Protein AF-A0A6C0J6B5-F1 (afdb_monomer_lite)

Sequence (755 aa):
MILNLIFSFFLSQNNSNLILGERGCGLGPEDLFFINSNSDFNQIQNCSTINGSVFINGDYHINSLTPMKNIETINGYLVIYDSHILKSLKGLHNLREVRAYNPYLLEYGVTIKYNNYYEDNSSGLCFSDLINWDKITNKSIIVSNNRLDCPECHFECDSCFGPGRLLCQTCINYKSGDSCVDICPNGTNIKGNICEELNPIENIELSFVLEKDDEVLISWEHPKVPNGFILDYKLFRDGLEIFRSYYNNDGYYANDYLENKYLDKIPFLDTNYSYRIYYSNSNNSLISDNQYNFIYNRQPHNIENLEVFNITNESCILKWFYKNSVLEPIFEYSLNSYTDKSYTDKSYIDKSYIDKNNNWYSFHLNNLLPYNNYIFSLRAKYLFLGNITNLGNITNLGNITFIEIITNVGIPPIPIAPIIYNNLLTWYKVDDINGPIIFYIVNMNDIEIYNGSYLENGLDLNNFTNTNINYYFKIQAFTSHNLKSSSSPSELYLLTTETTETTETTETTETTETTTETTETTETTETTLIEFYSNSVNKYNWTYIIIISCIVFVIIIFLIIICNKHKVNIIRPVAYQHDNPIYQHDNNPIYQHDNNPIYHDNKIYSGNELDACRIINNGLYNSINKNNSINKNNSINKNNSKNKNNSINKNNSKNKNNSINKNNNKNNFDEESYGFNRDSNEYVHSDSIEYLEILDNSDLNTFEPTTTKRRGPDLNENLKNNTGYQNTAKRKMNLMDELKLKIPKMYPRNMMTDL

InterPro domains:
  IPR003961 Fibronectin type III [SM00060] (197-288)
  IPR003961 Fibronectin type III [SM00060] (300-386)
  IPR003961 Fibronectin type III [cd00063] (300-382)
  IPR006212 Furin-like repeat [SM00261] (147-190)
  IPR006212 Furin-like repeat [cd00064] (152-196)
  IPR009030 Growth factor receptor cysteine-rich domain superfamily [SSF57184] (113-197)
  IPR013783 Immunoglobulin-like fold [G3DSA:2.60.40.10] (299-387)
  IPR036116 Fibronectin type III superfamily [SSF49265] (300-493)
  IPR036941 Receptor L-domain superfamily [G3DSA:3.80.20.20] (33-119)

Foldseek 3Di:
DPPDDPPPPPPPPPPDPDDDDFQEADDAADDEQEAQAPVSLVRPLVGQEYRYEYAYQPQDHDQDLLSLLNHAEYAAAYEAENQQNHFWQNNCLNHQAQENPPYAVNFARYEYAQQHDPVALQTGYPQPVQDPCVRHYVTDYYHYNGRPPADDEDPQASGARFHAQLTHSDGPAADFQSGHDNDWQAQFDDDHRYTHADEADDAWDWDWDDPDLFKIKIFTDDDNHRSTDWAKKFKDKVRHTPDIWGWDGSHRYTDHDTDGIDIDGHPDAQDKIWMKMKIDHNPGIDIHDTDIDHRFNQAFDDKADWDWADFAQWKIKIKIAGDDGPFDKWKKKDKPDDDPVRCPRIDTDPPVQWDDDPRMIMHIGGGHHAQDKIKMKMWIWGWDPDPDDPPHTDIHIYDIDIDIDGHHAAAFDAWAAWDDDPQFTATDDTDQSRADFAWKFKDKVNHTPDIGHHDPRGDRRPVPDDAPDWIWIKMWTDRDPPHIHIYDIDPTDHDHDDDDDDDDDDDDDDDDDDDDDDDDDDDDDDDDDDDDDDDDDPPPDPVVVVVVVVVVVVVVVVVVVVVVVPDDDDDDDDDDDDDDDDDDDDDDDDDDDDDDDDDDDDDDDDDDDDDDDDDDDDDDDDDDDDDDDDDDDDDDDDDDDDDDDDDDDDDYDDDDDDDDDDDDDDDDDDDDDDDDDDDDDDDDDDDDDDDDDDDDDDDDDDDDDDDDDDDDDDDPDPVPPDPVNVVVVVVVVVVVVSVVVDDDPPDPDDDDDDD

Organism: NCBI:txid1070528

Radius of gyration: 50.95 Å; chains: 1; bounding box: 129×117×153 Å

Structure (mmCIF, N/CA/C/O backbone):
data_AF-A0A6C0J6B5-F1
#
_entry.id   AF-A0A6C0J6B5-F1
#
loop_
_atom_site.group_PDB
_atom_site.id
_atom_site.type_symbol
_atom_site.label_atom_id
_atom_site.label_alt_id
_atom_site.label_comp_id
_atom_site.label_asym_id
_atom_site.label_entity_id
_atom_site.label_seq_id
_atom_site.pdbx_PDB_ins_code
_atom_site.Cartn_x
_atom_site.Cartn_y
_atom_site.Cartn_z
_atom_site.occupancy
_atom_site.B_iso_or_equiv
_atom_site.auth_seq_id
_atom_site.auth_comp_id
_atom_site.auth_asym_id
_atom_site.auth_atom_id
_atom_site.pdbx_PDB_model_num
ATOM 1 N N . MET A 1 1 ? -2.252 -54.379 -42.598 1.00 41.91 1 MET A N 1
ATOM 2 C CA . MET A 1 1 ? -1.101 -53.869 -43.376 1.00 41.91 1 MET A CA 1
ATOM 3 C C . MET A 1 1 ? -0.941 -52.379 -43.080 1.00 41.91 1 MET A C 1
ATOM 5 O O . MET A 1 1 ? -1.104 -51.526 -43.937 1.00 41.91 1 MET A O 1
ATOM 9 N N . ILE A 1 2 ? -0.732 -52.110 -41.791 1.00 36.78 2 ILE A N 1
ATOM 10 C CA . ILE A 1 2 ? -0.652 -50.818 -41.110 1.00 36.78 2 ILE A CA 1
ATOM 11 C C . ILE A 1 2 ? 0.596 -50.985 -40.247 1.00 36.78 2 ILE A C 1
ATOM 13 O O . ILE A 1 2 ? 0.517 -51.590 -39.187 1.00 36.78 2 ILE A O 1
ATOM 17 N N . LEU A 1 3 ? 1.750 -50.642 -40.815 1.00 31.44 3 LEU A N 1
ATOM 18 C CA . LEU A 1 3 ? 3.062 -50.471 -40.176 1.00 31.44 3 LEU A CA 1
ATOM 19 C C . LEU A 1 3 ? 4.027 -50.177 -41.336 1.00 31.44 3 LEU A C 1
ATOM 21 O O . LEU A 1 3 ? 4.419 -51.118 -42.014 1.00 31.44 3 LEU A O 1
ATOM 25 N N . ASN A 1 4 ? 4.250 -48.893 -41.657 1.00 34.75 4 ASN A N 1
ATOM 26 C CA . ASN A 1 4 ? 5.386 -48.343 -42.447 1.00 34.75 4 ASN A CA 1
ATOM 27 C C . ASN A 1 4 ? 5.165 -46.897 -42.961 1.00 34.75 4 ASN A C 1
ATOM 29 O O . ASN A 1 4 ? 5.806 -46.478 -43.917 1.00 34.75 4 ASN A O 1
ATOM 33 N N . LEU A 1 5 ? 4.299 -46.092 -42.328 1.00 36.28 5 LEU A N 1
ATOM 34 C CA . LEU A 1 5 ? 4.101 -44.673 -42.694 1.00 36.28 5 LEU A CA 1
ATOM 35 C C . LEU A 1 5 ? 4.230 -43.698 -41.505 1.00 36.28 5 LEU A C 1
ATOM 37 O O . LEU A 1 5 ? 3.704 -42.594 -41.547 1.00 36.28 5 LEU A O 1
ATOM 41 N N . ILE A 1 6 ? 4.954 -44.086 -40.447 1.00 35.22 6 ILE A N 1
ATOM 42 C CA . ILE A 1 6 ? 5.269 -43.218 -39.287 1.00 35.22 6 ILE A CA 1
ATOM 43 C C . ILE A 1 6 ? 6.787 -43.218 -39.013 1.00 35.22 6 ILE A C 1
ATOM 45 O O . ILE A 1 6 ? 7.233 -43.209 -37.875 1.00 35.22 6 ILE A O 1
ATOM 49 N N . PHE A 1 7 ? 7.613 -43.260 -40.064 1.00 32.72 7 PHE A N 1
ATOM 50 C CA . PHE A 1 7 ? 9.078 -43.171 -39.926 1.00 32.72 7 PHE A CA 1
ATOM 51 C C . PHE A 1 7 ? 9.724 -42.079 -40.793 1.00 32.72 7 PHE A C 1
ATOM 53 O O . PHE A 1 7 ? 10.920 -42.107 -41.057 1.00 32.72 7 PHE A O 1
ATOM 60 N N . SER A 1 8 ? 8.939 -41.079 -41.199 1.00 32.53 8 SER A N 1
ATOM 61 C CA . SER A 1 8 ? 9.412 -39.915 -41.965 1.00 32.53 8 SER A CA 1
ATOM 62 C C . SER A 1 8 ? 8.903 -38.568 -41.431 1.00 32.53 8 SER A C 1
ATOM 64 O O . SER A 1 8 ? 9.039 -37.555 -42.105 1.00 32.53 8 SER A O 1
ATOM 66 N N . PHE A 1 9 ? 8.378 -38.521 -40.198 1.00 31.28 9 PHE A N 1
ATOM 67 C CA . PHE A 1 9 ? 7.898 -37.277 -39.568 1.00 31.28 9 PHE A CA 1
ATOM 68 C C . PHE A 1 9 ? 8.666 -36.851 -38.300 1.00 31.28 9 PHE A C 1
ATOM 70 O O . PHE A 1 9 ? 8.237 -35.943 -37.598 1.00 31.28 9 PHE A O 1
ATOM 77 N N . PHE A 1 10 ? 9.832 -37.452 -38.030 1.00 29.30 10 PHE A N 1
ATOM 78 C CA . PHE A 1 10 ? 10.713 -37.089 -36.905 1.00 29.30 10 PHE A CA 1
ATOM 79 C C . PHE A 1 10 ? 12.161 -36.790 -37.329 1.00 29.30 10 PHE A C 1
ATOM 81 O O . PHE A 1 10 ? 13.110 -37.126 -36.632 1.00 29.30 10 PHE A O 1
ATOM 88 N N . LEU A 1 11 ? 12.342 -36.118 -38.468 1.00 33.12 11 LEU A N 1
ATOM 89 C CA . LEU A 1 11 ? 13.611 -35.479 -38.841 1.00 33.12 11 LEU A CA 1
ATOM 90 C C . LEU A 1 11 ? 13.330 -34.110 -39.476 1.00 33.12 11 LEU A C 1
ATOM 92 O O . LEU A 1 11 ? 13.500 -33.922 -40.671 1.00 33.12 11 LEU A O 1
ATOM 96 N N . SER A 1 12 ? 12.843 -33.162 -38.672 1.00 34.31 12 SER A N 1
ATOM 97 C CA . SER A 1 12 ? 12.884 -31.722 -38.988 1.00 34.31 12 SER A CA 1
ATOM 98 C C . SER A 1 12 ? 12.587 -30.870 -37.743 1.00 34.31 12 SER A C 1
ATOM 100 O O . SER A 1 12 ? 11.780 -29.947 -37.783 1.00 34.31 12 SER A O 1
ATOM 102 N N . GLN A 1 13 ? 13.223 -31.172 -36.614 1.00 35.34 13 GLN A N 1
ATOM 103 C CA . GLN A 1 13 ? 13.482 -30.174 -35.569 1.00 35.34 13 GLN A CA 1
ATOM 104 C C . GLN A 1 13 ? 14.856 -30.460 -34.968 1.00 35.34 13 GLN A C 1
ATOM 106 O O . GLN A 1 13 ? 14.994 -30.880 -33.832 1.00 35.34 13 GLN A O 1
ATOM 111 N N . ASN A 1 14 ? 15.879 -30.268 -35.794 1.00 30.23 14 ASN A N 1
ATOM 112 C CA . ASN A 1 14 ? 17.237 -30.002 -35.344 1.00 30.23 14 ASN A CA 1
ATOM 113 C C . ASN A 1 14 ? 17.716 -28.784 -36.136 1.00 30.23 14 ASN A C 1
ATOM 115 O O . ASN A 1 14 ? 18.565 -28.900 -37.012 1.00 30.23 14 ASN A O 1
ATOM 119 N N . ASN A 1 15 ? 17.146 -27.611 -35.845 1.00 31.48 15 ASN A N 1
ATOM 120 C CA . ASN A 1 15 ? 17.930 -26.395 -36.011 1.00 31.48 15 ASN A CA 1
ATOM 121 C C . ASN A 1 15 ? 18.802 -26.301 -34.766 1.00 31.48 15 ASN A C 1
ATOM 123 O O . ASN A 1 15 ? 18.367 -25.931 -33.680 1.00 31.48 15 ASN A O 1
ATOM 127 N N . SER A 1 16 ? 20.021 -26.781 -34.962 1.00 36.16 16 SER A N 1
ATOM 128 C CA . SER A 1 16 ? 21.191 -26.623 -34.121 1.00 36.16 16 SER A CA 1
ATOM 129 C C . SER A 1 16 ? 21.191 -25.302 -33.350 1.00 36.16 16 SER A C 1
ATOM 131 O O . SER A 1 16 ? 21.429 -24.240 -33.921 1.00 36.16 16 SER A O 1
ATOM 133 N N . ASN A 1 17 ? 21.023 -25.404 -32.032 1.00 40.09 17 ASN A N 1
ATOM 134 C CA . ASN A 1 17 ? 21.667 -24.491 -31.099 1.00 40.09 17 ASN A CA 1
ATOM 135 C C . ASN A 1 17 ? 23.182 -24.659 -31.269 1.00 40.09 17 ASN A C 1
ATOM 137 O O . ASN A 1 17 ? 23.784 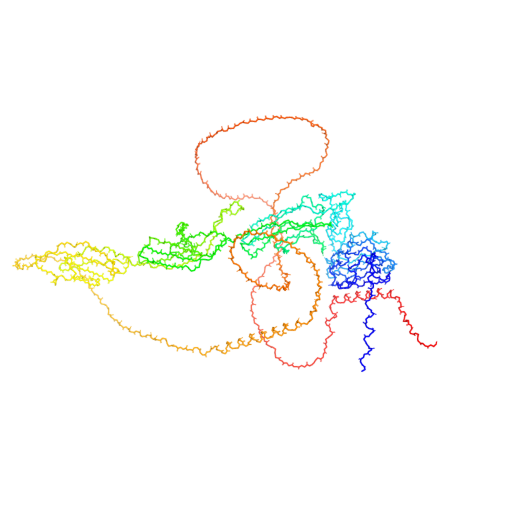-25.568 -30.696 1.00 40.09 17 ASN A O 1
ATOM 141 N N . LEU A 1 18 ? 23.782 -23.806 -32.097 1.00 31.92 18 LEU A N 1
ATOM 142 C CA . LEU A 1 18 ? 25.219 -23.582 -32.109 1.00 31.92 18 LEU A CA 1
ATOM 143 C C . LEU A 1 18 ? 25.506 -22.472 -31.087 1.00 31.92 18 LEU A C 1
ATOM 145 O O . LEU A 1 18 ? 25.031 -21.349 -31.230 1.00 31.92 18 LEU A O 1
ATOM 149 N N . ILE A 1 19 ? 26.234 -22.795 -30.022 1.00 40.78 19 ILE A N 1
ATOM 150 C CA . ILE A 1 19 ? 26.682 -21.819 -29.023 1.00 40.78 19 ILE A CA 1
ATOM 151 C C . ILE A 1 19 ? 27.990 -21.188 -29.523 1.00 40.78 19 ILE A C 1
ATOM 153 O O . ILE A 1 19 ? 28.959 -21.926 -29.665 1.00 40.78 19 ILE A O 1
ATOM 157 N N . LEU A 1 20 ? 27.996 -19.865 -29.772 1.00 36.00 20 LEU A N 1
ATOM 158 C CA . LEU A 1 20 ? 29.022 -18.844 -29.432 1.00 36.00 20 LEU A CA 1
ATOM 159 C C . LEU A 1 20 ? 28.987 -17.643 -30.410 1.00 36.00 20 LEU A C 1
ATOM 161 O O . LEU A 1 20 ? 29.330 -17.796 -31.576 1.00 36.00 20 LEU A O 1
ATOM 165 N N . GLY A 1 21 ? 28.678 -16.444 -29.890 1.00 42.62 21 GLY A N 1
ATOM 166 C CA . GLY A 1 21 ? 28.964 -15.141 -30.522 1.00 42.62 21 GLY A CA 1
ATOM 167 C C . GLY A 1 21 ? 27.824 -14.531 -31.352 1.00 42.62 21 GLY A C 1
ATOM 168 O O . GLY A 1 21 ? 27.469 -15.075 -32.383 1.00 42.62 21 GLY A O 1
ATOM 169 N N . GLU A 1 22 ? 27.296 -13.386 -30.897 1.00 52.75 22 GLU A N 1
ATOM 170 C CA . GLU A 1 22 ? 26.269 -12.529 -31.534 1.00 52.75 22 GLU A CA 1
ATOM 171 C C . GLU A 1 22 ? 24.883 -13.169 -31.769 1.00 52.75 22 GLU A C 1
ATOM 173 O O . GLU A 1 22 ? 24.682 -14.013 -32.640 1.00 52.75 22 GLU A O 1
ATOM 178 N N . ARG A 1 23 ? 23.861 -12.714 -31.021 1.00 70.31 23 ARG A N 1
ATOM 179 C CA . ARG A 1 23 ? 22.451 -13.059 -31.288 1.00 70.31 23 ARG A CA 1
ATOM 180 C C . ARG A 1 23 ? 21.956 -12.250 -32.491 1.00 70.31 23 ARG A C 1
ATOM 182 O O . ARG A 1 23 ? 21.174 -11.313 -32.345 1.00 70.31 23 ARG A O 1
ATOM 189 N N . GLY A 1 24 ? 22.478 -12.569 -33.671 1.00 84.44 24 GLY A N 1
ATOM 190 C CA . GLY A 1 24 ? 22.053 -11.994 -34.941 1.00 84.44 24 GLY A CA 1
ATOM 191 C C . GLY A 1 24 ? 20.730 -12.594 -35.426 1.00 84.44 24 GLY A C 1
ATOM 192 O O . GLY A 1 24 ? 20.515 -13.796 -35.289 1.00 84.44 24 GLY A O 1
ATOM 193 N N . CYS A 1 25 ? 19.858 -11.780 -36.019 1.00 93.38 25 CYS A N 1
ATOM 194 C CA . CYS A 1 25 ? 18.606 -12.223 -36.636 1.00 93.38 25 CYS A CA 1
ATOM 195 C C . CYS A 1 25 ? 18.532 -11.802 -38.097 1.00 93.38 25 CYS A C 1
ATOM 197 O O . CYS A 1 25 ? 18.882 -10.676 -38.429 1.00 93.38 25 CYS A O 1
ATOM 199 N N . GLY A 1 26 ? 18.062 -12.704 -38.957 1.00 90.12 26 GLY A N 1
ATOM 200 C CA . GLY A 1 26 ? 18.073 -12.536 -40.412 1.00 90.12 26 GLY A CA 1
ATOM 201 C C . GLY A 1 26 ? 19.210 -13.309 -41.078 1.00 90.12 26 GLY A C 1
ATOM 202 O O . GLY A 1 26 ? 20.209 -13.667 -40.449 1.00 90.12 26 GLY A O 1
ATOM 203 N N . LEU A 1 27 ? 19.020 -13.600 -42.358 1.00 86.62 27 LEU A N 1
ATOM 204 C CA . LEU A 1 27 ? 19.892 -14.418 -43.196 1.00 86.62 27 LEU A CA 1
ATOM 205 C C . LEU A 1 27 ? 20.840 -13.573 -44.059 1.00 86.62 27 LEU A C 1
ATOM 207 O O . LEU A 1 27 ? 21.774 -14.123 -44.644 1.00 86.62 27 LEU A O 1
ATOM 211 N N . GLY A 1 28 ? 20.639 -12.253 -44.142 1.00 82.19 28 GLY A N 1
ATOM 212 C CA . GLY A 1 28 ? 21.489 -11.368 -44.936 1.00 82.19 28 GLY A CA 1
ATOM 213 C C . GLY A 1 28 ? 20.880 -9.990 -45.219 1.00 82.19 28 GLY A C 1
ATOM 214 O O . GLY A 1 28 ? 19.719 -9.744 -44.919 1.00 82.19 28 GLY A O 1
ATOM 215 N N . PRO A 1 29 ? 21.640 -9.072 -45.841 1.00 76.31 29 PRO A N 1
ATOM 216 C CA . PRO A 1 29 ? 21.246 -7.667 -46.017 1.00 76.31 29 PRO A CA 1
ATOM 217 C C . PRO A 1 29 ? 19.962 -7.440 -46.838 1.00 76.31 29 PRO A C 1
ATOM 219 O O . PRO A 1 29 ? 19.429 -6.333 -46.806 1.00 76.31 29 PRO A O 1
ATOM 222 N N . GLU A 1 30 ? 19.468 -8.460 -47.546 1.00 83.62 30 GLU A N 1
ATOM 223 C CA . GLU A 1 30 ? 18.212 -8.423 -48.309 1.00 83.62 30 GLU A CA 1
ATOM 224 C C . GLU A 1 30 ? 16.971 -8.813 -47.487 1.00 83.62 30 GLU A C 1
ATOM 226 O O . GLU A 1 30 ? 15.849 -8.611 -47.950 1.00 83.62 30 GLU A O 1
ATOM 231 N N . ASP A 1 31 ? 17.142 -9.368 -46.282 1.00 93.62 31 ASP A N 1
ATOM 232 C CA . ASP A 1 31 ? 16.009 -9.701 -45.418 1.00 93.62 31 ASP A CA 1
ATOM 233 C C . ASP A 1 31 ? 15.297 -8.433 -44.941 1.00 93.62 31 ASP A C 1
ATOM 235 O O . ASP A 1 31 ? 15.919 -7.408 -44.648 1.00 93.62 31 ASP A O 1
ATOM 239 N N . LEU A 1 32 ? 13.972 -8.522 -44.822 1.00 95.50 32 LEU A N 1
ATOM 240 C CA . LEU A 1 32 ? 13.115 -7.440 -44.356 1.00 95.50 32 LEU A CA 1
ATOM 241 C C . LEU A 1 32 ? 12.222 -7.922 -43.215 1.00 95.50 32 LEU A C 1
ATOM 243 O O . LEU A 1 32 ? 11.316 -8.730 -43.415 1.00 95.50 32 LEU A O 1
ATOM 247 N N . PHE A 1 33 ? 12.423 -7.347 -42.036 1.00 96.81 33 PHE A N 1
ATOM 248 C CA . PHE A 1 33 ? 11.523 -7.501 -40.902 1.00 96.81 33 PHE A CA 1
ATOM 249 C C . PHE A 1 33 ? 10.438 -6.433 -40.980 1.00 96.81 33 PHE A C 1
ATOM 251 O O . PHE A 1 33 ? 10.659 -5.276 -40.616 1.00 96.81 33 PHE A O 1
ATOM 258 N N . PHE A 1 34 ? 9.272 -6.822 -41.492 1.00 96.75 34 PHE A N 1
ATOM 259 C CA . PHE A 1 34 ? 8.096 -5.961 -41.531 1.00 96.75 34 PHE A CA 1
ATOM 260 C C . PHE A 1 34 ? 7.293 -6.109 -40.235 1.00 96.75 34 PHE A C 1
ATOM 262 O O . PHE A 1 34 ? 6.831 -7.202 -39.914 1.00 96.75 34 PHE A O 1
ATOM 269 N N . ILE A 1 35 ? 7.135 -5.012 -39.496 1.00 97.75 35 ILE A N 1
ATOM 270 C CA . ILE A 1 35 ? 6.506 -4.977 -38.174 1.00 97.75 35 ILE A CA 1
ATOM 271 C C . ILE A 1 35 ? 5.268 -4.093 -38.260 1.00 97.75 35 ILE A C 1
ATOM 273 O O . ILE A 1 35 ? 5.388 -2.881 -38.438 1.00 97.75 35 ILE A O 1
ATOM 277 N N . ASN A 1 36 ? 4.082 -4.687 -38.139 1.00 95.69 36 ASN A N 1
ATOM 278 C CA . ASN A 1 36 ? 2.811 -3.957 -38.169 1.00 95.69 36 ASN A CA 1
ATOM 279 C C . ASN A 1 36 ? 1.996 -4.085 -36.877 1.00 95.69 36 ASN A C 1
ATOM 281 O O . ASN A 1 36 ? 1.063 -3.322 -36.644 1.00 95.69 36 ASN A O 1
ATOM 285 N N . SER A 1 37 ? 2.368 -5.032 -36.022 1.00 94.94 37 SER A N 1
ATOM 286 C CA . SER A 1 37 ? 1.714 -5.321 -34.757 1.00 94.94 37 SER A CA 1
ATOM 287 C C . SER A 1 37 ? 2.747 -5.646 -33.682 1.00 94.94 37 SER A C 1
ATOM 289 O O . SER A 1 37 ? 3.888 -6.010 -33.973 1.00 94.94 37 SER A O 1
ATOM 291 N N . ASN A 1 38 ? 2.330 -5.610 -32.415 1.00 93.19 38 ASN A N 1
ATOM 292 C CA . ASN A 1 38 ? 3.209 -6.001 -31.309 1.00 93.19 38 ASN A CA 1
ATOM 293 C C . ASN A 1 38 ? 3.708 -7.455 -31.422 1.00 93.19 38 ASN A C 1
ATOM 295 O O . ASN A 1 38 ? 4.789 -7.773 -30.933 1.00 93.19 38 ASN A O 1
ATOM 299 N N . SER A 1 39 ? 2.947 -8.339 -32.078 1.00 94.75 39 SER A N 1
ATOM 300 C CA . SER A 1 39 ? 3.322 -9.749 -32.230 1.00 94.75 39 SER A CA 1
ATOM 301 C C . SER A 1 39 ? 4.478 -9.972 -33.208 1.00 94.75 39 SER A C 1
ATOM 303 O O . SER A 1 39 ? 5.234 -10.931 -33.044 1.00 94.75 39 SER A O 1
ATOM 305 N N . ASP A 1 40 ? 4.676 -9.066 -34.170 1.00 96.31 40 ASP A N 1
ATOM 306 C CA . ASP A 1 40 ? 5.726 -9.203 -35.182 1.00 96.31 40 ASP A CA 1
ATOM 307 C C . ASP A 1 40 ? 7.124 -9.008 -34.588 1.00 96.31 40 ASP A C 1
ATOM 309 O O . ASP A 1 40 ? 8.086 -9.609 -35.072 1.00 96.31 40 ASP A O 1
ATOM 313 N N . PHE A 1 41 ? 7.238 -8.250 -33.489 1.00 96.19 41 PHE A N 1
ATOM 314 C CA . PHE A 1 41 ? 8.494 -8.079 -32.757 1.00 96.19 41 PHE A CA 1
ATOM 315 C C . PHE A 1 41 ? 9.059 -9.390 -32.210 1.00 96.19 41 PHE A C 1
ATOM 317 O O . PHE A 1 41 ? 10.264 -9.466 -31.972 1.00 96.19 41 PHE A O 1
ATOM 324 N N . ASN A 1 42 ? 8.244 -10.442 -32.057 1.00 94.06 42 ASN A N 1
ATOM 325 C CA . ASN A 1 42 ? 8.725 -11.749 -31.605 1.00 94.06 42 ASN A CA 1
ATOM 326 C C . ASN A 1 42 ? 9.861 -12.300 -32.481 1.00 94.06 42 ASN A C 1
ATOM 328 O O . ASN A 1 42 ? 10.699 -13.052 -31.988 1.00 94.06 42 ASN A O 1
ATOM 332 N N . GLN A 1 43 ? 9.911 -11.889 -33.751 1.00 93.56 43 GLN A N 1
ATOM 333 C CA . GLN A 1 43 ? 10.954 -12.260 -34.705 1.00 93.56 43 GLN A CA 1
ATOM 334 C C . GLN A 1 43 ? 12.317 -11.627 -34.389 1.00 93.56 43 GLN A C 1
ATOM 336 O O . GLN A 1 43 ? 13.337 -12.180 -34.789 1.00 93.56 43 GLN A O 1
ATOM 341 N N . ILE A 1 44 ? 12.342 -10.480 -33.691 1.00 94.38 44 ILE A N 1
ATOM 342 C CA . ILE A 1 44 ? 13.558 -9.675 -33.491 1.00 94.38 44 ILE A CA 1
ATOM 343 C C . ILE A 1 44 ? 13.877 -9.302 -32.031 1.00 94.38 44 ILE A C 1
ATOM 345 O O . ILE A 1 44 ? 14.959 -8.798 -31.746 1.00 94.38 44 ILE A O 1
ATOM 349 N N . GLN A 1 45 ? 12.972 -9.548 -31.080 1.00 94.00 45 GLN A N 1
ATOM 350 C CA . GLN A 1 45 ? 13.091 -9.035 -29.703 1.00 94.00 45 GLN A CA 1
ATOM 351 C C . GLN A 1 45 ? 14.293 -9.567 -28.899 1.00 94.00 45 GLN A C 1
ATOM 353 O O . GLN A 1 45 ? 14.744 -8.953 -27.930 1.00 94.00 45 GLN A O 1
ATOM 358 N N . ASN A 1 46 ? 14.824 -10.725 -29.296 1.00 93.19 46 ASN A N 1
ATOM 359 C CA . ASN A 1 46 ? 15.943 -11.390 -28.620 1.00 93.19 46 ASN A CA 1
ATOM 360 C C . ASN A 1 46 ? 17.296 -11.137 -29.301 1.00 93.19 46 ASN A C 1
ATOM 362 O O . ASN A 1 46 ? 18.294 -11.753 -28.915 1.00 93.19 46 ASN A O 1
ATOM 366 N N . CYS A 1 47 ? 17.321 -10.276 -30.317 1.00 94.69 47 CYS A N 1
ATOM 367 C CA . CYS A 1 47 ? 18.465 -10.073 -31.191 1.00 94.69 47 CYS A CA 1
ATOM 368 C C . CYS A 1 47 ? 19.280 -8.857 -30.747 1.00 94.69 47 CYS A C 1
ATOM 370 O O . CYS A 1 47 ? 18.711 -7.829 -30.385 1.00 94.69 47 CYS A O 1
ATOM 372 N N . SER A 1 48 ? 20.605 -8.974 -30.816 1.00 95.88 48 SER A N 1
ATOM 373 C CA . SER A 1 48 ? 21.535 -7.845 -30.679 1.00 95.88 48 SER A CA 1
ATOM 374 C C . SER A 1 48 ? 21.834 -7.194 -32.027 1.00 95.88 48 SER A C 1
ATOM 376 O O . SER A 1 48 ? 22.047 -5.988 -32.121 1.00 95.88 48 SER A O 1
ATOM 378 N N . THR A 1 49 ? 21.804 -7.991 -33.093 1.00 96.06 49 THR A N 1
ATOM 379 C CA . THR A 1 49 ? 22.139 -7.556 -34.447 1.00 96.06 49 THR A CA 1
ATOM 380 C C . THR A 1 49 ? 21.050 -8.000 -35.410 1.00 96.06 49 THR A C 1
ATOM 382 O O . THR A 1 49 ? 20.606 -9.144 -35.368 1.00 96.06 49 THR A O 1
ATOM 385 N N . ILE A 1 50 ? 20.624 -7.117 -36.307 1.00 97.00 50 ILE A N 1
ATOM 386 C CA . ILE A 1 50 ? 19.701 -7.444 -37.392 1.00 97.00 50 ILE A CA 1
ATOM 387 C C . ILE A 1 50 ? 20.490 -7.539 -38.698 1.00 97.00 50 ILE A C 1
ATOM 389 O O . ILE A 1 50 ? 20.940 -6.540 -39.257 1.00 97.00 50 ILE A O 1
ATOM 393 N N . ASN A 1 51 ? 20.641 -8.758 -39.200 1.00 95.25 51 ASN A N 1
ATOM 394 C CA . ASN A 1 51 ? 21.179 -9.097 -40.511 1.00 95.25 51 ASN A CA 1
ATOM 395 C C . ASN A 1 51 ? 20.094 -8.923 -41.577 1.00 95.25 51 ASN A C 1
ATOM 397 O O . ASN A 1 51 ? 19.646 -9.898 -42.168 1.00 95.25 51 ASN A O 1
ATOM 401 N N . GLY A 1 52 ? 19.651 -7.682 -41.766 1.00 95.25 52 GLY A N 1
ATOM 402 C CA . GLY A 1 52 ? 18.568 -7.297 -42.665 1.00 95.25 52 GLY A CA 1
ATOM 403 C C . GLY A 1 52 ? 18.105 -5.871 -42.371 1.00 95.25 52 GLY A C 1
ATOM 404 O O . GLY A 1 52 ? 18.749 -5.147 -41.607 1.00 95.25 52 GLY A O 1
ATOM 405 N N . SER A 1 53 ? 16.988 -5.474 -42.968 1.00 97.25 53 SER A N 1
ATOM 406 C CA . SER A 1 53 ? 16.332 -4.183 -42.756 1.00 97.25 53 SER A CA 1
ATOM 407 C C . SER A 1 53 ? 15.108 -4.323 -41.853 1.00 97.25 53 SER A C 1
ATOM 409 O O . SER A 1 53 ? 14.449 -5.362 -41.840 1.00 97.25 53 SER A O 1
ATOM 411 N N . VAL A 1 54 ? 14.766 -3.262 -41.124 1.00 98.06 54 VAL A N 1
ATOM 412 C CA . VAL A 1 54 ? 13.566 -3.195 -40.281 1.00 98.06 54 VAL A CA 1
ATOM 413 C C . VAL A 1 54 ? 12.620 -2.144 -40.845 1.00 98.06 54 VAL A C 1
ATOM 415 O O . VAL A 1 54 ? 13.018 -1.002 -41.074 1.00 98.06 54 VAL A O 1
ATOM 418 N N . PHE A 1 55 ? 11.362 -2.520 -41.058 1.00 98.00 55 PHE A N 1
ATOM 419 C CA . PHE A 1 55 ? 10.312 -1.616 -41.517 1.00 98.00 55 PHE A CA 1
ATOM 420 C C . PHE A 1 55 ? 9.114 -1.709 -40.582 1.00 98.00 55 PHE A C 1
ATOM 422 O O . PHE A 1 55 ? 8.413 -2.718 -40.552 1.00 98.00 55 PHE A O 1
ATOM 429 N N . ILE A 1 56 ? 8.875 -0.639 -39.835 1.00 98.25 56 ILE A N 1
ATOM 430 C CA . ILE A 1 56 ? 7.791 -0.522 -38.868 1.00 98.25 56 ILE A CA 1
ATOM 431 C C . ILE A 1 56 ? 6.678 0.312 -39.489 1.00 98.25 56 ILE A C 1
ATOM 433 O O . ILE A 1 56 ? 6.898 1.460 -39.871 1.00 98.25 56 ILE A O 1
ATOM 437 N N . ASN A 1 57 ? 5.493 -0.282 -39.590 1.00 96.25 57 ASN A N 1
ATOM 438 C CA . ASN A 1 57 ? 4.257 0.369 -40.002 1.00 96.25 57 ASN A CA 1
ATOM 439 C C . ASN A 1 57 ? 3.162 0.050 -38.987 1.00 96.25 57 ASN A C 1
ATOM 441 O O . ASN A 1 57 ? 2.375 -0.877 -39.180 1.00 96.25 57 ASN A O 1
ATOM 445 N N . GLY A 1 58 ? 3.192 0.761 -37.862 1.00 89.81 58 GLY A N 1
ATOM 446 C CA . GLY A 1 58 ? 2.383 0.434 -36.699 1.00 89.81 58 GLY A CA 1
ATOM 447 C C . GLY A 1 58 ? 0.917 0.828 -36.803 1.00 89.81 58 GLY A C 1
ATOM 448 O O . GLY A 1 58 ? 0.110 0.249 -36.080 1.00 89.81 58 GLY A O 1
ATOM 449 N N . ASP A 1 59 ? 0.554 1.783 -37.658 1.00 90.69 59 ASP A N 1
ATOM 450 C CA . ASP A 1 59 ? -0.778 2.394 -37.707 1.00 90.69 59 ASP A CA 1
ATOM 451 C C . ASP A 1 59 ? -1.219 2.809 -36.283 1.00 90.69 59 ASP A C 1
ATOM 453 O O . ASP A 1 59 ? -0.558 3.621 -35.623 1.00 90.69 59 ASP A O 1
ATOM 457 N N . TYR A 1 60 ? -2.257 2.160 -35.748 1.00 90.62 60 TYR A N 1
ATOM 458 C CA . TYR A 1 60 ? -2.738 2.301 -34.367 1.00 90.62 60 TYR A CA 1
ATOM 459 C C . TYR A 1 60 ? -2.489 1.052 -33.497 1.00 90.62 60 TYR A C 1
ATOM 461 O O . TYR A 1 60 ? -3.151 0.856 -32.479 1.00 90.62 60 TYR A O 1
ATOM 469 N N . HIS A 1 61 ? -1.559 0.178 -33.885 1.00 93.19 61 HIS A N 1
ATOM 470 C CA . HIS A 1 61 ? -1.316 -1.121 -33.241 1.00 93.19 61 HIS A CA 1
ATOM 471 C C . HIS A 1 61 ? 0.004 -1.194 -32.462 1.00 93.19 61 HIS A C 1
ATOM 473 O O . HIS A 1 61 ? 0.160 -2.082 -31.621 1.00 93.19 61 HIS A O 1
ATOM 479 N N . ILE A 1 62 ? 0.945 -0.276 -32.710 1.00 94.06 62 ILE A N 1
ATOM 480 C CA . ILE A 1 62 ? 2.255 -0.235 -32.042 1.00 94.06 62 ILE A CA 1
ATOM 481 C C . ILE A 1 62 ? 2.383 1.064 -31.252 1.00 94.06 62 ILE A C 1
ATOM 483 O O . ILE A 1 62 ? 2.476 2.144 -31.828 1.00 94.06 62 ILE A O 1
ATOM 487 N N . ASN A 1 63 ? 2.426 0.952 -29.925 1.00 93.12 63 ASN A N 1
ATOM 488 C CA . ASN A 1 63 ? 2.598 2.083 -29.006 1.00 93.12 63 ASN A CA 1
ATOM 489 C C . ASN A 1 63 ? 3.964 2.105 -28.302 1.00 93.12 63 ASN A C 1
ATOM 491 O O . ASN A 1 63 ? 4.250 3.050 -27.570 1.00 93.12 63 ASN A O 1
ATOM 495 N N . SER A 1 64 ? 4.799 1.082 -28.504 1.00 94.75 64 SER A N 1
ATOM 496 C CA . SER A 1 64 ? 6.106 0.959 -27.863 1.00 94.75 64 SER A CA 1
ATOM 497 C C . SER A 1 64 ? 7.076 0.192 -28.753 1.00 94.75 64 SER A C 1
ATOM 499 O O . SER A 1 64 ? 6.715 -0.831 -29.332 1.00 94.75 64 SER A O 1
ATOM 501 N N . LEU A 1 65 ? 8.328 0.654 -28.811 1.00 97.06 65 LEU A N 1
ATOM 502 C CA . LEU A 1 65 ? 9.431 -0.072 -29.447 1.00 97.06 65 LEU A CA 1
ATOM 503 C C . LEU A 1 65 ? 10.267 -0.854 -28.428 1.00 97.06 65 LEU A C 1
ATOM 505 O O . LEU A 1 65 ? 11.306 -1.397 -28.785 1.00 97.06 65 LEU A O 1
ATOM 509 N N . THR A 1 66 ? 9.834 -0.950 -27.165 1.00 95.88 66 THR A N 1
ATOM 510 C CA . THR A 1 66 ? 10.565 -1.659 -26.098 1.00 95.88 66 THR A CA 1
ATOM 511 C C . THR A 1 66 ? 11.029 -3.076 -26.472 1.00 95.88 66 THR A C 1
ATOM 513 O O . THR A 1 66 ? 12.129 -3.438 -26.049 1.00 95.88 66 THR A O 1
ATOM 516 N N . PRO A 1 67 ? 10.302 -3.876 -27.285 1.00 96.44 67 PRO A N 1
ATOM 517 C CA . PRO A 1 67 ? 10.824 -5.160 -27.759 1.00 96.44 67 PRO A CA 1
ATOM 518 C C . PRO A 1 67 ? 12.167 -5.066 -28.504 1.00 96.44 67 PRO A C 1
ATOM 520 O O . PRO A 1 67 ? 12.928 -6.023 -28.499 1.00 96.44 67 PRO A O 1
ATOM 523 N N . MET A 1 68 ? 12.502 -3.916 -29.096 1.00 96.62 68 MET A N 1
ATOM 524 C CA . MET A 1 68 ? 13.768 -3.672 -29.798 1.00 96.62 68 MET A CA 1
ATOM 525 C C . MET A 1 68 ? 14.930 -3.262 -28.882 1.00 96.62 68 MET A C 1
ATOM 527 O O . MET A 1 68 ? 16.033 -3.063 -29.381 1.00 96.62 68 MET A O 1
ATOM 531 N N . LYS A 1 69 ? 14.735 -3.169 -27.556 1.00 95.62 69 LYS A N 1
ATOM 532 C CA . LYS A 1 69 ? 15.730 -2.611 -26.612 1.00 95.62 69 LYS A CA 1
ATOM 533 C C . LYS A 1 69 ? 17.106 -3.279 -26.632 1.00 95.62 69 LYS A C 1
ATOM 535 O O . LYS A 1 69 ? 18.061 -2.679 -26.157 1.00 95.62 69 LYS A O 1
ATOM 540 N N . ASN A 1 70 ? 17.202 -4.514 -27.117 1.00 94.94 70 ASN A N 1
ATOM 541 C CA . ASN A 1 70 ? 18.457 -5.262 -27.172 1.00 94.94 70 ASN A CA 1
ATOM 542 C C . ASN A 1 70 ? 19.236 -5.023 -28.475 1.00 94.94 70 ASN A C 1
ATOM 544 O O . ASN A 1 70 ? 20.376 -5.458 -28.572 1.00 94.94 70 ASN A O 1
ATOM 548 N N . ILE A 1 71 ? 18.631 -4.375 -29.476 1.00 96.81 71 ILE A N 1
ATOM 549 C CA . ILE A 1 71 ? 19.220 -4.213 -30.804 1.00 96.81 71 ILE A CA 1
ATOM 550 C C . ILE A 1 71 ? 20.260 -3.091 -30.770 1.00 96.81 71 ILE A C 1
ATOM 552 O O . ILE A 1 71 ? 19.942 -1.934 -30.503 1.00 96.81 71 ILE A O 1
ATOM 556 N N . GLU A 1 72 ? 21.496 -3.442 -31.108 1.00 97.06 72 GLU A N 1
ATOM 557 C CA . GLU A 1 72 ? 22.649 -2.544 -31.174 1.00 97.06 72 GLU A CA 1
ATOM 558 C C . GLU A 1 72 ? 23.044 -2.222 -32.619 1.00 97.06 72 GLU A C 1
ATOM 560 O O . GLU A 1 72 ? 23.530 -1.126 -32.906 1.00 97.06 72 GLU A O 1
ATOM 565 N N . THR A 1 73 ? 22.816 -3.151 -33.550 1.00 97.25 73 THR A N 1
ATOM 566 C CA . THR A 1 73 ? 23.212 -2.985 -34.955 1.00 97.25 73 THR A CA 1
ATOM 567 C C . THR A 1 73 ? 22.122 -3.446 -35.912 1.00 97.25 73 THR A C 1
ATOM 569 O O . THR A 1 73 ? 21.571 -4.534 -35.761 1.00 97.25 73 THR A O 1
ATOM 572 N N . ILE A 1 74 ? 21.859 -2.654 -36.951 1.00 97.75 74 ILE A N 1
ATOM 573 C CA . ILE A 1 74 ? 21.028 -3.033 -38.099 1.00 97.75 74 ILE A CA 1
ATOM 574 C C . ILE A 1 74 ? 21.898 -2.956 -39.359 1.00 97.75 74 ILE A C 1
ATOM 576 O O . ILE A 1 74 ? 22.418 -1.900 -39.706 1.00 97.75 74 ILE A O 1
ATOM 580 N N . ASN A 1 75 ? 22.083 -4.077 -40.054 1.00 96.56 75 ASN A N 1
ATOM 581 C CA . ASN A 1 75 ? 22.931 -4.139 -41.250 1.00 96.56 75 ASN A CA 1
ATOM 582 C C . ASN A 1 75 ? 22.257 -3.527 -42.493 1.00 96.56 75 ASN A C 1
ATOM 584 O O . ASN A 1 75 ? 22.935 -2.997 -43.376 1.00 96.56 75 ASN A O 1
ATOM 588 N N . GLY A 1 76 ? 20.928 -3.602 -42.571 1.00 96.00 76 GLY A N 1
ATOM 589 C CA . GLY A 1 76 ? 20.104 -2.927 -43.572 1.00 96.00 76 GLY A CA 1
ATOM 590 C C . GLY A 1 76 ? 19.680 -1.524 -43.130 1.00 96.00 76 GLY A C 1
ATOM 591 O O . GLY A 1 76 ? 20.420 -0.844 -42.420 1.00 96.00 76 GLY A O 1
ATOM 592 N N . TYR A 1 77 ? 18.501 -1.079 -43.567 1.00 97.56 77 TYR A N 1
ATOM 593 C CA . TYR A 1 77 ? 17.914 0.212 -43.181 1.00 97.56 77 TYR A CA 1
ATOM 594 C C . TYR A 1 77 ? 16.914 0.084 -42.020 1.00 97.56 77 TYR A C 1
ATOM 596 O O . TYR A 1 77 ? 16.403 -1.002 -41.739 1.00 97.56 77 TYR A O 1
ATOM 604 N N . LEU A 1 78 ? 16.574 1.216 -41.397 1.00 98.31 78 LEU A N 1
ATOM 605 C CA . LEU A 1 78 ? 15.473 1.348 -40.439 1.00 98.31 78 LEU A CA 1
ATOM 606 C C . LEU A 1 78 ? 14.411 2.314 -40.979 1.00 98.31 78 LEU A C 1
ATOM 608 O O . LEU A 1 78 ? 14.696 3.481 -41.240 1.00 98.31 78 LEU A O 1
ATOM 612 N N . VAL A 1 79 ? 13.171 1.845 -41.104 1.00 98.50 79 VAL A N 1
ATOM 613 C CA . VAL A 1 79 ? 12.016 2.678 -41.458 1.00 98.50 79 VAL A CA 1
ATOM 614 C C . VAL A 1 79 ? 10.983 2.629 -40.335 1.00 98.50 79 VAL A C 1
ATOM 616 O O . VAL A 1 79 ? 10.603 1.545 -39.904 1.00 98.50 79 VAL A O 1
ATOM 619 N N . ILE A 1 80 ? 10.500 3.793 -39.897 1.00 98.31 80 ILE A N 1
ATOM 620 C CA . ILE A 1 80 ? 9.338 3.960 -39.017 1.00 98.31 80 ILE A CA 1
ATOM 621 C C . ILE A 1 80 ? 8.339 4.862 -39.737 1.00 98.31 80 ILE A C 1
ATOM 623 O O . ILE A 1 80 ? 8.586 6.050 -39.968 1.00 98.31 80 ILE A O 1
ATOM 627 N N . TYR A 1 81 ? 7.223 4.271 -40.128 1.00 95.75 81 TYR A N 1
ATOM 628 C CA . TYR A 1 81 ? 6.229 4.879 -40.994 1.00 95.75 81 TYR A CA 1
ATOM 629 C C . TYR A 1 81 ? 4.841 4.746 -40.366 1.00 95.75 81 TYR A C 1
ATOM 631 O O . TYR A 1 81 ? 4.556 3.713 -39.765 1.00 95.75 81 TYR A O 1
ATOM 639 N N . ASP A 1 82 ? 3.990 5.767 -40.510 1.00 94.50 82 ASP A N 1
ATOM 640 C CA . ASP A 1 82 ? 2.542 5.702 -40.214 1.00 94.50 82 ASP A CA 1
ATOM 641 C C . ASP A 1 82 ? 2.237 5.036 -38.858 1.00 94.50 82 ASP A C 1
ATOM 643 O O . ASP A 1 82 ? 1.413 4.144 -38.773 1.00 94.50 82 ASP A O 1
ATOM 647 N N . SER A 1 83 ? 2.972 5.388 -37.795 1.00 94.69 83 SER A N 1
ATOM 648 C CA . SER A 1 83 ? 2.856 4.787 -36.453 1.00 94.69 83 SER A CA 1
ATOM 649 C C . SER A 1 83 ? 2.328 5.814 -35.445 1.00 94.69 83 SER A C 1
ATOM 651 O O . SER A 1 83 ? 3.067 6.346 -34.618 1.00 94.69 83 SER A O 1
ATOM 653 N N . HIS A 1 84 ? 1.035 6.125 -35.540 1.00 91.69 84 HIS A N 1
ATOM 654 C CA . HIS A 1 84 ? 0.414 7.328 -34.968 1.00 91.69 84 HIS A CA 1
ATOM 655 C C . HIS A 1 84 ? 0.336 7.375 -33.440 1.00 91.69 84 HIS A C 1
ATOM 657 O O . HIS A 1 84 ? 0.231 8.455 -32.862 1.00 91.69 84 HIS A O 1
ATOM 663 N N . ILE A 1 85 ? 0.345 6.222 -32.770 1.00 92.88 85 ILE A N 1
ATOM 664 C CA . ILE A 1 85 ? 0.223 6.153 -31.302 1.00 92.88 85 ILE A CA 1
ATOM 665 C C . ILE A 1 85 ? 1.569 5.983 -30.592 1.00 92.88 85 ILE A C 1
ATOM 667 O O . ILE A 1 85 ? 1.617 6.002 -29.358 1.00 92.88 85 ILE A O 1
ATOM 671 N N . LEU A 1 86 ? 2.655 5.811 -31.350 1.00 94.56 86 LEU A N 1
ATOM 672 C CA . LEU A 1 86 ? 4.005 5.732 -30.813 1.00 94.56 86 LEU A CA 1
ATOM 673 C C . LEU A 1 86 ? 4.452 7.130 -30.374 1.00 94.56 86 LEU A C 1
ATOM 675 O O . LEU A 1 86 ? 4.436 8.062 -31.168 1.00 94.56 86 LEU A O 1
ATOM 679 N N . LYS A 1 87 ? 4.853 7.279 -29.109 1.00 95.12 87 LYS A N 1
ATOM 680 C CA . LYS A 1 87 ? 5.158 8.594 -28.510 1.00 95.12 87 LYS A CA 1
ATOM 681 C C . LYS A 1 87 ? 6.643 8.938 -28.506 1.00 95.12 87 LYS A C 1
ATOM 683 O O . LYS A 1 87 ? 7.004 10.106 -28.610 1.00 95.12 87 LYS A O 1
ATOM 688 N N . SER A 1 88 ? 7.504 7.936 -28.364 1.00 96.06 88 SER A N 1
ATOM 689 C CA . SER A 1 88 ? 8.957 8.097 -28.295 1.00 96.06 88 SER A CA 1
ATOM 690 C C . SER A 1 88 ? 9.661 6.927 -28.973 1.00 96.06 88 SER A C 1
ATOM 692 O O . SER A 1 88 ? 9.045 5.914 -29.307 1.00 96.06 88 SER A O 1
ATOM 694 N N . LEU A 1 89 ? 10.974 7.052 -29.147 1.00 97.19 89 LEU A N 1
ATOM 695 C CA . LEU A 1 89 ? 11.839 6.000 -29.675 1.00 97.19 89 LEU A CA 1
ATOM 696 C C . LEU A 1 89 ? 12.426 5.130 -28.550 1.00 97.19 89 LEU A C 1
ATOM 698 O O . LEU A 1 89 ? 13.434 4.444 -28.744 1.00 97.19 89 LEU A O 1
ATOM 702 N N . LYS A 1 90 ? 11.791 5.115 -27.365 1.00 96.31 90 LYS A N 1
ATOM 703 C CA . LYS A 1 90 ? 12.137 4.183 -26.286 1.00 96.31 90 LYS A CA 1
ATOM 704 C C . LYS A 1 90 ? 12.063 2.748 -26.813 1.00 96.31 90 LYS A C 1
ATOM 706 O O . LYS A 1 90 ? 11.021 2.288 -27.269 1.00 96.31 90 LYS A O 1
ATOM 711 N N . GLY A 1 91 ? 13.193 2.053 -26.715 1.00 95.88 91 GLY A N 1
ATOM 712 C CA . GLY A 1 91 ? 13.421 0.746 -27.325 1.00 95.88 91 GLY A CA 1
ATOM 713 C C . GLY A 1 91 ? 14.524 0.767 -28.380 1.00 95.88 91 GLY A C 1
ATOM 714 O O . GLY A 1 91 ? 15.115 -0.266 -28.638 1.00 95.88 91 GLY A O 1
ATOM 715 N N . LEU A 1 92 ? 14.879 1.934 -28.922 1.00 97.12 92 LEU A N 1
ATOM 716 C CA . LEU A 1 92 ? 16.026 2.091 -29.825 1.00 97.12 92 LEU A CA 1
ATOM 717 C C . LEU A 1 92 ? 17.249 2.727 -29.151 1.00 97.12 92 LEU A C 1
ATOM 719 O O . LEU A 1 92 ? 18.263 2.931 -29.802 1.00 97.12 92 LEU A O 1
ATOM 723 N N . HIS A 1 93 ? 17.190 3.018 -27.849 1.00 95.25 93 HIS A N 1
ATOM 724 C CA . HIS A 1 93 ? 18.258 3.721 -27.123 1.00 95.25 93 HIS A CA 1
ATOM 725 C C . HIS A 1 93 ? 19.587 2.952 -27.043 1.00 95.25 93 HIS A C 1
ATOM 727 O O . HIS A 1 93 ? 20.625 3.548 -26.748 1.00 95.25 93 HIS A O 1
ATOM 733 N N . ASN A 1 94 ? 19.582 1.649 -27.341 1.00 95.00 94 ASN A N 1
ATOM 734 C CA . ASN A 1 94 ? 20.792 0.835 -27.453 1.00 95.00 94 ASN A CA 1
ATOM 735 C C . ASN A 1 94 ? 21.329 0.705 -28.880 1.00 95.00 94 ASN A C 1
ATOM 737 O O . ASN A 1 94 ? 22.441 0.216 -29.048 1.00 95.00 94 ASN A O 1
ATOM 741 N N . LEU A 1 95 ? 20.619 1.222 -29.887 1.00 97.31 95 LEU A N 1
ATOM 742 C CA . LEU A 1 95 ? 21.076 1.221 -31.271 1.00 97.31 95 LEU A CA 1
ATOM 743 C C . LEU A 1 95 ? 22.338 2.085 -31.401 1.00 97.31 95 LEU A C 1
ATOM 745 O O . LEU A 1 95 ? 22.369 3.248 -30.989 1.00 97.31 95 LEU A O 1
ATOM 749 N N . ARG A 1 96 ? 23.398 1.496 -31.953 1.00 96.31 96 ARG A N 1
ATOM 750 C CA . ARG A 1 96 ? 24.702 2.134 -32.171 1.00 96.31 96 ARG A CA 1
ATOM 751 C C . ARG A 1 96 ? 25.006 2.325 -33.643 1.00 96.31 96 ARG A C 1
ATOM 753 O O . ARG A 1 96 ? 25.640 3.310 -33.989 1.00 96.31 96 ARG A O 1
ATOM 760 N N . GLU A 1 97 ? 24.555 1.405 -34.491 1.00 97.88 97 GLU A N 1
ATOM 761 C CA . GLU A 1 97 ? 24.919 1.416 -35.904 1.00 97.88 97 GLU A CA 1
ATOM 762 C C . GLU A 1 97 ? 23.759 0.957 -36.800 1.00 97.88 97 GLU A C 1
ATOM 764 O O . GLU A 1 97 ? 23.153 -0.093 -36.580 1.00 97.88 97 GLU A O 1
ATOM 769 N N . VAL A 1 98 ? 23.481 1.728 -37.851 1.00 98.06 98 VAL A N 1
ATOM 770 C CA . VAL A 1 98 ? 22.656 1.327 -38.996 1.00 98.06 98 VAL A CA 1
ATOM 771 C C . VAL A 1 98 ? 23.539 1.407 -40.235 1.00 98.06 98 VAL A C 1
ATOM 773 O O . VAL A 1 98 ? 23.856 2.493 -40.720 1.00 98.06 98 VAL A O 1
ATOM 776 N N . ARG A 1 99 ? 23.976 0.248 -40.735 1.00 96.56 99 ARG A N 1
ATOM 777 C CA . ARG A 1 99 ? 24.970 0.174 -41.819 1.00 96.56 99 ARG A CA 1
ATOM 778 C C . ARG A 1 99 ? 24.377 0.461 -43.186 1.00 96.56 99 ARG A C 1
ATOM 780 O O . ARG A 1 99 ? 25.091 0.939 -44.067 1.00 96.56 99 ARG A O 1
ATOM 787 N N . ALA A 1 100 ? 23.093 0.144 -43.366 1.00 95.00 100 ALA A N 1
ATOM 788 C CA . ALA A 1 100 ? 22.356 0.366 -44.601 1.00 95.00 100 ALA A CA 1
ATOM 789 C C . ALA A 1 100 ? 23.125 -0.098 -45.848 1.00 95.00 100 ALA A C 1
ATOM 791 O O . ALA A 1 100 ? 23.261 0.640 -46.828 1.00 95.00 100 ALA A O 1
ATOM 792 N N . TYR A 1 101 ? 23.623 -1.344 -45.811 1.00 94.06 101 TYR A N 1
ATOM 793 C CA . TYR A 1 101 ? 24.287 -1.975 -46.959 1.00 94.06 101 TYR A CA 1
ATOM 794 C C . TYR A 1 101 ? 23.384 -1.989 -48.198 1.00 94.06 101 TYR A C 1
ATOM 796 O O . TYR A 1 101 ? 23.858 -1.753 -49.308 1.00 94.06 101 TYR A O 1
ATOM 804 N N . ASN A 1 102 ? 22.081 -2.188 -47.986 1.00 90.62 102 ASN A N 1
ATOM 805 C CA . ASN A 1 102 ? 21.036 -1.898 -48.956 1.00 90.62 102 ASN A CA 1
ATOM 806 C C . ASN A 1 102 ? 20.166 -0.759 -48.390 1.00 90.62 102 ASN A C 1
ATOM 808 O O . ASN A 1 102 ? 19.385 -1.023 -47.482 1.00 90.62 102 ASN A O 1
ATOM 812 N N . PRO A 1 103 ? 20.331 0.505 -48.827 1.00 94.00 103 PRO A N 1
ATOM 813 C CA . PRO A 1 103 ? 19.600 1.640 -48.262 1.00 94.00 103 PRO A CA 1
ATOM 814 C C . PRO A 1 103 ? 18.156 1.762 -48.780 1.00 94.00 103 PRO A C 1
ATOM 816 O O . PRO A 1 103 ? 17.831 1.457 -49.941 1.00 94.00 103 PRO A O 1
ATOM 819 N N . TYR A 1 104 ? 17.267 2.283 -47.930 1.00 95.31 104 TYR A N 1
ATOM 820 C CA . TYR A 1 104 ? 15.883 2.577 -48.292 1.00 95.31 104 TYR A CA 1
ATOM 821 C C . TYR A 1 104 ? 15.857 3.629 -49.404 1.00 95.31 104 TYR A C 1
ATOM 823 O O . TYR A 1 104 ? 16.602 4.605 -49.383 1.00 95.31 104 TYR A O 1
ATOM 831 N N . LEU A 1 105 ? 15.062 3.378 -50.448 1.00 93.75 105 LEU A N 1
ATOM 832 C CA . LEU A 1 105 ? 15.056 4.188 -51.680 1.00 93.75 105 LEU A CA 1
ATOM 833 C C . LEU A 1 105 ? 16.446 4.455 -52.308 1.00 93.75 105 LEU A C 1
ATOM 835 O O . LEU A 1 105 ? 16.599 5.401 -53.063 1.00 93.75 105 LEU A O 1
ATOM 839 N N . LEU A 1 106 ? 17.429 3.573 -52.060 1.00 92.12 106 LEU A N 1
ATOM 840 C CA . LEU A 1 106 ? 18.813 3.663 -52.560 1.00 92.12 106 LEU A CA 1
ATOM 841 C C . LEU A 1 106 ? 19.632 4.812 -51.948 1.00 92.12 106 LEU A C 1
ATOM 843 O O . LEU A 1 106 ? 20.772 5.025 -52.351 1.00 92.12 106 LEU A O 1
ATOM 847 N N . GLU A 1 107 ? 19.089 5.497 -50.944 1.00 94.94 107 GLU A N 1
ATOM 848 C CA . GLU A 1 107 ? 19.688 6.704 -50.374 1.00 94.94 107 GLU A CA 1
ATOM 849 C C . GLU A 1 107 ? 19.716 6.671 -48.843 1.00 94.94 107 GLU A C 1
ATOM 851 O O . GLU A 1 107 ? 20.746 6.969 -48.236 1.00 94.94 107 GLU A O 1
ATOM 856 N N . TYR A 1 108 ? 18.611 6.267 -48.214 1.00 97.25 108 TYR A N 1
ATOM 857 C CA . TYR A 1 108 ? 18.391 6.493 -46.791 1.00 97.25 108 TYR A CA 1
ATOM 858 C C . TYR A 1 108 ? 18.760 5.290 -45.924 1.00 97.25 108 TYR A C 1
ATOM 860 O O . TYR A 1 108 ? 18.321 4.166 -46.173 1.00 97.25 108 TYR A O 1
ATOM 868 N N . GLY A 1 109 ? 19.527 5.532 -44.862 1.00 97.06 109 GLY A N 1
ATOM 869 C CA . GLY A 1 109 ? 19.763 4.536 -43.814 1.00 97.06 109 GLY A CA 1
ATOM 870 C C . GLY A 1 109 ? 18.639 4.503 -42.785 1.00 97.06 109 GLY A C 1
ATOM 871 O O . GLY A 1 109 ? 18.222 3.428 -42.357 1.00 97.06 109 GLY A O 1
ATOM 872 N N . VAL A 1 110 ? 18.108 5.679 -42.440 1.00 98.31 110 VAL A N 1
ATOM 873 C CA . VAL A 1 110 ? 17.001 5.842 -41.491 1.00 98.31 110 VAL A CA 1
ATOM 874 C C . VAL A 1 110 ? 15.909 6.707 -42.112 1.00 98.31 110 VAL A C 1
ATOM 876 O O . VAL A 1 110 ? 16.177 7.749 -42.709 1.00 98.31 110 VAL A O 1
ATOM 879 N N . THR A 1 111 ? 14.658 6.274 -41.994 1.00 98.31 111 THR A N 1
ATOM 880 C CA . THR A 1 111 ? 13.476 7.011 -42.462 1.00 98.31 111 THR A CA 1
ATOM 881 C C . THR A 1 111 ? 12.413 6.990 -41.373 1.00 98.31 111 THR A C 1
ATOM 883 O O . THR A 1 111 ? 11.898 5.928 -41.044 1.00 98.31 111 THR A O 1
ATOM 886 N N . ILE A 1 112 ? 12.044 8.152 -40.839 1.00 97.94 112 ILE A N 1
ATOM 887 C CA . ILE A 1 112 ? 10.997 8.299 -39.823 1.00 97.94 112 ILE A CA 1
ATOM 888 C C . ILE A 1 112 ? 9.986 9.327 -40.324 1.00 97.94 112 ILE A C 1
ATOM 890 O O . ILE A 1 112 ? 10.227 10.533 -40.237 1.00 97.94 112 ILE A O 1
ATOM 894 N N . LYS A 1 113 ? 8.868 8.863 -40.898 1.00 95.75 113 LYS A N 1
ATOM 895 C CA . LYS A 1 113 ? 7.892 9.762 -41.529 1.00 95.75 113 LYS A CA 1
ATOM 896 C C . LYS A 1 113 ? 6.427 9.409 -41.271 1.00 95.75 113 LYS A C 1
ATOM 898 O O . LYS A 1 113 ? 6.069 8.239 -41.226 1.00 95.75 113 LYS A O 1
ATOM 903 N N . TYR A 1 114 ? 5.580 10.438 -41.202 1.00 94.75 114 TYR A N 1
ATOM 904 C CA . TYR A 1 114 ? 4.114 10.341 -41.076 1.00 94.75 114 TYR A CA 1
ATOM 905 C C . TYR A 1 114 ? 3.617 9.671 -39.786 1.00 94.75 114 TYR A C 1
ATOM 907 O O . TYR A 1 114 ? 2.587 9.007 -39.791 1.00 94.75 114 TYR A O 1
ATOM 915 N N . ASN A 1 115 ? 4.326 9.849 -38.671 1.00 95.31 115 ASN A N 1
ATOM 916 C CA . ASN A 1 115 ? 3.926 9.290 -37.374 1.00 95.31 115 ASN A CA 1
ATOM 917 C C . ASN A 1 115 ? 3.095 10.267 -36.522 1.00 95.31 115 ASN A C 1
ATOM 919 O O . ASN A 1 115 ? 2.837 9.990 -35.354 1.00 95.31 115 ASN A O 1
ATOM 923 N N . ASN A 1 116 ? 2.681 11.411 -37.072 1.00 92.19 116 ASN A N 1
ATOM 924 C CA . ASN A 1 116 ? 1.679 12.289 -36.465 1.00 92.19 116 ASN A CA 1
ATOM 925 C C . ASN A 1 116 ? 0.263 11.737 -36.661 1.00 92.19 116 ASN A C 1
ATOM 927 O O . ASN A 1 116 ? -0.035 11.130 -37.691 1.00 92.19 116 ASN A O 1
ATOM 931 N N . TYR A 1 117 ? -0.637 11.983 -35.714 1.00 85.88 117 TYR A N 1
ATOM 932 C CA . TYR A 1 117 ? -2.055 11.705 -35.927 1.00 85.88 117 TYR A CA 1
ATOM 933 C C . TYR A 1 117 ? -2.651 12.719 -36.914 1.00 85.88 117 TYR A C 1
ATOM 935 O O . TYR A 1 117 ? -2.433 13.922 -36.800 1.00 85.88 117 TYR A O 1
ATOM 943 N N . TYR A 1 118 ? -3.394 12.240 -37.917 1.00 76.31 118 TYR A N 1
ATOM 944 C CA . TYR A 1 118 ? -3.790 13.077 -39.057 1.00 76.31 118 TYR A CA 1
ATOM 945 C C . TYR A 1 118 ? -4.849 14.144 -38.728 1.00 76.31 118 TYR A C 1
ATOM 947 O O . TYR A 1 118 ? -4.939 15.128 -39.459 1.00 76.31 118 TYR A O 1
ATOM 955 N N . GLU A 1 119 ? -5.655 13.950 -37.679 1.00 76.69 119 GLU A N 1
ATOM 956 C CA . GLU A 1 119 ? -6.660 14.938 -37.236 1.00 76.69 119 GLU A CA 1
ATOM 957 C C . GLU A 1 119 ? -6.103 15.892 -36.178 1.00 76.69 119 GLU A C 1
ATOM 959 O O . GLU A 1 119 ? -6.685 16.947 -35.946 1.00 76.69 119 GLU A O 1
ATOM 964 N N . ASP A 1 120 ? -4.981 15.530 -35.550 1.00 76.44 120 ASP A N 1
ATOM 965 C CA . ASP A 1 120 ? -4.355 16.302 -34.484 1.00 76.44 120 ASP A CA 1
ATOM 966 C C . ASP A 1 120 ? -2.836 16.096 -34.481 1.00 76.44 120 ASP A C 1
ATOM 968 O O . ASP A 1 120 ? -2.298 15.129 -33.931 1.00 76.44 120 ASP A O 1
ATOM 972 N N . ASN A 1 121 ? -2.135 17.068 -35.063 1.00 74.12 121 ASN A N 1
ATOM 973 C CA . ASN A 1 121 ? -0.677 17.074 -35.126 1.00 74.12 121 ASN A CA 1
ATOM 974 C C . ASN A 1 121 ? -0.007 17.218 -33.747 1.00 74.12 121 ASN A C 1
ATOM 976 O O . ASN A 1 121 ? 1.213 17.070 -33.669 1.00 74.12 121 ASN A O 1
ATOM 980 N N . SER A 1 122 ? -0.766 17.484 -32.676 1.00 78.06 122 SER A N 1
ATOM 981 C CA . SER A 1 122 ? -0.267 17.517 -31.297 1.00 78.06 122 SER A CA 1
ATOM 982 C C . SER A 1 122 ? -0.113 16.121 -30.675 1.00 78.06 122 SER A C 1
ATOM 984 O O . SER A 1 122 ? 0.300 15.988 -29.522 1.00 78.06 122 SER A O 1
ATOM 986 N N . SER A 1 123 ? -0.383 15.053 -31.433 1.00 86.00 123 SER A N 1
ATOM 987 C CA . SER A 1 123 ? -0.140 13.671 -31.018 1.00 86.00 123 SER A CA 1
ATOM 988 C C . SER A 1 123 ? 0.657 12.890 -32.069 1.00 86.00 123 SER A C 1
ATOM 990 O O . SER A 1 123 ? 0.544 13.130 -33.273 1.00 86.00 123 SER A O 1
ATOM 992 N N . GLY A 1 124 ? 1.509 11.975 -31.603 1.00 92.25 124 GLY A N 1
ATOM 993 C CA . GLY A 1 124 ? 2.378 11.163 -32.450 1.00 92.25 124 GLY A CA 1
ATOM 994 C C . GLY A 1 124 ? 3.807 11.089 -31.927 1.00 92.25 124 GLY A C 1
ATOM 995 O O . GLY A 1 124 ? 4.084 11.425 -30.776 1.00 92.25 124 GLY A O 1
ATOM 996 N N . LEU A 1 125 ? 4.720 10.666 -32.793 1.00 95.62 125 LEU A N 1
ATOM 997 C CA . LEU A 1 125 ? 6.107 10.411 -32.415 1.00 95.62 125 LEU A CA 1
ATOM 998 C C . LEU A 1 125 ? 6.886 11.696 -32.115 1.00 95.62 125 LEU A C 1
ATOM 1000 O O . LEU A 1 125 ? 6.925 12.599 -32.946 1.00 95.62 125 LEU A O 1
ATOM 1004 N N . CYS A 1 126 ? 7.558 11.730 -30.966 1.00 96.12 126 CYS A N 1
ATOM 1005 C CA . CYS A 1 126 ? 8.550 12.739 -30.602 1.00 96.12 126 CYS A CA 1
ATOM 1006 C C . CYS A 1 126 ? 9.975 12.170 -30.569 1.00 96.12 126 CYS A C 1
ATOM 1008 O O . CYS A 1 126 ? 10.188 10.967 -30.731 1.00 96.12 126 CYS A O 1
ATOM 1010 N N . PHE A 1 127 ? 10.948 13.052 -30.310 1.00 96.31 127 PHE A N 1
ATOM 1011 C CA . PHE A 1 127 ? 12.376 12.759 -30.102 1.00 96.31 127 PHE A CA 1
ATOM 1012 C C . PHE A 1 127 ? 13.155 12.297 -31.340 1.00 96.31 127 PHE A C 1
ATOM 1014 O O . PHE A 1 127 ? 14.380 12.266 -31.303 1.00 96.31 127 PHE A O 1
ATOM 1021 N N . SER A 1 128 ? 12.494 12.015 -32.465 1.00 95.38 128 SER A N 1
ATOM 1022 C CA . SER A 1 128 ? 13.164 11.629 -33.715 1.00 95.38 128 SER A CA 1
ATOM 1023 C C . SER A 1 128 ? 14.138 12.684 -34.244 1.00 95.38 128 SER A C 1
ATOM 1025 O O . SER A 1 128 ? 15.148 12.319 -34.841 1.00 95.38 128 SER A O 1
ATOM 1027 N N . ASP A 1 129 ? 13.847 13.964 -34.001 1.00 94.19 129 ASP A N 1
ATOM 1028 C CA . ASP A 1 129 ? 14.681 15.104 -34.409 1.00 94.19 129 ASP A CA 1
ATOM 1029 C C . ASP A 1 129 ? 15.753 15.469 -33.369 1.00 94.19 129 ASP A C 1
ATOM 1031 O O . ASP A 1 129 ? 16.646 16.261 -33.650 1.00 94.19 129 ASP A O 1
ATOM 1035 N N . LEU A 1 130 ? 15.677 14.887 -32.165 1.00 95.75 130 LEU A N 1
ATOM 1036 C CA . LEU A 1 130 ? 16.605 15.141 -31.055 1.00 95.75 130 LEU A CA 1
ATOM 1037 C C . LEU A 1 130 ? 17.724 14.091 -30.966 1.00 95.75 130 LEU A C 1
ATOM 1039 O O . LEU A 1 130 ? 18.548 14.133 -30.053 1.00 95.75 130 LEU A O 1
ATOM 1043 N N . ILE A 1 131 ? 17.755 13.144 -31.905 1.00 96.88 131 ILE A N 1
ATOM 1044 C CA . ILE A 1 131 ? 18.817 12.146 -32.053 1.00 96.88 131 ILE A CA 1
ATOM 1045 C C . ILE A 1 131 ? 19.831 12.662 -33.067 1.00 96.88 131 ILE A C 1
ATOM 1047 O O . ILE A 1 131 ? 19.481 13.072 -34.173 1.00 96.88 131 ILE A O 1
ATOM 1051 N N . ASN A 1 132 ? 21.114 12.554 -32.732 1.00 96.81 132 ASN A N 1
ATOM 1052 C CA . ASN A 1 132 ? 22.185 12.757 -33.692 1.00 96.81 132 ASN A CA 1
ATOM 1053 C C . ASN A 1 132 ? 22.366 11.481 -34.534 1.00 96.81 132 ASN A C 1
ATOM 1055 O O . ASN A 1 132 ? 23.105 10.565 -34.155 1.00 96.81 132 ASN A O 1
ATOM 1059 N N . TRP A 1 133 ? 21.652 11.409 -35.659 1.00 96.62 133 TRP A N 1
ATOM 1060 C CA . TRP A 1 133 ? 21.656 10.245 -36.548 1.00 96.62 133 TRP A CA 1
ATOM 1061 C C . TRP A 1 133 ? 22.980 10.025 -37.286 1.00 96.62 133 TRP A C 1
ATOM 1063 O O . TRP A 1 133 ? 23.292 8.877 -37.602 1.00 96.62 133 TRP A O 1
ATOM 1073 N N . ASP A 1 134 ? 23.795 11.065 -37.477 1.00 95.69 134 ASP A N 1
ATOM 1074 C CA . ASP A 1 134 ? 25.115 10.953 -38.119 1.00 95.69 134 ASP A CA 1
ATOM 1075 C C . ASP A 1 134 ? 26.088 10.093 -37.293 1.00 95.69 134 ASP A C 1
ATOM 1077 O O . ASP A 1 134 ? 27.031 9.509 -37.827 1.00 95.69 134 ASP A O 1
ATOM 1081 N N . LYS A 1 135 ? 25.846 9.970 -35.978 1.00 96.38 135 LYS A N 1
ATOM 1082 C CA . LYS A 1 135 ? 26.580 9.042 -35.100 1.00 96.38 135 LYS A CA 1
ATOM 1083 C C . LYS A 1 135 ? 26.147 7.577 -35.271 1.00 96.38 135 LYS A C 1
ATOM 1085 O O . LYS A 1 135 ? 26.860 6.699 -34.800 1.00 96.38 135 LYS A O 1
ATOM 1090 N N . ILE A 1 136 ? 24.991 7.315 -35.887 1.00 97.62 136 ILE A N 1
ATOM 1091 C CA . ILE A 1 136 ? 24.385 5.976 -36.016 1.00 97.62 136 ILE A CA 1
ATOM 1092 C C . ILE A 1 136 ? 24.501 5.446 -37.450 1.00 97.62 136 ILE A C 1
ATOM 1094 O O . ILE A 1 136 ? 24.709 4.253 -37.651 1.00 97.62 136 ILE A O 1
ATOM 1098 N N . THR A 1 137 ? 24.361 6.301 -38.461 1.00 97.38 137 THR A N 1
ATOM 1099 C CA . THR A 1 137 ? 24.399 5.919 -39.880 1.00 97.38 137 THR A CA 1
ATOM 1100 C C . THR A 1 137 ? 25.253 6.896 -40.675 1.00 97.38 137 THR A C 1
ATOM 1102 O O . THR A 1 137 ? 25.201 8.099 -40.458 1.00 97.38 137 THR A O 1
ATOM 1105 N N . ASN A 1 138 ? 26.002 6.379 -41.651 1.00 96.62 138 ASN A N 1
ATOM 1106 C CA . ASN A 1 138 ? 26.723 7.199 -42.632 1.00 96.62 138 ASN A CA 1
ATOM 1107 C C . ASN A 1 138 ? 25.910 7.476 -43.911 1.00 96.62 138 ASN A C 1
ATOM 1109 O O . ASN A 1 138 ? 26.404 8.122 -44.837 1.00 96.62 138 ASN A O 1
ATOM 1113 N N . LYS A 1 139 ? 24.694 6.928 -44.002 1.00 96.94 139 LYS A N 1
ATOM 1114 C CA . LYS A 1 139 ? 23.733 7.187 -45.077 1.00 96.94 139 LYS A CA 1
ATOM 1115 C C . LYS A 1 139 ? 22.806 8.332 -44.710 1.00 96.94 139 LYS A C 1
ATOM 1117 O O . LYS A 1 139 ? 22.568 8.573 -43.529 1.00 96.94 139 LYS A O 1
ATOM 1122 N N . SER A 1 140 ? 22.228 8.956 -45.736 1.00 97.38 140 SER A N 1
ATOM 1123 C CA . SER A 1 140 ? 21.229 10.010 -45.584 1.00 97.38 140 SER A CA 1
ATOM 1124 C C . SER A 1 140 ? 20.090 9.571 -44.664 1.00 97.38 140 SER A C 1
ATOM 1126 O O . SER A 1 140 ? 19.726 8.391 -44.602 1.00 97.38 140 SER A O 1
ATOM 1128 N N . ILE A 1 141 ? 19.486 10.538 -43.984 1.00 97.81 141 ILE A N 1
ATOM 1129 C CA . ILE A 1 141 ? 18.324 10.325 -43.123 1.00 97.81 141 ILE A CA 1
ATOM 1130 C C . ILE A 1 141 ? 17.177 11.222 -43.556 1.00 97.81 141 ILE A C 1
ATOM 1132 O O . ILE A 1 141 ? 17.388 12.296 -44.117 1.00 97.81 141 ILE A O 1
ATOM 1136 N N . ILE A 1 142 ? 15.955 10.774 -43.289 1.00 96.81 142 ILE A N 1
ATOM 1137 C CA . ILE A 1 142 ? 14.755 11.582 -43.482 1.00 96.81 142 ILE A CA 1
ATOM 1138 C C . ILE A 1 142 ? 13.859 11.465 -42.254 1.00 96.81 142 ILE A C 1
ATOM 1140 O O . ILE A 1 142 ? 13.394 10.378 -41.909 1.00 96.81 142 ILE A O 1
ATOM 1144 N N . VAL A 1 143 ? 13.607 12.600 -41.605 1.00 96.06 143 VAL A N 1
ATOM 1145 C CA . VAL A 1 143 ? 12.698 12.724 -40.464 1.00 96.06 143 VAL A CA 1
ATOM 1146 C C . VAL A 1 143 ? 11.717 13.848 -40.781 1.00 96.06 143 VAL A C 1
ATOM 1148 O O . VAL A 1 143 ? 12.127 14.966 -41.077 1.00 96.06 143 VAL A O 1
ATOM 1151 N N . SER A 1 144 ? 10.423 13.538 -40.867 1.00 94.69 144 SER A N 1
ATOM 1152 C CA . SER A 1 144 ? 9.399 14.524 -41.254 1.00 94.69 144 SER A CA 1
ATOM 1153 C C . SER A 1 144 ? 7.992 14.059 -40.891 1.00 94.69 144 SER A C 1
ATOM 1155 O O . SER A 1 144 ? 7.743 12.864 -40.783 1.00 94.69 144 SER A O 1
ATOM 1157 N N . ASN A 1 145 ? 7.034 14.979 -40.762 1.00 92.69 145 ASN A N 1
ATOM 1158 C CA . ASN A 1 145 ? 5.630 14.641 -40.479 1.00 92.69 145 ASN A CA 1
ATOM 1159 C C . ASN A 1 145 ? 5.474 13.749 -39.229 1.00 92.69 145 ASN A C 1
ATOM 1161 O O . ASN A 1 145 ? 4.733 12.768 -39.231 1.00 92.69 145 ASN A O 1
ATOM 1165 N N . ASN A 1 146 ? 6.234 14.058 -38.181 1.00 93.69 146 ASN A N 1
ATOM 1166 C CA . ASN A 1 146 ? 6.037 13.514 -36.841 1.00 93.69 146 ASN A CA 1
ATOM 1167 C C . ASN A 1 146 ? 5.272 14.549 -35.999 1.00 93.69 146 ASN A C 1
ATOM 1169 O O . ASN A 1 146 ? 4.809 15.558 -36.543 1.00 93.69 146 ASN A O 1
ATOM 1173 N N . ARG A 1 147 ? 5.064 14.287 -34.706 1.00 93.19 147 ARG A N 1
ATOM 1174 C CA . ARG A 1 147 ? 4.298 15.195 -33.845 1.00 93.19 147 ARG A CA 1
ATOM 1175 C C . ARG A 1 147 ? 4.924 16.601 -33.825 1.00 93.19 147 ARG A C 1
ATOM 1177 O O . ARG A 1 147 ? 6.142 16.742 -33.782 1.00 93.19 147 ARG A O 1
ATOM 1184 N N . LEU A 1 148 ? 4.069 17.624 -33.811 1.00 85.12 148 LEU A N 1
ATOM 1185 C CA . LEU A 1 148 ? 4.450 19.012 -33.542 1.00 85.12 148 LEU A CA 1
ATOM 1186 C C . LEU A 1 148 ? 4.478 19.268 -32.022 1.00 85.12 148 LEU A C 1
ATOM 1188 O O . LEU A 1 148 ? 3.749 18.626 -31.261 1.00 85.12 148 LEU A O 1
ATOM 1192 N N . ASP A 1 149 ? 5.317 20.205 -31.580 1.00 87.81 149 ASP A N 1
ATOM 1193 C CA . ASP A 1 149 ? 5.452 20.610 -30.171 1.00 87.81 149 ASP A CA 1
ATOM 1194 C C . ASP A 1 149 ? 5.890 19.466 -29.239 1.00 87.81 149 ASP A C 1
ATOM 1196 O O . ASP A 1 149 ? 5.198 19.067 -28.295 1.00 87.81 149 ASP A O 1
ATOM 1200 N N . CYS A 1 150 ? 7.059 18.903 -29.538 1.00 92.31 150 CYS A N 1
ATOM 1201 C CA . CYS A 1 150 ? 7.681 17.866 -28.726 1.00 92.31 150 CYS A CA 1
ATOM 1202 C C . CYS A 1 150 ? 8.467 18.446 -27.541 1.00 92.31 150 CYS A C 1
ATOM 1204 O O . CYS A 1 150 ? 9.063 19.516 -27.663 1.00 92.31 150 CYS A O 1
ATOM 1206 N N . PRO A 1 151 ? 8.507 17.732 -26.403 1.00 93.94 151 PRO A N 1
ATOM 1207 C CA . PRO A 1 151 ? 9.356 18.113 -25.286 1.00 93.94 151 PRO A CA 1
ATOM 1208 C C . PRO A 1 151 ? 10.836 17.923 -25.622 1.00 93.94 151 PRO A C 1
ATOM 1210 O O . PRO A 1 151 ? 11.206 17.085 -26.447 1.00 93.94 151 PRO A O 1
ATOM 1213 N N . GLU A 1 152 ? 11.671 18.697 -24.939 1.00 94.75 152 GLU A N 1
ATOM 1214 C CA . GLU A 1 152 ? 13.122 18.583 -25.029 1.00 94.75 152 GLU A CA 1
ATOM 1215 C C . GLU A 1 152 ? 13.639 17.346 -24.281 1.00 94.75 152 GLU A C 1
ATOM 1217 O O . GLU A 1 152 ? 12.932 16.703 -23.496 1.00 94.75 152 GLU A O 1
ATOM 1222 N N . CYS A 1 153 ? 14.902 17.007 -24.531 1.00 96.06 153 CYS A N 1
ATOM 1223 C CA . CYS A 1 153 ? 15.595 15.995 -23.751 1.00 96.06 153 CYS A CA 1
ATOM 1224 C C . CYS A 1 153 ? 15.762 16.435 -22.290 1.00 96.06 153 CYS A C 1
ATOM 1226 O O . CYS A 1 153 ? 15.699 17.617 -21.957 1.00 96.06 153 CYS A O 1
ATOM 1228 N N . HIS A 1 154 ? 16.033 15.475 -21.404 1.00 96.69 154 HIS A N 1
ATOM 1229 C CA . HIS A 1 154 ? 16.491 15.806 -20.055 1.00 96.69 154 HIS A CA 1
ATOM 1230 C C . HIS A 1 154 ? 17.774 16.653 -20.137 1.00 96.69 154 HIS A C 1
ATOM 1232 O O . HIS A 1 154 ? 18.605 16.416 -21.008 1.00 96.69 154 HIS A O 1
ATOM 1238 N N . PHE A 1 155 ? 17.959 17.605 -19.221 1.00 95.75 155 PHE A N 1
ATOM 1239 C CA . PHE A 1 155 ? 19.043 18.597 -19.285 1.00 95.75 155 PHE A CA 1
ATOM 1240 C C . PHE A 1 155 ? 20.462 18.006 -19.217 1.00 95.75 155 PHE A C 1
ATOM 1242 O O . PHE A 1 155 ? 21.407 18.666 -19.621 1.00 95.75 155 PHE A O 1
ATOM 1249 N N . GLU A 1 156 ? 20.616 16.768 -18.735 1.00 96.62 156 GLU A N 1
ATOM 1250 C CA . GLU A 1 156 ? 21.883 16.006 -18.770 1.00 96.62 156 GLU A CA 1
ATOM 1251 C C . GLU A 1 156 ? 22.115 15.219 -20.076 1.00 96.62 156 GLU A C 1
ATOM 1253 O O . GLU A 1 156 ? 23.160 14.582 -20.239 1.00 96.62 156 GLU A O 1
ATOM 1258 N N . CYS A 1 157 ? 21.151 15.224 -20.999 1.00 96.94 157 CYS A N 1
ATOM 1259 C CA . CYS A 1 157 ? 21.289 14.625 -22.321 1.00 96.94 157 CYS A CA 1
ATOM 1260 C C . CYS A 1 157 ? 21.756 15.676 -23.339 1.00 96.94 157 CYS A C 1
ATOM 1262 O O . CYS A 1 157 ? 21.159 16.739 -23.456 1.00 96.94 157 CYS A O 1
ATOM 1264 N N . ASP A 1 158 ? 22.739 15.323 -24.163 1.00 95.31 158 ASP A N 1
ATOM 1265 C CA . ASP A 1 158 ? 23.087 16.086 -25.376 1.00 95.31 158 ASP A CA 1
ATOM 1266 C C . ASP A 1 158 ? 22.110 15.782 -26.533 1.00 95.31 158 ASP A C 1
ATOM 1268 O O . ASP A 1 158 ? 21.789 16.625 -27.360 1.00 95.31 158 ASP A O 1
ATOM 1272 N N . SER A 1 159 ? 21.612 14.548 -26.576 1.00 96.38 159 SER A N 1
ATOM 1273 C CA . SER A 1 159 ? 20.615 14.035 -27.527 1.00 96.38 159 SER A CA 1
ATOM 1274 C C . SER A 1 159 ? 19.878 12.862 -26.879 1.00 96.38 159 SER A C 1
ATOM 1276 O O . SER A 1 159 ? 20.401 12.269 -25.928 1.00 96.38 159 SER A O 1
ATOM 1278 N N . CYS A 1 160 ? 18.668 12.510 -27.327 1.00 97.06 160 CYS A N 1
ATOM 1279 C CA . CYS A 1 160 ? 17.863 11.481 -26.655 1.00 97.06 160 CYS A CA 1
ATOM 1280 C C . CYS A 1 160 ? 16.853 10.764 -27.558 1.00 97.06 160 CYS A C 1
ATOM 1282 O O . CYS A 1 160 ? 16.329 11.319 -28.515 1.00 97.06 160 CYS A O 1
ATOM 1284 N N . PHE A 1 161 ? 16.538 9.520 -27.191 1.00 97.56 161 PHE A N 1
ATOM 1285 C CA . PHE A 1 161 ? 15.523 8.678 -27.835 1.00 97.56 161 PHE A CA 1
ATOM 1286 C C . PHE A 1 161 ? 14.131 8.812 -27.193 1.00 97.56 161 PHE A C 1
ATOM 1288 O O . PHE A 1 161 ? 13.156 8.224 -27.663 1.00 97.56 161 PHE A O 1
ATOM 1295 N N . GLY A 1 162 ? 14.023 9.542 -26.089 1.00 96.31 162 GLY A N 1
ATOM 1296 C CA . GLY A 1 162 ? 12.800 9.692 -25.315 1.00 96.31 162 GLY A CA 1
ATOM 1297 C C . GLY A 1 162 ? 13.027 10.563 -24.085 1.00 96.31 162 GLY A C 1
ATOM 1298 O O . GLY A 1 162 ? 14.118 11.113 -23.920 1.00 96.31 162 GLY A O 1
ATOM 1299 N N . PRO A 1 163 ? 12.021 10.683 -23.209 1.00 95.69 163 PRO A N 1
ATOM 1300 C CA . PRO A 1 163 ? 12.132 11.543 -22.046 1.00 95.69 163 PRO A CA 1
ATOM 1301 C C . PRO A 1 163 ? 13.028 10.942 -20.963 1.00 95.69 163 PRO A C 1
ATOM 1303 O O . PRO A 1 163 ? 13.159 9.723 -20.823 1.00 95.69 163 PRO A O 1
ATOM 1306 N N . GLY A 1 164 ? 13.568 11.827 -20.130 1.00 95.31 164 GLY A N 1
ATOM 1307 C CA . GLY A 1 164 ? 14.317 11.450 -18.941 1.00 95.31 164 GLY A CA 1
ATOM 1308 C C . GLY A 1 164 ? 15.748 10.991 -19.222 1.00 95.31 164 GLY A C 1
ATOM 1309 O O . GLY A 1 164 ? 16.167 10.709 -20.344 1.00 95.31 164 GLY A O 1
ATOM 1310 N N . ARG A 1 165 ? 16.513 10.898 -18.140 1.00 95.50 165 ARG A N 1
ATOM 1311 C CA . ARG A 1 165 ? 17.958 10.630 -18.146 1.00 95.50 165 ARG A CA 1
ATOM 1312 C C . ARG A 1 165 ? 18.386 9.221 -18.569 1.00 95.50 165 ARG A C 1
ATOM 1314 O O . ARG A 1 165 ? 19.564 9.019 -18.835 1.00 95.50 165 ARG A O 1
ATOM 1321 N N . LEU A 1 166 ? 17.455 8.264 -18.628 1.00 95.38 166 LEU A N 1
ATOM 1322 C CA . LEU A 1 166 ? 17.736 6.873 -19.030 1.00 95.38 166 LEU A CA 1
ATOM 1323 C C . LEU A 1 166 ? 17.687 6.665 -20.550 1.00 95.38 166 LEU A C 1
ATOM 1325 O O . LEU A 1 166 ? 18.005 5.586 -21.038 1.00 95.38 166 LEU A O 1
ATOM 1329 N N . LEU A 1 167 ? 17.214 7.662 -21.303 1.00 96.56 167 LEU A N 1
ATOM 1330 C CA . LEU A 1 167 ? 17.027 7.566 -22.753 1.00 96.56 167 LEU A CA 1
ATOM 1331 C C . LEU A 1 167 ? 17.930 8.531 -23.525 1.00 96.56 167 LEU A C 1
ATOM 1333 O O . LEU A 1 167 ? 17.709 8.756 -24.717 1.00 96.56 167 LEU A O 1
ATOM 1337 N N . CYS A 1 168 ? 18.950 9.091 -22.874 1.00 96.44 168 CYS A N 1
ATOM 1338 C CA . CYS A 1 168 ? 19.948 9.901 -23.555 1.00 96.44 168 CYS A CA 1
ATOM 1339 C C . CYS A 1 168 ? 20.756 9.040 -24.541 1.00 96.44 168 CYS A C 1
ATOM 1341 O O . CYS A 1 168 ? 21.179 7.930 -24.223 1.00 96.44 168 CYS A O 1
ATOM 1343 N N . GLN A 1 169 ? 21.026 9.580 -25.726 1.00 95.88 169 GLN A N 1
ATOM 1344 C CA . GLN A 1 169 ? 21.996 9.021 -26.664 1.00 95.88 169 GLN A CA 1
ATOM 1345 C C . GLN A 1 169 ? 23.423 9.266 -26.156 1.00 95.88 169 GLN A C 1
ATOM 1347 O O . GLN A 1 169 ? 24.252 8.356 -26.164 1.00 95.88 169 GLN A O 1
ATOM 1352 N N . THR A 1 170 ? 23.700 10.485 -25.683 1.00 93.94 170 THR A N 1
ATOM 1353 C CA . THR A 1 170 ? 24.967 10.865 -25.046 1.00 93.94 170 THR A CA 1
ATOM 1354 C C . THR A 1 170 ? 24.730 11.752 -23.826 1.00 93.94 170 THR A C 1
ATOM 1356 O O . THR A 1 170 ? 23.840 12.603 -23.836 1.00 93.94 170 THR A O 1
ATOM 1359 N N . CYS A 1 171 ? 25.537 11.547 -22.782 1.00 97.00 171 CYS A N 1
ATOM 1360 C CA . CYS A 1 171 ? 25.513 12.356 -21.563 1.00 97.00 171 CYS A CA 1
ATOM 1361 C C . CYS A 1 171 ? 26.394 13.594 -21.711 1.00 97.00 171 CYS A C 1
ATOM 1363 O O . CYS A 1 171 ? 27.479 13.502 -22.290 1.00 97.00 171 CYS A O 1
ATOM 1365 N N . ILE A 1 172 ? 25.955 14.715 -21.139 1.00 96.94 172 ILE A N 1
ATOM 1366 C CA . ILE A 1 172 ? 26.747 15.950 -21.083 1.00 96.94 172 ILE A CA 1
ATOM 1367 C C . ILE A 1 172 ? 27.909 15.799 -20.096 1.00 96.94 172 ILE A C 1
ATOM 1369 O O . ILE A 1 172 ? 29.055 16.060 -20.458 1.00 96.94 172 ILE A O 1
ATOM 1373 N N . ASN A 1 173 ? 27.617 15.358 -18.866 1.00 96.75 173 ASN A N 1
ATOM 1374 C CA . ASN A 1 173 ? 28.601 15.266 -17.787 1.00 96.75 173 ASN A CA 1
ATOM 1375 C C . ASN A 1 173 ? 29.087 13.830 -17.573 1.00 96.75 173 ASN A C 1
ATOM 1377 O O . ASN A 1 173 ? 30.162 13.469 -18.056 1.00 96.75 173 ASN A O 1
ATOM 1381 N N . TYR A 1 174 ? 28.300 12.999 -16.881 1.00 97.94 174 TYR A N 1
ATOM 1382 C CA . TYR A 1 174 ? 28.679 11.624 -16.560 1.00 97.94 174 TYR A CA 1
ATOM 1383 C C . TYR A 1 174 ? 27.594 10.611 -16.923 1.00 97.94 174 TYR A C 1
ATOM 1385 O O . TYR A 1 174 ? 26.402 10.917 -16.936 1.00 97.94 174 TYR A O 1
ATOM 1393 N N . LYS A 1 175 ? 28.021 9.372 -17.179 1.00 97.44 175 LYS A N 1
ATOM 1394 C CA . LYS A 1 175 ? 27.160 8.199 -17.339 1.00 97.44 175 LYS A CA 1
ATOM 1395 C C . LYS A 1 175 ? 27.337 7.261 -16.142 1.00 97.44 175 LYS A C 1
ATOM 1397 O O . LYS A 1 175 ? 28.435 6.751 -15.932 1.00 97.44 175 LYS A O 1
ATOM 1402 N N . SER A 1 176 ? 26.266 7.020 -15.390 1.00 97.38 176 SER A N 1
ATOM 1403 C CA . SER A 1 176 ? 26.194 6.025 -14.312 1.00 97.38 176 SER A CA 1
ATOM 1404 C C . SER A 1 176 ? 25.205 4.944 -14.725 1.00 97.38 176 SER A C 1
ATOM 1406 O O . SER A 1 176 ? 24.005 5.211 -14.825 1.00 97.38 176 SER A O 1
ATOM 1408 N N . GLY A 1 177 ? 25.711 3.751 -15.045 1.00 94.44 177 GLY A N 1
ATOM 1409 C CA . GLY A 1 177 ? 24.875 2.711 -15.638 1.00 94.44 177 GLY A CA 1
ATOM 1410 C C . GLY A 1 177 ? 24.260 3.187 -16.955 1.00 94.44 177 GLY A C 1
ATOM 1411 O O . GLY A 1 177 ? 24.985 3.667 -17.825 1.00 94.44 177 GLY A O 1
ATOM 1412 N N . ASP A 1 178 ? 22.936 3.123 -17.085 1.00 91.38 178 ASP A N 1
ATOM 1413 C CA . ASP A 1 178 ? 22.205 3.665 -18.244 1.00 91.38 178 ASP A CA 1
ATOM 1414 C C . ASP A 1 178 ? 21.724 5.116 -18.067 1.00 91.38 178 ASP A C 1
ATOM 1416 O O . ASP A 1 178 ? 21.133 5.690 -18.980 1.00 91.38 17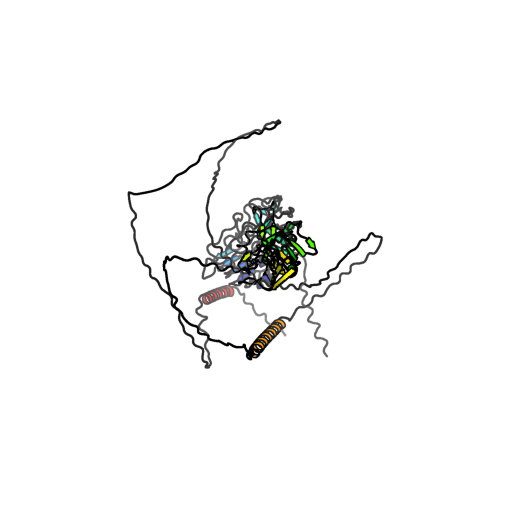8 ASP A O 1
ATOM 1420 N N . SER A 1 179 ? 21.995 5.740 -16.918 1.00 95.88 179 SER A N 1
ATOM 1421 C CA . SER A 1 179 ? 21.556 7.102 -16.615 1.00 95.88 179 SER A CA 1
ATOM 1422 C C . SER A 1 179 ? 22.641 8.140 -16.878 1.00 95.88 179 SER A C 1
ATOM 1424 O O . SER A 1 179 ? 23.789 7.975 -16.465 1.00 95.88 179 SER A O 1
ATOM 1426 N N . CYS A 1 180 ? 22.254 9.280 -17.450 1.00 97.19 180 CYS A N 1
ATOM 1427 C CA . CYS A 1 180 ? 23.079 10.486 -17.405 1.00 97.19 180 CYS A CA 1
ATOM 1428 C C . CYS A 1 180 ? 22.881 11.241 -16.087 1.00 97.19 180 CYS A C 1
ATOM 1430 O O . CYS A 1 180 ? 21.755 11.381 -15.600 1.00 97.19 180 CYS A O 1
ATOM 1432 N N . VAL A 1 181 ? 23.984 11.692 -15.495 1.00 96.88 181 VAL A N 1
ATOM 1433 C CA . VAL A 1 181 ? 24.020 12.385 -14.202 1.00 96.88 181 VAL A CA 1
ATOM 1434 C C . VAL A 1 181 ? 24.996 13.558 -14.260 1.00 96.88 181 VAL A C 1
ATOM 1436 O O . VAL A 1 181 ? 26.026 13.492 -14.935 1.00 96.88 181 VAL A O 1
ATOM 1439 N N . ASP A 1 182 ? 24.671 14.615 -13.524 1.00 96.38 182 ASP A N 1
ATOM 1440 C CA . ASP A 1 182 ? 25.493 15.816 -13.369 1.00 96.38 182 ASP A CA 1
ATOM 1441 C C . ASP A 1 182 ? 26.751 15.535 -12.534 1.00 96.38 182 ASP A C 1
ATOM 1443 O O . ASP A 1 182 ? 27.845 16.018 -12.835 1.00 96.38 182 ASP A O 1
ATOM 1447 N N . ILE A 1 183 ? 26.605 14.706 -11.498 1.00 96.62 183 ILE A N 1
ATOM 1448 C CA . ILE A 1 183 ? 27.669 14.269 -10.596 1.00 96.62 183 ILE A CA 1
ATOM 1449 C C . ILE A 1 183 ? 27.551 12.758 -10.388 1.00 96.62 183 ILE A C 1
ATOM 1451 O O . ILE A 1 183 ? 26.455 12.215 -10.237 1.00 96.62 183 ILE A O 1
ATOM 1455 N N . CYS A 1 184 ? 28.690 12.064 -10.345 1.00 97.44 184 CYS A N 1
ATOM 1456 C CA . CYS A 1 184 ? 28.698 10.635 -10.060 1.00 97.44 184 CYS A CA 1
ATOM 1457 C C . CYS A 1 184 ? 28.107 10.314 -8.671 1.00 97.44 184 CYS A C 1
ATOM 1459 O O . CYS A 1 184 ? 28.502 10.948 -7.686 1.00 97.44 184 CYS A O 1
ATOM 1461 N N . PRO A 1 185 ? 27.200 9.319 -8.563 1.00 97.31 185 PRO A N 1
ATOM 1462 C CA . PRO A 1 185 ? 26.608 8.922 -7.291 1.00 97.31 185 PRO A CA 1
ATOM 1463 C C . PRO A 1 185 ? 27.662 8.506 -6.267 1.00 97.31 185 PRO A C 1
ATOM 1465 O O . PRO A 1 185 ? 28.691 7.914 -6.602 1.00 97.31 185 PRO A O 1
ATOM 1468 N N . ASN A 1 186 ? 27.396 8.790 -4.995 1.00 97.38 186 ASN A N 1
ATOM 1469 C CA . ASN A 1 186 ? 28.344 8.487 -3.932 1.00 97.38 186 ASN A CA 1
ATOM 1470 C C . ASN A 1 186 ? 28.627 6.974 -3.842 1.00 97.38 186 ASN A C 1
ATOM 1472 O O . ASN A 1 186 ? 27.718 6.148 -3.953 1.00 97.38 186 ASN A O 1
ATOM 1476 N N . GLY A 1 187 ? 29.898 6.625 -3.644 1.00 96.12 187 GLY A N 1
ATOM 1477 C CA . GLY A 1 187 ? 30.379 5.240 -3.642 1.00 96.12 187 GLY A CA 1
ATOM 1478 C C . GLY A 1 187 ? 30.741 4.664 -5.018 1.00 96.12 187 GLY A C 1
ATOM 1479 O O . GLY A 1 187 ? 31.265 3.557 -5.085 1.00 96.12 187 GLY A O 1
ATOM 1480 N N . THR A 1 188 ? 30.523 5.401 -6.112 1.00 97.38 188 THR A N 1
ATOM 1481 C CA . THR A 1 188 ? 31.037 5.019 -7.442 1.00 97.38 188 THR A CA 1
ATOM 1482 C C . THR A 1 188 ? 32.501 5.428 -7.627 1.00 97.38 188 THR A C 1
ATOM 1484 O O . THR A 1 188 ? 32.985 6.368 -6.991 1.00 97.38 188 THR A O 1
ATOM 1487 N N . ASN A 1 189 ? 33.209 4.744 -8.531 1.00 96.00 189 ASN A N 1
ATOM 1488 C CA . ASN A 1 189 ? 34.538 5.173 -8.976 1.00 96.00 189 ASN A CA 1
ATOM 1489 C C . ASN A 1 189 ? 34.422 5.997 -10.263 1.00 96.00 189 ASN A C 1
ATOM 1491 O O . ASN A 1 189 ? 33.713 5.616 -11.189 1.00 96.00 189 ASN A O 1
ATOM 1495 N N . ILE A 1 190 ? 35.143 7.115 -10.348 1.00 96.38 190 ILE A N 1
ATOM 1496 C CA . ILE A 1 190 ? 35.092 7.994 -11.524 1.00 96.38 190 ILE A CA 1
ATOM 1497 C C . ILE A 1 190 ? 36.220 7.632 -12.490 1.00 96.38 190 ILE A C 1
ATOM 1499 O O . ILE A 1 190 ? 37.399 7.707 -12.135 1.00 96.38 190 ILE A O 1
ATOM 1503 N N . LYS A 1 191 ? 35.866 7.306 -13.737 1.00 95.44 191 LYS A N 1
ATOM 1504 C CA . LYS A 1 191 ? 36.812 7.037 -14.825 1.00 95.44 191 LYS A CA 1
ATOM 1505 C C . LYS A 1 191 ? 36.431 7.829 -16.072 1.00 95.44 191 LYS A C 1
ATOM 1507 O O . LYS A 1 191 ? 35.604 7.410 -16.878 1.00 95.44 191 LYS A O 1
ATOM 1512 N N . GLY A 1 192 ? 37.058 8.992 -16.241 1.00 94.94 192 GLY A N 1
ATOM 1513 C CA . GLY A 1 192 ? 36.666 9.932 -17.291 1.00 94.94 192 GLY A CA 1
ATOM 1514 C C . GLY A 1 192 ? 35.250 10.452 -17.035 1.00 94.94 192 GLY A C 1
ATOM 1515 O O . GLY A 1 192 ? 34.989 10.979 -15.960 1.00 94.94 192 GLY A O 1
ATOM 1516 N N . ASN A 1 193 ? 34.350 10.273 -18.001 1.00 95.62 193 ASN A N 1
ATOM 1517 C CA . ASN A 1 193 ? 32.929 10.624 -17.904 1.00 95.62 193 ASN A CA 1
ATOM 1518 C C . ASN A 1 193 ? 32.033 9.437 -17.494 1.00 95.62 193 ASN A C 1
ATOM 1520 O O . ASN A 1 193 ? 30.821 9.480 -17.692 1.00 95.62 193 ASN A O 1
ATOM 1524 N N . ILE A 1 194 ? 32.608 8.356 -16.964 1.00 97.69 194 ILE A N 1
ATOM 1525 C CA . ILE A 1 194 ? 31.866 7.169 -16.529 1.00 97.69 194 ILE A CA 1
ATOM 1526 C C . ILE A 1 194 ? 31.957 7.050 -15.008 1.00 97.69 194 ILE A C 1
ATOM 1528 O O . ILE A 1 194 ? 33.048 7.130 -14.437 1.00 97.69 194 ILE A O 1
ATOM 1532 N N . CYS A 1 195 ? 30.809 6.833 -14.374 1.00 97.81 195 CYS A N 1
ATOM 1533 C CA . CYS A 1 195 ? 30.700 6.411 -12.986 1.00 97.81 195 CYS A CA 1
ATOM 1534 C C . CYS A 1 195 ? 30.635 4.881 -12.974 1.00 97.81 195 CYS A C 1
ATOM 1536 O O . CYS A 1 195 ? 29.635 4.288 -13.378 1.00 97.81 195 CYS A O 1
ATOM 1538 N N . GLU A 1 196 ? 31.717 4.232 -12.560 1.00 97.25 196 GLU A N 1
ATOM 1539 C CA . GLU A 1 196 ? 31.752 2.783 -12.394 1.00 97.25 196 GLU A CA 1
ATOM 1540 C C . GLU A 1 196 ? 30.911 2.414 -11.162 1.00 97.25 196 GLU A C 1
ATOM 1542 O O . GLU A 1 196 ? 31.287 2.707 -10.021 1.00 97.25 196 GLU A O 1
ATOM 1547 N N . GLU A 1 197 ? 29.743 1.818 -11.417 1.00 97.44 197 GLU A N 1
ATOM 1548 C CA . GLU A 1 197 ? 28.807 1.376 -10.382 1.00 97.44 197 GLU A CA 1
ATOM 1549 C C . GLU A 1 197 ? 29.330 0.132 -9.655 1.00 97.44 197 GLU A C 1
ATOM 1551 O O . GLU A 1 197 ? 29.933 -0.762 -10.249 1.00 97.44 197 GLU A O 1
ATOM 1556 N N . LEU A 1 198 ? 29.075 0.073 -8.350 1.00 96.56 198 LEU A N 1
ATOM 1557 C CA . LEU A 1 198 ? 29.351 -1.075 -7.494 1.00 96.56 198 LEU A CA 1
ATOM 1558 C C . LEU A 1 198 ? 28.029 -1.669 -6.998 1.00 96.56 198 LEU A C 1
ATOM 1560 O O . LEU A 1 198 ? 26.961 -1.076 -7.142 1.00 96.56 198 LEU A O 1
ATOM 1564 N N . ASN A 1 199 ? 28.084 -2.849 -6.381 1.00 96.69 199 ASN A N 1
ATOM 1565 C CA . ASN A 1 199 ? 26.897 -3.432 -5.753 1.00 96.69 199 ASN A CA 1
ATOM 1566 C C . ASN A 1 199 ? 26.330 -2.481 -4.690 1.00 96.69 199 ASN A C 1
ATOM 1568 O O . ASN A 1 199 ? 27.112 -1.958 -3.892 1.00 96.69 199 ASN A O 1
ATOM 1572 N N . PRO A 1 200 ? 25.005 -2.290 -4.618 1.00 97.44 200 PRO A N 1
ATOM 1573 C CA . PRO A 1 200 ? 24.394 -1.625 -3.477 1.00 97.44 200 PRO A CA 1
ATOM 1574 C C . PRO A 1 200 ? 24.709 -2.377 -2.171 1.00 97.44 200 PRO A C 1
ATOM 1576 O O . PRO A 1 200 ? 24.667 -3.608 -2.148 1.00 97.44 200 PRO A O 1
ATOM 1579 N N . ILE A 1 201 ? 25.059 -1.653 -1.100 1.00 95.00 201 ILE A N 1
ATOM 1580 C CA . ILE A 1 201 ? 25.480 -2.250 0.190 1.00 95.00 201 ILE A CA 1
ATOM 1581 C C . ILE A 1 201 ? 24.795 -1.652 1.425 1.00 95.00 201 ILE A C 1
ATOM 1583 O O . ILE A 1 201 ? 24.941 -2.194 2.517 1.00 95.00 201 ILE A O 1
ATOM 1587 N N . GLU A 1 202 ? 24.097 -0.526 1.289 1.00 96.06 202 GLU A N 1
ATOM 1588 C CA . GLU A 1 202 ? 23.517 0.193 2.424 1.00 96.06 202 GLU A CA 1
ATOM 1589 C C . GLU A 1 202 ? 22.080 -0.273 2.669 1.00 96.06 202 GLU A C 1
ATOM 1591 O O . GLU A 1 202 ? 21.205 -0.054 1.835 1.00 96.06 202 GLU A O 1
ATOM 1596 N N . ASN A 1 203 ? 21.823 -0.902 3.818 1.00 95.75 203 ASN A N 1
ATOM 1597 C CA . ASN A 1 203 ? 20.458 -1.246 4.213 1.00 95.75 203 ASN A CA 1
ATOM 1598 C C . ASN A 1 203 ? 19.642 0.022 4.489 1.00 95.75 203 ASN A C 1
ATOM 1600 O O . ASN A 1 203 ? 20.087 0.918 5.205 1.00 95.75 203 ASN A O 1
ATOM 1604 N N . ILE A 1 204 ? 18.432 0.072 3.930 1.00 97.44 204 ILE A N 1
ATOM 1605 C CA . ILE A 1 204 ? 17.497 1.183 4.112 1.00 97.44 204 ILE A CA 1
ATOM 1606 C C . ILE A 1 204 ? 16.601 0.899 5.319 1.00 97.44 204 ILE A C 1
ATOM 1608 O O . ILE A 1 204 ? 15.936 -0.136 5.376 1.00 97.44 204 ILE A O 1
ATOM 1612 N N . GLU A 1 205 ? 16.546 1.851 6.245 1.00 97.31 205 GLU A N 1
ATOM 1613 C CA . GLU A 1 205 ? 15.614 1.855 7.376 1.00 97.31 205 GLU A CA 1
ATOM 1614 C C . GLU A 1 205 ? 14.263 2.458 6.958 1.00 97.31 205 GLU A C 1
ATOM 1616 O O . GLU A 1 205 ? 14.205 3.499 6.296 1.00 97.31 205 GLU A O 1
ATOM 1621 N N . LEU A 1 206 ? 13.174 1.802 7.353 1.00 98.06 206 LEU A N 1
ATOM 1622 C CA . LEU A 1 206 ? 11.801 2.227 7.106 1.00 98.06 206 LEU A CA 1
ATOM 1623 C C . LEU A 1 206 ? 11.253 2.982 8.318 1.00 98.06 206 LEU A C 1
ATOM 1625 O O . LEU A 1 206 ? 11.383 2.565 9.467 1.00 98.06 206 LEU A O 1
ATOM 1629 N N . SER A 1 207 ? 10.568 4.083 8.042 1.00 96.88 207 SER A N 1
ATOM 1630 C CA . SER A 1 207 ? 9.783 4.836 9.012 1.00 96.88 207 SER A CA 1
ATOM 1631 C C . SER A 1 207 ? 8.307 4.492 8.849 1.00 96.88 207 SER A C 1
ATOM 1633 O O . SER A 1 207 ? 7.772 4.590 7.743 1.00 96.88 207 SER A O 1
ATOM 1635 N N . PHE A 1 208 ? 7.654 4.114 9.948 1.00 95.19 208 PHE A N 1
ATOM 1636 C CA . PHE A 1 208 ? 6.238 3.755 9.994 1.00 95.19 208 PHE A CA 1
ATOM 1637 C C . PHE A 1 208 ? 5.463 4.810 10.782 1.00 95.19 208 PHE A C 1
ATOM 1639 O O . PHE A 1 208 ? 5.705 5.013 11.974 1.00 95.19 208 PHE A O 1
ATOM 1646 N N . VAL A 1 209 ? 4.507 5.463 10.129 1.00 91.19 209 VAL A N 1
ATOM 1647 C CA . VAL A 1 209 ? 3.618 6.448 10.751 1.00 91.19 209 VAL A CA 1
ATOM 1648 C C . VAL A 1 209 ? 2.177 6.011 10.534 1.00 91.19 209 VAL A C 1
ATOM 1650 O O . VAL A 1 209 ? 1.750 5.805 9.404 1.00 91.19 209 VAL A O 1
ATOM 1653 N N . LEU A 1 210 ? 1.418 5.847 11.616 1.00 87.06 210 LEU A N 1
ATOM 1654 C CA . LEU A 1 210 ? -0.008 5.542 11.522 1.00 87.06 210 LEU A CA 1
ATOM 1655 C C . LEU A 1 210 ? -0.777 6.807 11.117 1.00 87.06 210 LEU A C 1
ATOM 1657 O O . LEU A 1 210 ? -0.766 7.784 11.864 1.00 87.06 210 LEU A O 1
ATOM 1661 N N . GLU A 1 211 ? -1.440 6.772 9.962 1.00 84.94 211 GLU A N 1
ATOM 1662 C CA . GLU A 1 211 ? -2.253 7.883 9.438 1.00 84.94 211 GLU A CA 1
ATOM 1663 C C . GLU A 1 211 ? -3.737 7.702 9.789 1.00 84.94 211 GLU A C 1
ATOM 1665 O O . GLU A 1 211 ? -4.410 8.652 10.188 1.00 84.94 211 GLU A O 1
ATOM 1670 N N . LYS A 1 212 ? -4.242 6.465 9.685 1.00 82.94 212 LYS A N 1
ATOM 1671 C CA . LYS A 1 212 ? -5.600 6.061 10.095 1.00 82.94 212 LYS A CA 1
ATOM 1672 C C . LYS A 1 212 ? -5.564 4.714 10.814 1.00 82.94 212 LYS A C 1
ATOM 1674 O O . LYS A 1 212 ? -4.518 4.080 10.860 1.00 82.94 212 LYS A O 1
ATOM 1679 N N . ASP A 1 213 ? -6.701 4.259 11.344 1.00 80.62 213 ASP A N 1
ATOM 1680 C CA . ASP A 1 213 ? -6.793 3.009 12.117 1.00 80.62 213 ASP A CA 1
ATOM 1681 C C . ASP A 1 213 ? -6.215 1.778 11.389 1.00 80.62 213 ASP A C 1
ATOM 1683 O O . ASP A 1 213 ? -5.624 0.918 12.040 1.00 80.62 213 ASP A O 1
ATOM 1687 N N . ASP A 1 214 ? -6.334 1.713 10.057 1.00 87.56 214 ASP A N 1
ATOM 1688 C CA . ASP A 1 214 ? -5.852 0.624 9.196 1.00 87.56 214 ASP A CA 1
ATOM 1689 C C . ASP A 1 214 ? -4.886 1.082 8.083 1.00 87.56 214 ASP A C 1
ATOM 1691 O O . ASP A 1 214 ? -4.609 0.318 7.156 1.00 87.56 214 ASP A O 1
ATOM 1695 N N . GLU A 1 215 ? -4.350 2.305 8.157 1.00 91.62 215 GLU A N 1
ATOM 1696 C CA . GLU A 1 215 ? -3.449 2.861 7.137 1.00 91.62 215 GLU A CA 1
ATOM 1697 C C . GLU A 1 215 ? -2.138 3.355 7.761 1.00 91.62 215 GLU A C 1
ATOM 1699 O O . GLU A 1 215 ? -2.133 4.226 8.638 1.00 91.62 215 GLU A O 1
ATOM 1704 N N . VAL A 1 216 ? -1.010 2.832 7.271 1.00 93.44 216 VAL A N 1
ATOM 1705 C CA . VAL A 1 216 ? 0.336 3.239 7.695 1.00 93.44 216 VAL A CA 1
ATOM 1706 C C . VAL A 1 216 ? 1.090 3.866 6.538 1.00 93.44 216 VAL A C 1
ATOM 1708 O O . VAL A 1 216 ? 1.308 3.241 5.503 1.00 93.44 216 VAL A O 1
ATOM 1711 N N . LEU A 1 217 ? 1.533 5.102 6.740 1.00 96.44 217 LEU A N 1
ATOM 1712 C CA . LEU A 1 217 ? 2.508 5.748 5.884 1.00 96.44 217 LEU A CA 1
ATOM 1713 C C . LEU A 1 217 ? 3.888 5.161 6.179 1.00 96.44 217 LEU A C 1
ATOM 1715 O O . LEU A 1 217 ? 4.464 5.361 7.249 1.00 96.44 217 LEU A O 1
ATOM 1719 N N . ILE A 1 218 ? 4.410 4.440 5.199 1.00 97.94 218 ILE A N 1
ATOM 1720 C CA . ILE A 1 218 ? 5.758 3.894 5.187 1.00 97.94 218 ILE A CA 1
ATOM 1721 C C . ILE A 1 218 ? 6.617 4.847 4.367 1.00 97.94 218 ILE A C 1
ATOM 1723 O O . ILE A 1 218 ? 6.264 5.178 3.240 1.00 97.94 218 ILE A O 1
ATOM 1727 N N . SER A 1 219 ? 7.739 5.303 4.909 1.00 98.12 219 SER A N 1
ATOM 1728 C CA . SER A 1 219 ? 8.660 6.205 4.201 1.00 98.12 219 SER A CA 1
ATOM 1729 C C . SER A 1 219 ? 10.111 5.866 4.495 1.00 98.12 219 SER A C 1
ATOM 1731 O O . SER A 1 219 ? 10.412 5.261 5.521 1.00 98.12 219 SER A O 1
ATOM 1733 N N . TRP A 1 220 ? 11.009 6.242 3.592 1.00 98.12 220 TRP A N 1
ATOM 1734 C CA . TRP A 1 220 ? 12.439 5.998 3.738 1.00 98.12 220 TRP A CA 1
ATOM 1735 C C . TRP A 1 220 ? 13.269 7.126 3.139 1.00 98.12 220 TRP A C 1
ATOM 1737 O O . TRP A 1 220 ? 12.825 7.873 2.265 1.00 98.12 220 TRP A O 1
ATOM 1747 N N . GLU A 1 221 ? 14.505 7.243 3.608 1.00 97.12 221 GLU A N 1
ATOM 1748 C CA . GLU A 1 221 ? 15.490 8.133 3.003 1.00 97.12 221 GLU A CA 1
ATOM 1749 C C . GLU A 1 221 ? 16.265 7.411 1.895 1.00 97.12 221 GLU A C 1
ATOM 1751 O O . GLU A 1 221 ? 16.397 6.184 1.886 1.00 97.12 221 GLU A O 1
ATOM 1756 N N . HIS A 1 222 ? 16.791 8.183 0.943 1.00 94.62 222 HIS A N 1
ATOM 1757 C CA . HIS A 1 222 ? 17.719 7.641 -0.043 1.00 94.62 222 HIS A CA 1
ATOM 1758 C C . HIS A 1 222 ? 19.015 7.177 0.649 1.00 94.62 222 HIS A C 1
ATOM 1760 O O . HIS A 1 222 ? 19.500 7.875 1.545 1.00 94.62 222 HIS A O 1
ATOM 1766 N N . PRO A 1 223 ? 19.612 6.048 0.222 1.00 96.69 223 PRO A N 1
ATOM 1767 C CA . PRO A 1 223 ? 20.887 5.591 0.761 1.00 96.69 223 PRO A CA 1
ATOM 1768 C C . PRO A 1 223 ? 21.972 6.639 0.499 1.00 96.69 223 PRO A C 1
ATOM 1770 O O . PRO A 1 223 ? 22.051 7.223 -0.586 1.00 96.69 223 PRO A O 1
ATOM 1773 N N . LYS A 1 224 ? 22.822 6.881 1.496 1.00 96.44 224 LYS A N 1
ATOM 1774 C CA . LYS A 1 224 ? 23.911 7.869 1.425 1.00 96.44 224 LYS A CA 1
ATOM 1775 C C . LYS A 1 224 ? 25.030 7.427 0.488 1.00 96.44 224 LYS A C 1
ATOM 1777 O O . LYS A 1 224 ? 25.734 8.274 -0.065 1.00 96.44 224 LYS A O 1
ATOM 1782 N N . VAL A 1 225 ? 25.212 6.120 0.334 1.00 96.50 225 VAL A N 1
ATOM 1783 C CA . VAL A 1 225 ? 26.209 5.461 -0.510 1.00 96.50 225 VAL A CA 1
ATOM 1784 C C . VAL A 1 225 ? 25.482 4.449 -1.412 1.00 96.50 225 VAL A C 1
ATOM 1786 O O . VAL A 1 225 ? 25.562 3.237 -1.204 1.00 96.50 225 VAL A O 1
ATOM 1789 N N . PRO A 1 226 ? 24.731 4.927 -2.426 1.00 96.62 226 PRO A N 1
ATOM 1790 C CA . PRO A 1 226 ? 23.959 4.061 -3.318 1.00 96.62 226 PRO A CA 1
ATOM 1791 C C . PRO A 1 226 ? 24.836 3.186 -4.221 1.00 96.62 226 PRO A C 1
ATOM 1793 O O . PRO A 1 226 ? 24.322 2.244 -4.822 1.00 96.62 226 PRO A O 1
ATOM 1796 N N . ASN A 1 227 ? 26.136 3.496 -4.338 1.00 97.38 227 ASN A N 1
ATOM 1797 C CA . ASN A 1 227 ? 27.092 2.810 -5.208 1.00 97.38 227 ASN A CA 1
ATOM 1798 C C . ASN A 1 227 ? 26.720 2.834 -6.701 1.00 97.38 227 ASN A C 1
ATOM 1800 O O . ASN A 1 227 ? 27.253 2.064 -7.492 1.00 97.38 227 ASN A O 1
ATOM 1804 N N . GLY A 1 228 ? 25.819 3.722 -7.108 1.00 97.25 228 GLY A N 1
ATOM 1805 C CA . GLY A 1 228 ? 25.349 3.847 -8.482 1.00 97.25 228 GLY A CA 1
ATOM 1806 C C . GLY A 1 228 ? 24.084 4.685 -8.554 1.00 97.25 228 GLY A C 1
ATOM 1807 O O . GLY A 1 228 ? 23.591 5.173 -7.533 1.00 97.25 228 GLY A O 1
ATOM 1808 N N . PHE A 1 229 ? 23.566 4.868 -9.761 1.00 97.44 229 PHE A N 1
ATOM 1809 C CA . PHE A 1 229 ? 22.296 5.544 -9.956 1.00 97.44 229 PHE A CA 1
ATOM 1810 C C . PHE A 1 229 ? 21.159 4.595 -9.562 1.00 97.44 229 PHE A C 1
ATOM 1812 O O . PHE A 1 229 ? 21.094 3.464 -10.041 1.00 97.44 229 PHE A O 1
ATOM 1819 N N . ILE A 1 230 ? 20.276 5.035 -8.665 1.00 97.44 230 ILE A N 1
ATOM 1820 C CA . ILE A 1 230 ? 19.173 4.199 -8.178 1.00 97.44 230 ILE A CA 1
ATOM 1821 C C . ILE A 1 230 ? 18.095 4.132 -9.258 1.00 97.44 230 ILE A C 1
ATOM 1823 O O . ILE A 1 230 ? 17.597 5.166 -9.685 1.00 97.44 230 ILE A O 1
ATOM 1827 N N . LEU A 1 231 ? 17.724 2.926 -9.683 1.00 96.62 231 LEU A N 1
ATOM 1828 C CA . LEU A 1 231 ? 16.761 2.692 -10.762 1.00 96.62 231 LEU A CA 1
ATOM 1829 C C . LEU A 1 231 ? 15.333 2.490 -10.254 1.00 96.62 231 LEU A C 1
ATOM 1831 O O . LEU A 1 231 ? 14.382 2.945 -10.892 1.00 96.62 231 LEU A O 1
ATOM 1835 N N . ASP A 1 232 ? 15.176 1.793 -9.130 1.00 97.56 232 ASP A N 1
ATOM 1836 C CA . ASP A 1 232 ? 13.872 1.507 -8.546 1.00 97.56 232 ASP A CA 1
ATOM 1837 C C . ASP A 1 232 ? 13.925 1.281 -7.028 1.00 97.56 232 ASP A C 1
ATOM 1839 O O . ASP A 1 232 ? 14.973 0.986 -6.449 1.00 97.56 232 ASP A O 1
ATOM 1843 N N . TYR A 1 233 ? 12.751 1.409 -6.406 1.00 98.44 233 TYR A N 1
ATOM 1844 C CA . TYR A 1 233 ? 12.445 0.870 -5.084 1.00 98.44 233 TYR A CA 1
ATOM 1845 C C . TYR A 1 233 ? 11.316 -0.148 -5.194 1.00 98.44 233 TYR A C 1
ATOM 1847 O O . TYR A 1 233 ? 10.358 0.070 -5.939 1.00 98.44 233 TYR A O 1
ATOM 1855 N N . LYS A 1 234 ? 11.384 -1.227 -4.412 1.00 98.44 234 LYS A N 1
ATOM 1856 C CA . LYS A 1 234 ? 10.272 -2.171 -4.224 1.00 98.44 234 LYS A CA 1
ATOM 1857 C C . LYS A 1 234 ? 10.079 -2.427 -2.743 1.00 98.44 234 LYS A C 1
ATOM 1859 O O . LYS A 1 234 ? 11.042 -2.731 -2.044 1.00 98.44 234 LYS A O 1
ATOM 1864 N N . LEU A 1 235 ? 8.846 -2.325 -2.274 1.00 98.56 235 LEU A N 1
ATOM 1865 C CA . LEU A 1 235 ? 8.493 -2.606 -0.892 1.00 98.56 235 LEU A CA 1
ATOM 1866 C C . LEU A 1 235 ? 7.732 -3.924 -0.830 1.00 98.56 235 LEU A C 1
ATOM 1868 O O . LEU A 1 235 ? 6.765 -4.133 -1.565 1.00 98.56 235 LEU A O 1
ATOM 1872 N N . PHE A 1 236 ? 8.168 -4.795 0.070 1.00 98.44 236 PHE A N 1
ATOM 1873 C CA . PHE A 1 236 ? 7.573 -6.096 0.309 1.00 98.44 236 PHE A CA 1
ATOM 1874 C C . PHE A 1 236 ? 6.972 -6.146 1.706 1.00 98.44 236 PHE A C 1
ATOM 1876 O O . PHE A 1 236 ? 7.640 -5.764 2.664 1.00 98.44 236 PHE A O 1
ATOM 1883 N N . ARG A 1 237 ? 5.760 -6.689 1.818 1.00 97.69 237 ARG A N 1
ATOM 1884 C CA . ARG A 1 237 ? 5.117 -7.055 3.083 1.00 97.69 237 ARG A CA 1
ATOM 1885 C C . ARG A 1 237 ? 4.890 -8.558 3.105 1.00 97.69 237 ARG A C 1
ATOM 1887 O O . ARG A 1 237 ? 4.261 -9.096 2.198 1.00 97.69 237 ARG A O 1
ATOM 1894 N N . ASP A 1 238 ? 5.457 -9.238 4.093 1.00 97.00 238 ASP A N 1
ATOM 1895 C CA . ASP A 1 238 ? 5.442 -10.700 4.235 1.00 97.00 238 ASP A CA 1
ATOM 1896 C C . ASP A 1 238 ? 5.884 -11.441 2.963 1.00 97.00 238 ASP A C 1
ATOM 1898 O O . ASP A 1 238 ? 5.403 -12.519 2.624 1.00 97.00 238 ASP A O 1
ATOM 1902 N N . GLY A 1 239 ? 6.831 -10.839 2.237 1.00 96.19 239 GLY A N 1
ATOM 1903 C CA . GLY A 1 239 ? 7.365 -11.369 0.982 1.00 96.19 239 GLY A CA 1
ATOM 1904 C C . GLY A 1 239 ? 6.553 -11.036 -0.274 1.00 96.19 239 GLY A C 1
ATOM 1905 O O . GLY A 1 239 ? 7.013 -11.365 -1.364 1.00 96.19 239 GLY A O 1
ATOM 1906 N N . LEU A 1 240 ? 5.409 -10.357 -0.161 1.00 97.00 240 LEU A N 1
ATOM 1907 C CA . LEU A 1 240 ? 4.616 -9.890 -1.303 1.00 97.00 240 LEU A CA 1
ATOM 1908 C C . LEU A 1 240 ? 4.974 -8.447 -1.662 1.00 97.00 240 LEU A C 1
ATOM 1910 O O . LEU A 1 240 ? 5.003 -7.592 -0.782 1.00 97.00 240 LEU A O 1
ATOM 1914 N N . GLU A 1 241 ? 5.223 -8.168 -2.944 1.00 97.94 241 GLU A N 1
ATOM 1915 C CA . GLU A 1 241 ? 5.450 -6.801 -3.431 1.00 97.94 241 GLU A CA 1
ATOM 1916 C C . GLU A 1 241 ? 4.150 -5.995 -3.312 1.00 97.94 241 GLU A C 1
ATOM 1918 O O . GLU A 1 241 ? 3.155 -6.315 -3.959 1.00 97.94 241 GLU A O 1
ATOM 1923 N N . ILE A 1 242 ? 4.160 -4.964 -2.469 1.00 97.62 242 ILE A N 1
ATOM 1924 C CA . ILE A 1 242 ? 3.006 -4.081 -2.236 1.00 97.62 242 ILE A CA 1
ATOM 1925 C C . ILE A 1 242 ? 3.173 -2.719 -2.905 1.00 97.62 242 ILE A C 1
ATOM 1927 O O . ILE A 1 242 ? 2.194 -2.010 -3.110 1.00 97.62 242 ILE A O 1
ATOM 1931 N N . PHE A 1 243 ? 4.404 -2.347 -3.256 1.00 98.31 243 PHE A N 1
ATOM 1932 C CA . PHE A 1 243 ? 4.694 -1.071 -3.888 1.00 98.31 243 PHE A CA 1
ATOM 1933 C C . PHE A 1 243 ? 5.969 -1.134 -4.723 1.00 98.31 243 PHE A C 1
ATOM 1935 O O . PHE A 1 243 ? 6.934 -1.809 -4.357 1.00 98.31 243 PHE A O 1
ATOM 1942 N N . ARG A 1 244 ? 5.985 -0.364 -5.816 1.00 97.88 244 ARG A N 1
ATOM 1943 C CA . ARG A 1 244 ? 7.157 -0.143 -6.657 1.00 97.88 244 ARG A CA 1
ATOM 1944 C C . ARG A 1 244 ? 7.221 1.302 -7.133 1.00 97.88 244 ARG A C 1
ATOM 1946 O O . ARG A 1 244 ? 6.252 1.823 -7.676 1.00 97.88 244 ARG A O 1
ATOM 1953 N N . SER A 1 245 ? 8.400 1.895 -7.007 1.00 97.62 245 SER A N 1
ATOM 1954 C CA . SER A 1 245 ? 8.741 3.217 -7.529 1.00 97.62 245 SER A CA 1
ATOM 1955 C C . SER A 1 245 ? 9.830 3.073 -8.585 1.00 97.62 245 SER A C 1
ATOM 1957 O O . SER A 1 245 ? 10.825 2.398 -8.335 1.00 97.62 245 SER A O 1
ATOM 1959 N N . TYR A 1 246 ? 9.636 3.653 -9.769 1.00 95.81 246 TYR A N 1
ATOM 1960 C CA . TYR A 1 246 ? 10.566 3.547 -10.897 1.00 95.81 246 TYR A CA 1
ATOM 1961 C C . TYR A 1 246 ? 10.453 4.761 -11.829 1.00 95.81 246 TYR A C 1
ATOM 1963 O O . TYR A 1 246 ? 9.489 5.528 -11.770 1.00 95.81 246 TYR A O 1
ATOM 1971 N N . TYR A 1 247 ? 11.436 4.925 -12.711 1.00 94.19 247 TYR A N 1
ATOM 19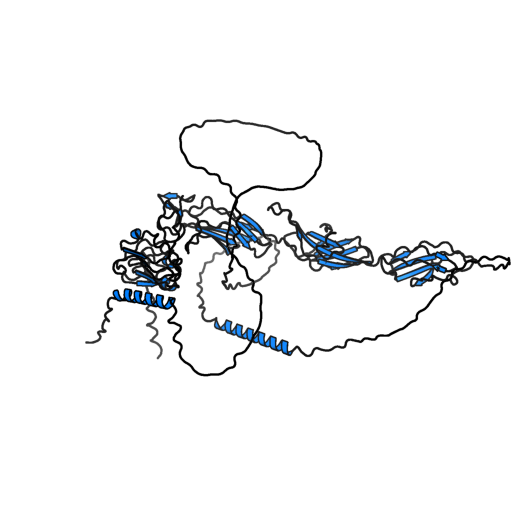72 C CA . TYR A 1 247 ? 11.422 5.936 -13.769 1.00 94.19 247 TYR A CA 1
ATOM 1973 C C . TYR A 1 247 ? 10.516 5.504 -14.933 1.00 94.19 247 TYR A C 1
ATOM 1975 O O . TYR A 1 247 ? 10.852 4.605 -15.710 1.00 94.19 247 TYR A O 1
ATOM 1983 N N . ASN A 1 248 ? 9.345 6.128 -15.052 1.00 91.94 248 ASN A N 1
ATOM 1984 C CA . ASN A 1 248 ? 8.424 5.927 -16.161 1.00 91.94 248 ASN A CA 1
ATOM 1985 C C . ASN A 1 248 ? 8.788 6.846 -17.330 1.00 91.94 248 ASN A C 1
ATOM 1987 O O . ASN A 1 248 ? 8.466 8.029 -17.327 1.00 91.94 248 ASN A O 1
ATOM 1991 N N . ASN A 1 249 ? 9.392 6.259 -18.363 1.00 91.75 249 ASN A N 1
ATOM 1992 C CA . ASN A 1 249 ? 9.841 6.979 -19.556 1.00 91.75 249 ASN A CA 1
ATOM 1993 C C . ASN A 1 249 ? 9.096 6.517 -20.831 1.00 91.75 249 ASN A C 1
ATOM 1995 O O . ASN A 1 249 ? 9.624 6.632 -21.934 1.00 91.75 249 ASN A O 1
ATOM 1999 N N . ASP A 1 250 ? 7.895 5.931 -20.700 1.00 86.75 250 ASP A N 1
ATOM 2000 C CA . ASP A 1 250 ? 7.112 5.338 -21.808 1.00 86.75 250 ASP A CA 1
ATOM 2001 C C . ASP A 1 250 ? 6.284 6.349 -22.629 1.00 86.75 250 ASP A C 1
ATOM 2003 O O . ASP A 1 250 ? 5.502 5.971 -23.503 1.00 86.75 250 ASP A O 1
ATOM 2007 N N . GLY A 1 251 ? 6.431 7.648 -22.365 1.00 90.69 251 GLY A N 1
ATOM 2008 C CA . GLY A 1 251 ? 5.625 8.694 -22.992 1.00 90.69 251 GLY A CA 1
ATOM 2009 C C . GLY A 1 251 ? 6.433 9.880 -23.501 1.00 90.69 251 GLY A C 1
ATOM 2010 O O . GLY A 1 251 ? 7.545 9.736 -23.999 1.00 90.69 251 GLY A O 1
ATOM 2011 N N . TYR A 1 252 ? 5.826 11.061 -23.386 1.00 92.62 252 TYR A N 1
ATOM 2012 C CA . TYR A 1 252 ? 6.453 12.343 -23.715 1.00 92.62 252 TYR A CA 1
ATOM 2013 C C . TYR A 1 252 ? 7.273 12.908 -22.554 1.00 92.62 252 TYR A C 1
ATOM 2015 O O . TYR A 1 252 ? 8.197 13.673 -22.776 1.00 92.62 252 TYR A O 1
ATOM 2023 N N . TYR A 1 253 ? 6.948 12.523 -21.322 1.00 92.75 253 TYR A N 1
ATOM 2024 C CA . TYR A 1 253 ? 7.586 13.024 -20.110 1.00 92.75 253 TYR A CA 1
ATOM 2025 C C . TYR A 1 253 ? 8.013 11.856 -19.229 1.00 92.75 253 TYR A C 1
ATOM 2027 O O . TYR A 1 253 ? 7.442 10.767 -19.324 1.00 92.75 253 TYR A O 1
ATOM 2035 N N . ALA A 1 254 ? 9.010 12.114 -18.391 1.00 93.62 254 ALA A N 1
ATOM 2036 C CA . ALA A 1 254 ? 9.521 11.202 -17.384 1.00 93.62 254 ALA A CA 1
ATOM 2037 C C . ALA A 1 254 ? 9.417 11.859 -16.008 1.00 93.62 254 ALA A C 1
ATOM 2039 O O . ALA A 1 254 ? 9.452 13.085 -15.903 1.00 93.62 254 ALA A O 1
ATOM 2040 N N . ASN A 1 255 ? 9.294 11.056 -14.955 1.00 93.31 255 ASN A N 1
ATOM 2041 C CA . ASN A 1 255 ? 9.568 11.534 -13.604 1.00 93.31 255 ASN A CA 1
ATOM 2042 C C . ASN A 1 255 ? 11.081 11.678 -13.402 1.00 93.31 255 ASN A C 1
ATOM 2044 O O . ASN A 1 255 ? 11.849 10.854 -13.884 1.00 93.31 255 ASN A O 1
ATOM 2048 N N . ASP A 1 256 ? 11.501 12.694 -12.649 1.00 88.38 256 ASP A N 1
ATOM 2049 C CA . ASP A 1 256 ? 12.922 12.927 -12.341 1.00 88.38 256 ASP A CA 1
ATOM 2050 C C . ASP A 1 256 ? 13.346 12.378 -10.972 1.00 88.38 256 ASP A C 1
ATOM 2052 O O . ASP A 1 256 ? 14.535 12.331 -10.652 1.00 88.38 256 ASP A O 1
ATOM 2056 N N . TYR A 1 257 ? 12.386 11.908 -10.176 1.00 92.50 257 TYR A N 1
ATOM 2057 C CA . TYR A 1 257 ? 12.609 11.363 -8.843 1.00 92.50 257 TYR A CA 1
ATOM 2058 C C . TYR A 1 257 ? 11.822 10.071 -8.625 1.00 92.50 257 TYR A C 1
ATOM 2060 O O . TYR A 1 257 ? 10.785 9.827 -9.251 1.00 92.50 257 TYR A O 1
ATOM 2068 N N . LEU A 1 258 ? 12.336 9.250 -7.712 1.00 95.75 258 LEU A N 1
ATOM 2069 C CA . LEU A 1 258 ? 11.657 8.068 -7.201 1.00 95.75 258 LEU A CA 1
ATOM 2070 C C . LEU A 1 258 ? 10.843 8.455 -5.968 1.00 95.75 258 LEU A C 1
ATOM 2072 O O . LEU A 1 258 ? 11.364 9.072 -5.043 1.00 95.75 258 LEU A O 1
ATOM 2076 N N . GLU A 1 259 ? 9.577 8.053 -5.941 1.00 96.81 259 GLU A N 1
ATOM 2077 C CA . GLU A 1 259 ? 8.748 8.116 -4.741 1.00 96.81 259 GLU A CA 1
ATOM 2078 C C . GLU A 1 259 ? 9.379 7.263 -3.627 1.00 96.81 259 GLU A C 1
ATOM 2080 O O . GLU A 1 259 ? 9.733 6.101 -3.855 1.00 96.81 259 GLU A O 1
ATOM 2085 N N . ASN A 1 260 ? 9.518 7.852 -2.439 1.00 96.88 260 ASN A N 1
ATOM 2086 C CA . ASN A 1 260 ? 10.162 7.263 -1.263 1.00 96.88 260 ASN A CA 1
ATOM 2087 C C . ASN A 1 260 ? 9.193 7.076 -0.081 1.00 96.88 260 ASN A C 1
ATOM 2089 O O . ASN A 1 260 ? 9.600 7.009 1.082 1.00 96.88 260 ASN A O 1
ATOM 2093 N N . LYS A 1 261 ? 7.894 7.053 -0.379 1.00 97.56 261 LYS A N 1
ATOM 2094 C CA . LYS A 1 261 ? 6.824 6.830 0.586 1.00 97.56 261 LYS A CA 1
ATOM 2095 C C . LYS A 1 261 ? 5.678 6.053 -0.048 1.00 97.56 261 LYS A C 1
ATOM 2097 O O . LYS A 1 261 ? 5.425 6.149 -1.246 1.00 97.56 261 LYS A O 1
ATOM 2102 N N . TYR A 1 262 ? 4.974 5.295 0.775 1.00 98.00 262 TYR A N 1
ATOM 2103 C CA . TYR A 1 262 ? 3.833 4.491 0.380 1.00 98.00 262 TYR A CA 1
ATOM 2104 C C . TYR A 1 262 ? 2.833 4.415 1.530 1.00 98.00 262 TYR A C 1
ATOM 2106 O O . TYR A 1 262 ? 3.216 4.191 2.675 1.00 98.00 262 TYR A O 1
ATOM 2114 N N . LEU A 1 263 ? 1.553 4.610 1.225 1.00 97.44 263 LEU A N 1
ATOM 2115 C CA . LEU A 1 263 ? 0.474 4.436 2.189 1.00 97.44 263 LEU A CA 1
ATOM 2116 C C . LEU A 1 263 ? -0.033 2.999 2.084 1.00 97.44 263 LEU A C 1
ATOM 2118 O O . LEU A 1 263 ? -0.739 2.659 1.135 1.00 97.44 263 LEU A O 1
ATOM 2122 N N . ASP A 1 264 ? 0.351 2.160 3.042 1.00 96.62 264 ASP A N 1
ATOM 2123 C CA . ASP A 1 264 ? -0.066 0.766 3.075 1.00 96.62 264 ASP A CA 1
ATOM 2124 C C . ASP A 1 264 ? -1.379 0.602 3.840 1.00 96.62 264 ASP A C 1
ATOM 2126 O O . ASP A 1 264 ? -1.514 1.055 4.980 1.00 96.62 264 ASP A O 1
ATOM 2130 N N . LYS A 1 265 ? -2.335 -0.086 3.212 1.00 94.62 265 LYS A N 1
ATOM 2131 C CA . LYS A 1 265 ? -3.598 -0.469 3.834 1.00 94.62 265 LYS A CA 1
ATOM 2132 C C . LYS A 1 265 ? -3.476 -1.868 4.424 1.00 94.62 265 LYS A C 1
ATOM 2134 O O . LYS A 1 265 ? -3.172 -2.841 3.723 1.00 94.62 265 LYS A O 1
ATOM 2139 N N . ILE A 1 266 ? -3.729 -1.961 5.720 1.00 93.19 266 ILE A N 1
ATOM 2140 C CA . ILE A 1 266 ? -3.409 -3.121 6.539 1.00 93.19 266 ILE A CA 1
ATOM 2141 C C . ILE A 1 266 ? -4.581 -4.107 6.519 1.00 93.19 266 ILE A C 1
ATOM 2143 O O . ILE A 1 266 ? -5.684 -3.744 6.921 1.00 93.19 266 ILE A O 1
ATOM 2147 N N . PRO A 1 267 ? -4.376 -5.359 6.066 1.00 91.75 267 PRO A N 1
ATOM 2148 C CA . PRO A 1 267 ? -5.463 -6.326 5.945 1.00 91.75 267 PRO A CA 1
ATOM 2149 C C . PRO A 1 267 ? -6.067 -6.731 7.290 1.00 91.75 267 PRO A C 1
ATOM 2151 O O . PRO A 1 267 ? -7.281 -6.886 7.398 1.00 91.75 267 PRO A O 1
ATOM 2154 N N . PHE A 1 268 ? -5.219 -6.928 8.302 1.00 89.94 268 PHE A N 1
ATOM 2155 C CA . PHE A 1 268 ? -5.619 -7.402 9.621 1.00 89.94 268 PHE A CA 1
ATOM 2156 C C . PHE A 1 268 ? -4.873 -6.627 10.706 1.00 89.94 268 PHE A C 1
ATOM 2158 O O . PHE A 1 268 ? -3.647 -6.586 10.728 1.00 89.94 268 PHE A O 1
ATOM 2165 N N . LEU A 1 269 ? -5.616 -6.026 11.631 1.00 88.94 269 LEU A N 1
ATOM 2166 C CA . LEU A 1 269 ? -5.040 -5.415 12.830 1.00 88.94 269 LEU A CA 1
ATOM 2167 C C . LEU A 1 269 ? -4.579 -6.502 13.814 1.00 88.94 269 LEU A C 1
ATOM 2169 O O . LEU A 1 269 ? -4.845 -7.690 13.621 1.00 88.94 269 LEU A O 1
ATOM 2173 N N . ASP A 1 270 ? -3.856 -6.099 14.856 1.00 86.44 270 ASP A N 1
ATOM 2174 C CA . ASP A 1 270 ? -3.239 -6.985 15.852 1.00 86.44 270 ASP A CA 1
ATOM 2175 C C . ASP A 1 270 ? -2.330 -8.069 15.243 1.00 86.44 270 ASP A C 1
ATOM 2177 O O . ASP A 1 270 ? -2.145 -9.153 15.800 1.00 86.44 270 ASP A O 1
ATOM 2181 N N . THR A 1 271 ? -1.747 -7.771 14.083 1.00 89.56 271 THR A N 1
ATOM 2182 C CA . THR A 1 271 ? -0.861 -8.668 13.340 1.00 89.56 271 THR A CA 1
ATOM 2183 C C . THR A 1 271 ? 0.508 -8.015 13.189 1.00 89.56 271 THR A C 1
ATOM 2185 O O . THR A 1 271 ? 0.612 -6.823 12.898 1.00 89.56 271 THR A O 1
ATOM 2188 N N . ASN A 1 272 ? 1.570 -8.793 13.417 1.00 91.00 272 ASN A N 1
ATOM 2189 C CA . ASN A 1 272 ? 2.939 -8.321 13.235 1.00 91.00 272 ASN A CA 1
ATOM 2190 C C . ASN A 1 272 ? 3.379 -8.563 11.790 1.00 91.00 272 ASN A C 1
ATOM 2192 O O . ASN A 1 272 ? 3.650 -9.705 11.418 1.00 91.00 272 ASN A O 1
ATOM 2196 N N . TYR A 1 273 ? 3.446 -7.500 10.996 1.00 95.50 273 TYR A N 1
ATOM 2197 C CA . TYR A 1 273 ? 3.835 -7.576 9.592 1.00 95.50 273 TYR A CA 1
ATOM 2198 C C . TYR A 1 273 ? 5.341 -7.402 9.433 1.00 95.50 273 TYR A C 1
ATOM 2200 O O . TYR A 1 273 ? 5.945 -6.542 10.076 1.00 95.50 273 TYR A O 1
ATOM 2208 N N . SER A 1 274 ? 5.939 -8.194 8.544 1.00 97.50 274 SER A N 1
ATOM 2209 C CA . SER A 1 274 ? 7.342 -8.063 8.154 1.00 97.50 274 SER A CA 1
ATOM 2210 C C . SER A 1 274 ? 7.470 -7.254 6.866 1.00 97.50 274 SER A C 1
ATOM 2212 O O . SER A 1 274 ? 6.870 -7.584 5.846 1.00 97.50 274 SER A O 1
ATOM 2214 N N . TYR A 1 275 ? 8.276 -6.201 6.896 1.00 98.38 275 TYR A N 1
ATOM 2215 C CA . TYR A 1 275 ? 8.564 -5.342 5.758 1.00 98.38 275 TYR A CA 1
ATOM 2216 C C . TYR A 1 275 ? 10.018 -5.481 5.339 1.00 98.38 275 TYR A C 1
ATOM 2218 O O . TYR A 1 275 ? 10.921 -5.578 6.172 1.00 98.38 275 TYR A O 1
ATOM 2226 N N . ARG A 1 276 ? 10.241 -5.475 4.029 1.00 98.19 276 ARG A N 1
ATOM 2227 C CA . ARG A 1 276 ? 11.568 -5.388 3.420 1.00 98.19 276 ARG A CA 1
ATOM 2228 C C . ARG A 1 276 ? 11.517 -4.415 2.266 1.00 98.19 276 ARG A C 1
ATOM 2230 O O . ARG A 1 276 ? 10.581 -4.459 1.469 1.00 98.19 276 ARG A O 1
ATOM 2237 N N . ILE A 1 277 ? 12.534 -3.579 2.149 1.00 98.44 277 ILE A N 1
ATOM 2238 C CA . ILE A 1 277 ? 12.682 -2.676 1.018 1.00 98.44 277 ILE A CA 1
ATOM 2239 C C . ILE A 1 277 ? 13.872 -3.087 0.170 1.00 98.44 277 ILE A C 1
ATOM 2241 O O . ILE A 1 277 ? 14.932 -3.459 0.662 1.00 98.44 277 ILE A O 1
ATOM 2245 N N . TYR A 1 278 ? 13.659 -3.041 -1.129 1.00 97.38 278 TYR A N 1
ATOM 2246 C CA . TYR A 1 278 ? 14.626 -3.346 -2.157 1.00 97.38 278 TYR A CA 1
ATOM 2247 C C . TYR A 1 278 ? 14.935 -2.073 -2.928 1.00 97.38 278 TYR A C 1
ATOM 2249 O O . TYR A 1 278 ? 14.021 -1.301 -3.226 1.00 97.38 278 TYR A O 1
ATOM 2257 N N . TYR A 1 279 ? 16.194 -1.897 -3.309 1.00 98.06 279 TYR A N 1
ATOM 2258 C CA . TYR A 1 279 ? 16.579 -0.929 -4.327 1.00 98.06 279 TYR A CA 1
ATOM 2259 C C . TYR A 1 279 ? 17.660 -1.499 -5.236 1.00 98.06 279 TYR A C 1
ATOM 2261 O O . TYR A 1 279 ? 18.417 -2.396 -4.848 1.00 98.06 279 TYR A O 1
ATOM 2269 N N . SER A 1 280 ? 17.722 -0.991 -6.463 1.00 97.19 280 SER A N 1
ATOM 2270 C CA . SER A 1 280 ? 18.699 -1.445 -7.449 1.00 97.19 280 SER A CA 1
ATOM 2271 C C . SER A 1 280 ? 19.423 -0.305 -8.142 1.00 97.19 280 SER A C 1
ATOM 2273 O O . SER A 1 280 ? 18.901 0.802 -8.267 1.00 97.19 280 SER A O 1
ATOM 2275 N N . ASN A 1 281 ? 20.638 -0.605 -8.588 1.00 96.81 281 ASN A N 1
ATOM 2276 C CA . ASN A 1 281 ? 21.347 0.145 -9.615 1.00 96.81 281 ASN A CA 1
ATOM 2277 C C . ASN A 1 281 ? 21.602 -0.782 -10.817 1.00 96.81 281 ASN A C 1
ATOM 2279 O O . ASN A 1 281 ? 21.065 -1.891 -10.876 1.00 96.81 281 ASN A O 1
ATOM 2283 N N . SER A 1 282 ? 22.398 -0.349 -11.792 1.00 95.31 282 SER A N 1
ATOM 2284 C CA . SER A 1 282 ? 22.630 -1.135 -13.013 1.00 95.31 282 SER A CA 1
ATOM 2285 C C . SER A 1 282 ? 23.551 -2.335 -12.780 1.00 95.31 282 SER A C 1
ATOM 2287 O O . SER A 1 282 ? 23.584 -3.245 -13.606 1.00 95.31 282 SER A O 1
ATOM 2289 N N . ASN A 1 283 ? 24.298 -2.355 -11.672 1.00 95.06 283 ASN A N 1
ATOM 2290 C CA . ASN A 1 283 ? 25.216 -3.441 -11.346 1.00 95.06 283 ASN A CA 1
ATOM 2291 C C . ASN A 1 283 ? 24.521 -4.583 -10.594 1.00 95.06 283 ASN A C 1
ATOM 2293 O O . ASN A 1 283 ? 24.700 -5.750 -10.942 1.00 95.06 283 ASN A O 1
ATOM 2297 N N . ASN A 1 284 ? 23.753 -4.268 -9.545 1.00 95.81 284 ASN A N 1
ATOM 2298 C CA . ASN A 1 284 ? 23.007 -5.256 -8.766 1.00 95.81 284 ASN A CA 1
ATOM 2299 C C . ASN A 1 284 ? 21.920 -4.583 -7.910 1.00 95.81 284 ASN A C 1
ATOM 2301 O O . ASN A 1 284 ? 21.636 -3.390 -8.014 1.00 95.81 284 ASN A O 1
ATOM 2305 N N . SER A 1 285 ? 21.328 -5.359 -7.015 1.00 96.19 285 SER A N 1
ATOM 2306 C CA . SER A 1 285 ? 20.317 -4.917 -6.071 1.00 96.19 285 SER A CA 1
ATOM 2307 C C . SER A 1 285 ? 20.611 -5.349 -4.648 1.00 96.19 285 SER A C 1
ATOM 2309 O O . SER A 1 285 ? 21.256 -6.377 -4.436 1.00 96.19 285 SER A O 1
ATOM 2311 N N . LEU A 1 286 ? 20.048 -4.618 -3.692 1.00 97.88 286 LEU A N 1
ATOM 2312 C CA . LEU A 1 286 ? 20.050 -4.984 -2.284 1.00 97.88 286 LEU A CA 1
ATOM 2313 C C . LEU A 1 286 ? 18.618 -5.006 -1.755 1.00 97.88 286 LEU A C 1
ATOM 2315 O O . LEU A 1 286 ? 17.811 -4.139 -2.086 1.00 97.88 286 LEU A O 1
ATOM 2319 N N . ILE A 1 287 ? 18.325 -6.001 -0.922 1.00 97.44 287 ILE A N 1
ATOM 2320 C CA . ILE A 1 287 ? 17.106 -6.075 -0.122 1.00 97.44 287 ILE A CA 1
ATOM 2321 C C . ILE A 1 287 ? 17.482 -5.926 1.349 1.00 97.44 287 ILE A C 1
ATOM 2323 O O . ILE A 1 287 ? 18.443 -6.546 1.801 1.00 97.44 287 ILE A O 1
ATOM 2327 N N . SER A 1 288 ? 16.730 -5.102 2.073 1.00 97.69 288 SER A N 1
ATOM 2328 C CA . SER A 1 288 ? 16.932 -4.882 3.498 1.00 97.69 288 SER A CA 1
ATOM 2329 C C . SER A 1 288 ? 16.645 -6.139 4.319 1.00 97.69 288 SER A C 1
ATOM 2331 O O . SER A 1 288 ? 15.909 -7.039 3.896 1.00 97.69 288 SER A O 1
ATOM 2333 N N . ASP A 1 289 ? 17.136 -6.137 5.556 1.00 96.81 289 ASP A N 1
ATOM 2334 C CA . ASP A 1 289 ? 16.667 -7.058 6.587 1.00 96.81 289 ASP A CA 1
ATOM 2335 C C . ASP A 1 289 ? 15.169 -6.850 6.883 1.00 96.81 289 ASP A C 1
ATOM 2337 O O . ASP A 1 289 ? 14.572 -5.831 6.511 1.00 96.81 289 ASP A O 1
ATOM 2341 N N . ASN A 1 290 ? 14.555 -7.835 7.550 1.00 97.38 290 ASN A N 1
ATOM 2342 C CA . ASN A 1 290 ? 13.160 -7.748 7.983 1.00 97.38 290 ASN A CA 1
ATOM 2343 C C . ASN A 1 290 ? 12.992 -6.656 9.045 1.00 97.38 290 ASN A C 1
ATOM 2345 O O . ASN A 1 290 ? 13.598 -6.722 10.114 1.00 97.38 290 ASN A O 1
ATOM 2349 N N . GLN A 1 291 ? 12.088 -5.721 8.778 1.00 97.69 291 GLN A N 1
ATOM 2350 C CA . GLN A 1 291 ? 11.656 -4.680 9.704 1.00 97.69 291 GLN A CA 1
ATOM 2351 C C . GLN A 1 291 ? 10.191 -4.915 10.055 1.00 97.69 291 GLN A C 1
ATOM 2353 O O . GLN A 1 291 ? 9.377 -5.172 9.175 1.00 97.69 291 GLN A O 1
ATOM 2358 N N . TYR A 1 292 ? 9.845 -4.876 11.337 1.00 95.19 292 TYR A N 1
ATOM 2359 C CA . TYR A 1 292 ? 8.522 -5.295 11.796 1.00 95.19 292 TYR A CA 1
ATOM 2360 C C . TYR A 1 292 ? 7.673 -4.102 12.203 1.00 95.19 292 TYR A C 1
ATOM 2362 O O . TYR A 1 292 ? 8.147 -3.215 12.912 1.00 95.19 292 TYR A O 1
ATOM 2370 N N . ASN A 1 293 ? 6.406 -4.114 11.799 1.00 92.62 293 ASN A N 1
ATOM 2371 C CA . ASN A 1 293 ? 5.430 -3.134 12.245 1.00 92.62 293 ASN A CA 1
ATOM 2372 C C . ASN A 1 293 ? 4.157 -3.845 12.717 1.00 92.62 293 ASN A C 1
ATOM 2374 O O . ASN A 1 293 ? 3.526 -4.591 11.964 1.00 92.62 293 ASN A O 1
ATOM 2378 N N . PHE A 1 294 ? 3.791 -3.593 13.974 1.00 89.25 294 PHE A N 1
ATOM 2379 C CA . PHE A 1 294 ? 2.593 -4.122 14.615 1.00 89.25 294 PHE A CA 1
ATOM 2380 C C . PHE A 1 294 ? 1.610 -2.986 14.867 1.00 89.25 294 PHE A C 1
ATOM 2382 O O . PHE A 1 294 ? 1.950 -1.986 15.503 1.00 89.25 294 PHE A O 1
ATOM 2389 N N . ILE A 1 295 ? 0.375 -3.160 14.411 1.00 85.50 295 ILE A N 1
ATOM 2390 C CA . ILE A 1 295 ? -0.663 -2.139 14.531 1.00 85.50 295 ILE A CA 1
ATOM 2391 C C . ILE A 1 295 ? -1.784 -2.701 15.385 1.00 85.50 295 ILE A C 1
ATOM 2393 O O . ILE A 1 295 ? -2.449 -3.662 15.001 1.00 85.50 295 ILE A O 1
ATOM 2397 N N . TYR A 1 296 ? -1.980 -2.089 16.550 1.00 84.31 296 TYR A N 1
ATOM 2398 C CA . TYR A 1 296 ? -3.043 -2.465 17.473 1.00 84.31 296 TYR A CA 1
ATOM 2399 C C . TYR A 1 296 ? -4.416 -2.186 16.870 1.00 84.31 296 TYR A C 1
ATOM 2401 O O . TYR A 1 296 ? -4.636 -1.111 16.307 1.00 84.31 296 TYR A O 1
ATOM 2409 N N . ASN A 1 297 ? -5.367 -3.089 17.091 1.00 85.12 297 ASN A N 1
ATOM 2410 C CA . ASN A 1 297 ? -6.770 -2.763 16.920 1.00 85.12 297 ASN A CA 1
ATOM 2411 C C . ASN A 1 297 ? -7.202 -1.806 18.031 1.00 85.12 297 ASN A C 1
ATOM 2413 O O . ASN A 1 297 ? -7.417 -2.196 19.180 1.00 85.12 297 ASN A O 1
ATOM 2417 N N . ARG A 1 298 ? -7.311 -0.524 17.685 1.00 82.25 298 ARG A N 1
ATOM 2418 C CA . ARG A 1 298 ? -7.662 0.520 18.647 1.00 82.25 298 ARG A CA 1
ATOM 2419 C C . ARG A 1 298 ? -9.166 0.636 18.874 1.00 82.25 298 ARG A C 1
ATOM 2421 O O . ARG A 1 298 ? -9.557 1.446 19.711 1.00 82.25 298 ARG A O 1
ATOM 2428 N N . GLN A 1 299 ? -9.998 -0.133 18.174 1.00 86.31 299 GLN A N 1
ATOM 2429 C CA . GLN A 1 299 ? -11.442 -0.125 18.370 1.00 86.31 299 GLN A CA 1
ATOM 2430 C C . GLN A 1 299 ? -11.839 -1.191 19.404 1.00 86.31 299 GLN A C 1
ATOM 2432 O O . GLN A 1 299 ? -11.586 -2.378 19.176 1.00 86.31 299 GLN A O 1
ATOM 2437 N N . PRO A 1 300 ? -12.476 -0.813 20.531 1.00 90.81 300 PRO A N 1
ATOM 2438 C CA . PRO A 1 300 ? -13.005 -1.788 21.476 1.00 90.81 300 PRO A CA 1
ATOM 2439 C C . PRO A 1 300 ? -13.998 -2.743 20.810 1.00 90.81 300 PRO A C 1
ATOM 2441 O O . PRO A 1 300 ? -14.818 -2.338 19.983 1.00 90.81 300 PRO A O 1
ATOM 2444 N N . HIS A 1 301 ? -13.927 -4.018 21.185 1.00 90.19 301 HIS A N 1
ATOM 2445 C CA . HIS A 1 301 ? -14.887 -5.025 20.755 1.00 90.19 301 HIS A CA 1
ATOM 2446 C C . HIS A 1 301 ? -16.275 -4.741 21.338 1.00 90.19 301 HIS A C 1
ATOM 2448 O O . HIS A 1 301 ? -16.428 -4.021 22.327 1.00 90.19 301 HIS A O 1
ATOM 2454 N N . ASN A 1 302 ? -17.302 -5.333 20.732 1.00 92.56 302 ASN A N 1
ATOM 2455 C CA . ASN A 1 302 ? -18.638 -5.290 21.309 1.00 92.56 302 ASN A CA 1
ATOM 2456 C C . ASN A 1 302 ? -18.673 -6.112 22.602 1.00 92.56 302 ASN A C 1
ATOM 2458 O O . ASN A 1 302 ? -18.009 -7.144 22.720 1.00 92.56 302 ASN A O 1
ATOM 2462 N N . ILE A 1 303 ? -19.457 -5.638 23.566 1.00 94.75 303 ILE A N 1
ATOM 2463 C CA . ILE A 1 303 ? -19.801 -6.412 24.753 1.00 94.75 303 ILE A CA 1
ATOM 2464 C C . ILE A 1 303 ? -20.895 -7.399 24.352 1.00 94.75 303 ILE A C 1
ATOM 2466 O O . ILE A 1 303 ? -21.871 -7.025 23.704 1.00 94.75 303 ILE A O 1
ATOM 2470 N N . GLU A 1 304 ? -20.726 -8.660 24.728 1.00 95.44 304 GLU A N 1
ATOM 2471 C CA . GLU A 1 304 ? -21.658 -9.738 24.405 1.00 95.44 304 GLU A CA 1
ATOM 2472 C C . GLU A 1 304 ? -22.208 -10.346 25.699 1.00 95.44 304 GLU A C 1
ATOM 2474 O O . GLU A 1 304 ? -21.535 -10.339 26.730 1.00 95.44 304 GLU A O 1
ATOM 2479 N N . ASN A 1 305 ? -23.424 -10.893 25.650 1.00 94.88 305 ASN A N 1
ATOM 2480 C CA . ASN A 1 305 ? -24.050 -11.609 26.771 1.00 94.88 305 ASN A CA 1
ATOM 2481 C C . ASN A 1 305 ? -24.051 -10.813 28.091 1.00 94.88 305 ASN A C 1
ATOM 2483 O O . ASN A 1 305 ? -23.632 -11.327 29.127 1.00 94.88 305 ASN A O 1
ATOM 2487 N N . LEU A 1 306 ? -24.468 -9.542 28.045 1.00 96.56 306 LEU A N 1
ATOM 2488 C CA . LEU A 1 306 ? -24.692 -8.756 29.257 1.00 96.56 306 LEU A CA 1
ATOM 2489 C C . LEU A 1 306 ? -25.922 -9.304 29.989 1.00 96.56 306 LEU A C 1
ATOM 2491 O O . LEU A 1 306 ? -27.028 -9.280 29.457 1.00 96.56 306 LEU A O 1
ATOM 2495 N N . GLU A 1 307 ? -25.715 -9.786 31.207 1.00 96.12 307 GLU A N 1
ATOM 2496 C CA . GLU A 1 307 ? -26.712 -10.455 32.037 1.00 96.12 307 GLU A CA 1
ATOM 2497 C C . GLU A 1 307 ? -26.692 -9.888 33.462 1.00 96.12 307 GLU A C 1
ATOM 2499 O O . GLU A 1 307 ? -25.655 -9.434 33.958 1.00 96.12 307 GLU A O 1
ATOM 2504 N N . VAL A 1 308 ? -27.846 -9.939 34.131 1.00 96.44 308 VAL A N 1
ATOM 2505 C CA . VAL A 1 308 ? -28.026 -9.514 35.524 1.00 96.44 308 VAL A CA 1
ATOM 2506 C C . VAL A 1 308 ? -28.451 -10.692 36.398 1.00 96.44 308 VAL A C 1
ATOM 2508 O O . VAL A 1 308 ? -29.297 -11.500 36.023 1.00 96.44 308 VAL A O 1
ATOM 2511 N N . PHE A 1 309 ? -27.862 -10.774 37.586 1.00 93.81 309 PHE A N 1
ATOM 2512 C CA . PHE A 1 309 ? -28.068 -11.831 38.567 1.00 93.81 309 PHE A CA 1
ATOM 2513 C C . PHE A 1 309 ? -28.235 -11.252 39.969 1.00 93.81 309 PHE A C 1
ATOM 2515 O O . PHE A 1 309 ? -27.838 -10.118 40.239 1.00 93.81 309 PHE A O 1
ATOM 2522 N N . ASN A 1 310 ? -28.767 -12.074 40.880 1.00 94.56 310 ASN A N 1
ATOM 2523 C CA . ASN A 1 310 ? -28.850 -11.783 42.314 1.00 94.56 310 ASN A CA 1
ATOM 2524 C C . ASN A 1 310 ? -29.426 -10.390 42.613 1.00 94.56 310 ASN A C 1
ATOM 2526 O O . ASN A 1 310 ? -28.872 -9.643 43.415 1.00 94.56 310 ASN A O 1
ATOM 2530 N N . ILE A 1 311 ? -30.519 -10.033 41.935 1.00 95.50 311 ILE A N 1
ATOM 2531 C CA . ILE A 1 311 ? -31.190 -8.752 42.145 1.00 95.50 311 ILE A CA 1
ATOM 2532 C C . ILE A 1 311 ? -31.793 -8.739 43.551 1.00 95.50 311 ILE A C 1
ATOM 2534 O O . ILE A 1 311 ? -32.564 -9.629 43.919 1.00 95.50 311 ILE A O 1
ATOM 2538 N N . THR A 1 312 ? -31.433 -7.726 44.331 1.00 94.75 312 THR A N 1
ATOM 2539 C CA . THR A 1 312 ? -32.007 -7.409 45.639 1.00 94.75 312 THR A CA 1
ATOM 2540 C C . THR A 1 312 ? -32.796 -6.098 45.550 1.00 94.75 312 THR A C 1
ATOM 2542 O O . THR A 1 312 ? -33.049 -5.576 44.463 1.00 94.75 312 THR A O 1
ATOM 2545 N N . ASN A 1 313 ? -33.241 -5.567 46.687 1.00 92.69 313 ASN A N 1
ATOM 2546 C CA . ASN A 1 313 ? -33.856 -4.244 46.750 1.00 92.69 313 ASN A CA 1
ATOM 2547 C C . ASN A 1 313 ? -32.832 -3.100 46.592 1.00 92.69 313 ASN A C 1
ATOM 2549 O O . ASN A 1 313 ? -33.236 -1.991 46.271 1.00 92.69 313 ASN A O 1
ATOM 2553 N N . GLU A 1 314 ? -31.532 -3.352 46.797 1.00 94.00 314 GLU A N 1
ATOM 2554 C CA . GLU A 1 314 ? -30.489 -2.307 46.832 1.00 94.00 314 GLU A CA 1
ATOM 2555 C C . GLU A 1 314 ? -29.249 -2.622 45.974 1.00 94.00 314 GLU A C 1
ATOM 2557 O O . GLU A 1 314 ? -28.346 -1.791 45.844 1.00 94.00 314 GLU A O 1
ATOM 2562 N N . SER A 1 315 ? -29.170 -3.814 45.379 1.00 95.12 315 SER A N 1
ATOM 2563 C CA . SER A 1 315 ? -27.995 -4.268 44.630 1.00 95.12 315 SER A CA 1
ATOM 2564 C C . SER A 1 315 ? -28.310 -5.330 43.577 1.00 95.12 315 SER A C 1
ATOM 2566 O O . SER A 1 315 ? -29.361 -5.972 43.606 1.00 95.12 315 SER A O 1
ATOM 2568 N N . CYS A 1 316 ? -27.377 -5.542 42.651 1.00 96.06 316 CYS A N 1
ATOM 2569 C CA . CYS A 1 316 ? -27.378 -6.673 41.725 1.00 96.06 316 CYS A CA 1
ATOM 2570 C C . CYS A 1 316 ? -25.954 -6.989 41.237 1.00 96.06 316 CYS A C 1
ATOM 2572 O O . CYS A 1 316 ? -25.020 -6.209 41.431 1.00 96.06 316 CYS A O 1
ATOM 2574 N N . ILE A 1 317 ? -25.779 -8.139 40.583 1.00 95.06 317 ILE A N 1
ATOM 2575 C CA . ILE A 1 317 ? -24.518 -8.531 39.944 1.00 95.06 317 ILE A CA 1
ATOM 2576 C C . ILE A 1 317 ? -24.707 -8.522 38.438 1.00 95.06 317 ILE A C 1
ATOM 2578 O O . ILE A 1 317 ? -25.595 -9.192 37.918 1.00 95.06 317 ILE A O 1
ATOM 2582 N N . LEU A 1 318 ? -23.831 -7.817 37.738 1.00 96.06 318 LEU A N 1
ATOM 2583 C CA . LEU A 1 318 ? -23.775 -7.820 36.287 1.00 96.06 318 LEU A CA 1
ATOM 2584 C C . LEU A 1 318 ? -22.634 -8.679 35.800 1.00 96.06 318 LEU A C 1
ATOM 2586 O O . LEU A 1 318 ? -21.564 -8.705 36.407 1.00 96.06 318 LEU A O 1
ATOM 2590 N N . LYS A 1 319 ? -22.867 -9.371 34.692 1.00 95.75 319 LYS A N 1
ATOM 2591 C CA . LYS A 1 319 ? -21.885 -10.241 34.066 1.00 95.75 319 LYS A CA 1
ATOM 2592 C C . LYS A 1 319 ? -21.944 -10.085 32.556 1.00 95.75 319 LYS A C 1
ATOM 2594 O O . LYS A 1 319 ? -23.028 -10.010 31.997 1.00 95.75 319 LYS A O 1
ATOM 2599 N N . TRP A 1 320 ? -20.791 -10.030 31.902 1.00 96.44 320 TRP A N 1
ATOM 2600 C CA . TRP A 1 320 ? -20.710 -9.923 30.448 1.00 96.44 320 TRP A CA 1
ATOM 2601 C C . TRP A 1 320 ? -19.490 -10.644 29.888 1.00 96.44 320 TRP A C 1
ATOM 2603 O O . TRP A 1 320 ? -18.507 -10.892 30.590 1.00 96.44 320 TRP A O 1
ATOM 2613 N N . PHE A 1 321 ? -19.553 -10.976 28.605 1.00 94.75 321 PHE A N 1
ATOM 2614 C CA . PHE A 1 321 ? -18.437 -11.497 27.836 1.00 94.75 321 PHE A CA 1
ATOM 2615 C C . PHE A 1 321 ? -17.776 -10.371 27.037 1.00 94.75 321 PHE A C 1
ATOM 2617 O O . PHE A 1 321 ? -18.444 -9.526 26.437 1.00 94.75 321 PHE A O 1
ATOM 2624 N N . TYR A 1 322 ? -16.444 -10.364 27.010 1.00 93.38 322 TYR A N 1
ATOM 2625 C CA . TYR A 1 322 ? -15.678 -9.450 26.171 1.00 93.38 322 TYR A CA 1
ATOM 2626 C C . TYR A 1 322 ? -14.524 -10.193 25.511 1.00 93.38 322 TYR A C 1
ATOM 2628 O O . TYR A 1 322 ? -13.656 -10.746 26.192 1.00 93.38 322 TYR A O 1
ATOM 2636 N N . LYS A 1 323 ? -14.514 -10.208 24.175 1.00 90.81 323 LYS A N 1
ATOM 2637 C CA . LYS A 1 323 ? -13.514 -10.932 23.386 1.00 90.81 323 LYS A CA 1
ATOM 2638 C C . LYS A 1 323 ? -12.092 -10.512 23.775 1.00 90.81 323 LYS A C 1
ATOM 2640 O O . LYS A 1 323 ? -11.816 -9.335 23.999 1.00 90.81 323 LYS A O 1
ATOM 2645 N N . ASN A 1 324 ? -11.181 -11.485 23.824 1.00 84.44 324 ASN A N 1
ATOM 2646 C CA . ASN A 1 324 ? -9.779 -11.210 24.116 1.00 84.44 324 ASN A CA 1
ATOM 2647 C C . ASN A 1 324 ? -9.183 -10.257 23.070 1.00 84.44 324 ASN A C 1
ATOM 2649 O O . ASN A 1 324 ? -9.342 -10.482 21.871 1.00 84.44 324 ASN A O 1
ATOM 2653 N N . SER A 1 325 ? -8.479 -9.238 23.547 1.00 82.75 325 SER A N 1
ATOM 2654 C CA . SER A 1 325 ? -7.797 -8.231 22.738 1.00 82.75 325 SER A CA 1
ATOM 2655 C C . SER A 1 325 ? -6.380 -8.045 23.261 1.00 82.75 325 SER A C 1
ATOM 2657 O O . SER A 1 325 ? -6.104 -8.309 24.434 1.00 82.75 325 SER A O 1
ATOM 2659 N N . VAL A 1 326 ? -5.485 -7.591 22.385 1.00 83.00 326 VAL A N 1
ATOM 2660 C CA . VAL A 1 326 ? -4.121 -7.207 22.763 1.00 83.00 326 VAL A CA 1
ATOM 2661 C C . VAL A 1 326 ? -4.148 -5.992 23.697 1.00 83.00 326 VAL A C 1
ATOM 2663 O O . VAL A 1 326 ? -3.327 -5.896 24.607 1.00 83.00 326 VAL A O 1
ATOM 2666 N N . LEU A 1 327 ? -5.122 -5.092 23.515 1.00 84.00 327 LEU A N 1
ATOM 2667 C CA . LEU A 1 327 ? -5.353 -3.964 24.412 1.00 84.00 327 LEU A CA 1
ATOM 2668 C C . LEU A 1 327 ? -6.294 -4.357 25.556 1.00 84.00 327 LEU A C 1
ATOM 2670 O O . LEU A 1 327 ? -7.359 -4.948 25.349 1.00 84.00 327 LEU A O 1
ATOM 2674 N N . GLU A 1 328 ? -5.920 -3.977 26.778 1.00 84.50 328 GLU A N 1
ATOM 2675 C CA . GLU A 1 328 ? -6.746 -4.211 27.960 1.00 84.50 328 GLU A CA 1
ATOM 2676 C C . GLU A 1 328 ? -7.957 -3.255 27.982 1.00 84.50 328 GLU A C 1
ATOM 2678 O O . GLU A 1 328 ? -7.769 -2.034 27.939 1.00 84.50 328 GLU A O 1
ATOM 2683 N N . PRO A 1 329 ? -9.202 -3.771 28.043 1.00 88.69 329 PRO A N 1
ATOM 2684 C CA . PRO A 1 329 ? -10.393 -2.931 28.051 1.00 88.69 329 PRO A CA 1
ATOM 2685 C C . PRO A 1 329 ? -10.608 -2.283 29.415 1.00 88.69 329 PRO A C 1
ATOM 2687 O O . PRO A 1 329 ? -10.424 -2.907 30.460 1.00 88.69 329 PRO A O 1
ATOM 2690 N N . ILE A 1 330 ? -11.087 -1.043 29.394 1.00 90.38 330 ILE A N 1
ATOM 2691 C CA . ILE A 1 330 ? -11.626 -0.361 30.570 1.00 90.38 330 ILE A CA 1
ATOM 2692 C C . ILE A 1 330 ? -13.128 -0.241 30.378 1.00 90.38 330 ILE A C 1
ATOM 2694 O O . ILE A 1 330 ? -13.577 0.198 29.321 1.00 90.38 330 ILE A O 1
ATOM 2698 N N . PHE A 1 331 ? -13.903 -0.596 31.395 1.00 91.88 331 PHE A N 1
ATOM 2699 C CA . PHE A 1 331 ? -15.356 -0.500 31.339 1.00 91.88 331 PHE A CA 1
ATOM 2700 C C . PHE A 1 331 ? -15.831 0.748 32.078 1.00 91.88 331 PHE A C 1
ATOM 2702 O O . PHE A 1 331 ? -15.405 1.044 33.196 1.00 91.88 331 PHE A O 1
ATOM 2709 N N . GLU A 1 332 ? -16.714 1.500 31.437 1.00 90.88 332 GLU A N 1
ATOM 2710 C CA . GLU A 1 332 ? -17.482 2.560 32.083 1.00 90.88 332 GLU A CA 1
ATOM 2711 C C . GLU A 1 332 ? -18.962 2.218 31.972 1.00 90.88 332 GLU A C 1
ATOM 2713 O O . GLU A 1 332 ? -19.375 1.637 30.966 1.00 90.88 332 GLU A O 1
ATOM 2718 N N . TYR A 1 333 ? -19.740 2.586 32.989 1.00 91.62 333 TYR A N 1
ATOM 2719 C CA . TYR A 1 333 ? -21.185 2.376 33.036 1.00 91.62 333 TYR A CA 1
ATOM 2720 C C . TYR A 1 333 ? -21.940 3.671 33.352 1.00 91.62 333 TYR A C 1
ATOM 2722 O O . TYR A 1 333 ? -21.366 4.624 33.883 1.00 91.62 333 TYR A O 1
ATOM 2730 N N . SER A 1 334 ? -23.233 3.698 33.051 1.00 90.06 334 SER A N 1
ATOM 2731 C CA . SER A 1 334 ? -24.164 4.749 33.463 1.00 90.06 334 SER A CA 1
ATOM 2732 C C . SER A 1 334 ? -25.528 4.138 33.773 1.00 90.06 334 SER A C 1
ATOM 2734 O O . SER A 1 334 ? -25.923 3.148 33.153 1.00 90.06 334 SER A O 1
ATOM 2736 N N . LEU A 1 335 ? -26.238 4.724 34.736 1.00 88.50 335 LEU A N 1
ATOM 2737 C CA . LEU A 1 335 ? -27.619 4.368 35.050 1.00 88.50 335 LEU A CA 1
ATOM 2738 C C . LEU A 1 335 ? -28.567 5.334 34.344 1.00 88.50 335 LEU A C 1
ATOM 2740 O O . LEU A 1 335 ? -28.352 6.542 34.361 1.00 88.50 335 LEU A O 1
ATOM 2744 N N . ASN A 1 336 ? -29.630 4.789 33.759 1.00 83.25 336 ASN A N 1
ATOM 2745 C CA . ASN A 1 336 ? -30.715 5.513 33.091 1.00 83.25 336 ASN A CA 1
ATOM 2746 C C . ASN A 1 336 ? -30.275 6.297 31.842 1.00 83.25 336 ASN A C 1
ATOM 2748 O O . ASN A 1 336 ? -30.856 7.325 31.497 1.00 83.25 336 ASN A O 1
ATOM 2752 N N . SER A 1 337 ? -29.274 5.767 31.135 1.00 73.81 337 SER A N 1
ATOM 2753 C CA . SER A 1 337 ? -28.742 6.312 29.881 1.00 73.81 337 SER A CA 1
ATOM 2754 C C . SER A 1 337 ? -28.935 5.326 28.734 1.00 73.81 337 SER A C 1
ATOM 2756 O O . SER A 1 337 ? -28.783 4.129 28.938 1.00 73.81 337 SER A O 1
ATOM 2758 N N . TYR A 1 338 ? -29.199 5.821 27.522 1.00 68.00 338 TYR A N 1
ATOM 2759 C CA . TYR A 1 338 ? -29.519 4.992 26.340 1.00 68.00 338 TYR A CA 1
ATOM 2760 C C . TYR A 1 338 ? -28.653 5.313 25.119 1.00 68.00 338 TYR A C 1
ATOM 2762 O O . TYR A 1 338 ? -28.534 4.527 24.185 1.00 68.00 338 TYR A O 1
ATOM 2770 N N . THR A 1 339 ? -28.090 6.516 25.096 1.00 66.62 339 THR A N 1
ATOM 2771 C CA . THR A 1 339 ? -27.346 7.079 23.970 1.00 66.62 339 THR A CA 1
ATOM 2772 C C . THR A 1 339 ? -26.077 7.746 24.469 1.00 66.62 339 THR A C 1
ATOM 2774 O O . THR A 1 339 ? -26.020 8.179 25.623 1.00 66.62 339 THR A O 1
ATOM 2777 N N . ASP A 1 340 ? -25.103 7.935 23.579 1.00 64.50 340 ASP A N 1
ATOM 2778 C CA . ASP A 1 340 ? -23.890 8.697 23.891 1.00 64.50 340 ASP A CA 1
ATOM 2779 C C . ASP A 1 340 ? -24.188 10.107 24.423 1.00 64.50 340 ASP A C 1
ATOM 2781 O O . ASP A 1 340 ? -23.455 10.605 25.272 1.00 64.50 340 ASP A O 1
ATOM 2785 N N . LYS A 1 341 ? -25.288 10.739 23.983 1.00 63.88 341 LYS A N 1
ATOM 2786 C CA . LYS A 1 341 ? -25.703 12.072 24.456 1.00 63.88 341 LYS A CA 1
ATOM 2787 C C . LYS A 1 341 ? -26.245 12.060 25.885 1.00 63.88 341 LYS A C 1
ATOM 2789 O O . LYS A 1 341 ? -26.042 13.030 26.603 1.00 63.88 341 LYS A O 1
ATOM 2794 N N . SER A 1 342 ? -26.930 10.988 26.286 1.00 62.12 342 SER A N 1
ATOM 2795 C CA . SER A 1 342 ? -27.417 10.803 27.663 1.00 62.12 342 SER A CA 1
ATOM 2796 C C . SER A 1 342 ? -26.343 10.257 28.609 1.00 62.12 342 SER A C 1
ATOM 2798 O O . SER A 1 342 ? -26.523 10.311 29.815 1.00 62.12 342 SER A O 1
ATOM 2800 N N . TYR A 1 343 ? -25.221 9.757 28.077 1.00 67.31 343 TYR A N 1
ATOM 2801 C CA . TYR A 1 343 ? -24.142 9.109 28.829 1.00 67.31 343 TYR A CA 1
ATOM 2802 C C . TYR A 1 343 ? -23.222 10.114 29.554 1.00 67.31 343 TYR A C 1
ATOM 2804 O O . TYR A 1 343 ? -21.994 10.079 29.425 1.00 67.31 343 TYR A O 1
ATOM 2812 N N . THR A 1 344 ? -23.812 11.068 30.273 1.00 58.38 344 THR A N 1
ATOM 2813 C CA . THR A 1 344 ? -23.100 12.163 30.948 1.00 58.38 344 THR A CA 1
ATOM 2814 C C . THR A 1 344 ? -22.743 11.817 32.392 1.00 58.38 344 THR A C 1
ATOM 2816 O O . THR A 1 344 ? -21.621 12.096 32.812 1.00 58.38 344 THR A O 1
ATOM 2819 N N . ASP A 1 345 ? -23.636 11.129 33.112 1.00 67.81 345 ASP A N 1
ATOM 2820 C CA . ASP A 1 345 ? -23.394 10.613 34.467 1.00 67.81 345 ASP A CA 1
ATOM 2821 C C . ASP A 1 345 ? -22.812 9.203 34.397 1.00 67.81 345 ASP A C 1
ATOM 2823 O O . ASP A 1 345 ? -23.485 8.184 34.588 1.00 67.81 345 ASP A O 1
ATOM 2827 N N . LYS A 1 346 ? -21.531 9.152 34.037 1.00 75.06 346 LYS A N 1
ATOM 2828 C CA . LYS A 1 346 ? -20.786 7.911 33.847 1.00 75.06 346 LYS A CA 1
ATOM 2829 C C . LYS A 1 346 ? -19.826 7.649 34.998 1.00 75.06 346 LYS A C 1
ATOM 2831 O O . LYS A 1 346 ? -19.117 8.541 35.458 1.00 75.06 346 LYS A O 1
ATOM 2836 N N . SER A 1 347 ? -19.772 6.393 35.414 1.00 79.50 347 SER A N 1
ATOM 2837 C CA . SER A 1 347 ? -18.864 5.897 36.440 1.00 79.50 347 SER A CA 1
ATOM 2838 C C . SER A 1 347 ? -17.895 4.894 35.833 1.00 79.50 347 SER A C 1
ATOM 2840 O O . SER A 1 347 ? -18.258 4.073 34.987 1.00 79.50 347 SER A O 1
ATOM 2842 N N . TYR A 1 348 ? -16.634 4.970 36.251 1.00 79.38 348 TYR A N 1
ATOM 2843 C CA . TYR A 1 348 ? -15.636 3.980 35.870 1.00 79.38 348 TYR A CA 1
ATOM 2844 C C . TYR A 1 348 ? -15.744 2.771 36.780 1.00 79.38 348 TYR A C 1
ATOM 2846 O O . TYR A 1 348 ? -15.798 2.919 38.001 1.00 79.38 348 TYR A O 1
ATOM 2854 N N . ILE A 1 349 ? -15.733 1.582 36.184 1.00 81.25 349 ILE A N 1
ATOM 2855 C CA . ILE A 1 349 ? -15.590 0.365 36.967 1.00 81.25 349 ILE A CA 1
ATOM 2856 C C . ILE A 1 349 ? -14.098 0.201 37.238 1.00 81.25 349 ILE A C 1
ATOM 2858 O O . ILE A 1 349 ? -13.314 -0.067 36.325 1.00 81.25 349 ILE A O 1
ATOM 2862 N N . ASP A 1 350 ? -13.696 0.422 38.488 1.00 74.94 350 ASP A N 1
ATOM 2863 C CA . ASP A 1 350 ? -12.328 0.139 38.911 1.00 74.94 350 ASP A CA 1
ATOM 2864 C C . ASP A 1 350 ? -12.042 -1.350 38.682 1.00 74.94 350 ASP A C 1
ATOM 2866 O O . ASP A 1 350 ? -12.848 -2.219 39.020 1.00 74.94 350 ASP A O 1
ATOM 2870 N N . LYS A 1 351 ? -10.877 -1.640 38.101 1.00 73.25 351 LYS A N 1
ATOM 2871 C CA . LYS A 1 351 ? -10.429 -2.997 37.782 1.00 73.25 351 LYS A CA 1
ATOM 2872 C C . LYS A 1 351 ? -10.420 -3.913 39.011 1.00 73.25 351 LYS A C 1
ATOM 2874 O O . LYS A 1 351 ? -10.605 -5.113 38.860 1.00 73.25 351 LYS A O 1
ATOM 2879 N N . SER A 1 352 ? -10.226 -3.365 40.210 1.00 71.50 352 SER A N 1
ATOM 2880 C CA . SER A 1 352 ? -10.282 -4.120 41.469 1.00 71.50 352 SER A CA 1
ATOM 2881 C C . SER A 1 352 ? -11.677 -4.650 41.826 1.00 71.50 352 SER A C 1
ATOM 2883 O O . SER A 1 352 ? -11.772 -5.607 42.588 1.00 71.50 352 SER A O 1
ATOM 2885 N N . TYR A 1 353 ? -12.741 -4.080 41.254 1.00 72.56 353 TYR A N 1
ATOM 2886 C CA . TYR A 1 353 ? -14.127 -4.533 41.434 1.00 72.56 353 TYR A CA 1
ATOM 2887 C C . TYR A 1 353 ? -14.634 -5.394 40.269 1.00 72.56 353 TYR A C 1
ATOM 2889 O O . TYR A 1 353 ? -15.835 -5.650 40.173 1.00 72.56 353 TYR A O 1
ATOM 2897 N N . ILE A 1 354 ? -13.732 -5.809 39.374 1.00 81.19 354 ILE A N 1
ATOM 2898 C CA . ILE A 1 354 ? -14.032 -6.661 38.228 1.00 81.19 354 ILE A CA 1
ATOM 2899 C C . ILE A 1 354 ? -13.389 -8.025 38.432 1.00 81.19 354 ILE A C 1
ATOM 2901 O O . ILE A 1 354 ? -12.166 -8.163 38.364 1.00 81.19 354 ILE A O 1
ATOM 2905 N N . ASP A 1 355 ? -14.218 -9.055 38.556 1.00 81.06 355 ASP A N 1
ATOM 2906 C CA . ASP A 1 355 ? -13.734 -10.431 38.492 1.00 81.06 355 ASP A CA 1
ATOM 2907 C C . ASP A 1 355 ? -13.671 -10.883 37.030 1.00 81.06 355 ASP A C 1
ATOM 2909 O O . ASP A 1 355 ? -14.667 -10.822 36.305 1.00 81.06 355 ASP A O 1
ATOM 2913 N N . LYS A 1 356 ? -12.492 -11.344 36.588 1.00 84.00 356 LYS A N 1
ATOM 2914 C CA . LYS A 1 356 ? -12.269 -11.880 35.238 1.00 84.00 356 LYS A CA 1
ATOM 2915 C C . LYS A 1 356 ? -12.001 -13.381 35.285 1.00 84.00 356 LYS A C 1
ATOM 2917 O O . LYS A 1 356 ? -11.034 -13.821 35.901 1.00 84.00 356 LYS A O 1
ATOM 2922 N N . ASN A 1 357 ? -12.783 -14.160 34.539 1.00 86.62 357 ASN A N 1
ATOM 2923 C CA . ASN A 1 357 ? -12.537 -15.587 34.328 1.00 86.62 357 ASN A CA 1
ATOM 2924 C C . ASN A 1 357 ? -12.871 -15.984 32.883 1.00 86.62 357 ASN A C 1
ATOM 2926 O O . ASN A 1 357 ? -14.007 -15.822 32.451 1.00 86.62 357 ASN A O 1
ATOM 2930 N N . ASN A 1 358 ? -11.897 -16.494 32.121 1.00 86.38 358 ASN A N 1
ATOM 2931 C CA . ASN A 1 358 ? -12.084 -16.936 30.729 1.00 86.38 358 ASN A CA 1
ATOM 2932 C C . ASN A 1 358 ? -12.869 -15.935 29.850 1.00 86.38 358 ASN A C 1
ATOM 2934 O O . ASN A 1 358 ? -13.832 -16.312 29.185 1.00 86.38 358 ASN A O 1
ATOM 2938 N N . ASN A 1 359 ? -12.460 -14.659 29.856 1.00 89.56 359 ASN A N 1
ATOM 2939 C CA . ASN A 1 359 ? -13.091 -13.539 29.126 1.00 89.56 359 ASN A CA 1
ATOM 2940 C C . ASN A 1 359 ? -14.503 -13.137 29.587 1.00 89.56 359 ASN A C 1
ATOM 2942 O O . ASN A 1 359 ? -15.106 -12.244 28.992 1.00 89.56 359 ASN A O 1
ATOM 2946 N N . TRP A 1 360 ? -15.008 -13.740 30.661 1.00 92.56 360 TRP A N 1
ATOM 2947 C CA . TRP A 1 360 ? -16.167 -13.238 31.384 1.00 92.56 360 TRP A CA 1
ATOM 2948 C C . TRP A 1 360 ? -15.735 -12.255 32.458 1.00 92.56 360 TRP A C 1
ATOM 2950 O O . TRP A 1 360 ? -14.756 -12.496 33.163 1.00 92.56 360 TRP A O 1
ATOM 2960 N N . TYR A 1 361 ? -16.495 -11.177 32.567 1.00 93.94 361 TYR A N 1
ATOM 2961 C CA . TYR A 1 361 ? -16.305 -10.070 33.488 1.00 93.94 361 TYR A CA 1
ATOM 2962 C C . TYR A 1 361 ? -17.548 -9.959 34.370 1.00 93.94 361 TYR A C 1
ATOM 2964 O O . TYR A 1 361 ? -18.657 -10.132 33.860 1.00 93.94 361 TYR A O 1
ATOM 2972 N N . SER A 1 362 ? -17.390 -9.677 35.664 1.00 93.44 362 SER A N 1
ATOM 2973 C CA . SER A 1 362 ? -18.522 -9.379 36.551 1.00 93.44 362 SER A CA 1
ATOM 2974 C C . SER A 1 362 ? -18.293 -8.169 37.443 1.00 93.44 362 SER A C 1
ATOM 2976 O O . SER A 1 362 ? -17.168 -7.914 37.862 1.00 93.44 362 SER A O 1
ATOM 2978 N N . PHE A 1 363 ? -19.376 -7.453 37.745 1.00 94.31 363 PHE A N 1
ATOM 2979 C CA . PHE A 1 363 ? -19.393 -6.233 38.548 1.00 94.31 363 PHE A CA 1
ATOM 2980 C C . PHE A 1 363 ? -20.588 -6.233 39.507 1.00 94.31 363 PHE A C 1
ATOM 2982 O O . PHE A 1 363 ? -21.713 -6.525 39.102 1.00 94.31 363 PHE A O 1
ATOM 2989 N N . HIS A 1 364 ? -20.352 -5.892 40.774 1.00 93.50 364 HIS A N 1
ATOM 2990 C CA . HIS A 1 364 ? -21.396 -5.789 41.793 1.00 93.50 364 HIS A CA 1
ATOM 2991 C C . HIS A 1 364 ? -21.890 -4.341 41.906 1.00 93.50 364 HIS A C 1
ATOM 2993 O O . HIS A 1 364 ? -21.169 -3.465 42.387 1.00 93.50 364 HIS A O 1
ATOM 2999 N N . LEU A 1 365 ? -23.126 -4.091 41.478 1.00 93.19 365 LEU A N 1
ATOM 3000 C CA . LEU A 1 365 ? -23.764 -2.780 41.526 1.00 93.19 365 LEU A CA 1
ATOM 3001 C C . LEU A 1 365 ? -24.527 -2.619 42.848 1.00 93.19 365 LEU A C 1
ATOM 3003 O O . LEU A 1 365 ? -25.338 -3.468 43.202 1.00 93.19 365 LEU A O 1
ATOM 3007 N N . ASN A 1 366 ? -24.263 -1.529 43.570 1.00 92.25 366 ASN A N 1
ATOM 3008 C CA . ASN A 1 366 ? -24.805 -1.237 44.903 1.00 92.25 366 ASN A CA 1
ATOM 3009 C C . ASN A 1 366 ? -25.567 0.093 44.932 1.00 92.25 366 ASN A C 1
ATOM 3011 O O . ASN A 1 366 ? -25.454 0.889 44.000 1.00 92.25 366 ASN A O 1
ATOM 3015 N N . ASN A 1 367 ? -26.229 0.368 46.061 1.00 91.38 367 ASN A N 1
ATOM 3016 C CA . ASN A 1 367 ? -26.910 1.631 46.367 1.00 91.38 367 ASN A CA 1
ATOM 3017 C C . ASN A 1 367 ? -28.062 1.954 45.400 1.00 91.38 367 ASN A C 1
ATOM 3019 O O . ASN A 1 367 ? -28.271 3.112 45.036 1.00 91.38 367 ASN A O 1
ATOM 3023 N N . LEU A 1 368 ? -28.790 0.926 44.967 1.00 92.62 368 LEU A N 1
ATOM 3024 C CA . LEU A 1 368 ? -30.024 1.081 44.204 1.00 92.62 368 LEU A CA 1
ATOM 3025 C C . LEU A 1 368 ? -31.200 1.362 45.148 1.00 92.62 368 LEU A C 1
ATOM 3027 O O . LEU A 1 368 ? -31.172 0.992 46.320 1.00 92.62 368 LEU A O 1
ATOM 3031 N N . LEU A 1 369 ? -32.237 2.015 44.635 1.00 91.56 369 LEU A N 1
ATOM 3032 C CA . LEU A 1 369 ? -33.489 2.206 45.354 1.00 91.56 369 LEU A CA 1
ATOM 3033 C C . LEU A 1 369 ? -34.378 0.965 45.185 1.00 91.56 369 LEU A C 1
ATOM 3035 O O . LEU A 1 369 ? -34.397 0.390 44.090 1.00 91.56 369 LEU A O 1
ATOM 3039 N N . PRO A 1 370 ? -35.146 0.568 46.213 1.00 93.25 370 PRO A N 1
ATOM 3040 C CA . PRO A 1 370 ? -36.116 -0.517 46.100 1.00 93.25 370 PRO A CA 1
ATOM 3041 C C . PRO A 1 370 ? -37.211 -0.218 45.081 1.00 93.25 370 PRO A C 1
ATOM 3043 O O . PRO A 1 370 ? -37.573 0.939 44.889 1.00 93.25 370 PRO A O 1
ATOM 3046 N N . TYR A 1 371 ? -37.754 -1.265 44.458 1.00 93.44 371 TYR A N 1
ATOM 3047 C CA . TYR A 1 371 ? -38.864 -1.182 43.502 1.00 93.44 371 TYR A CA 1
ATOM 3048 C C . TYR A 1 371 ? -38.702 -0.104 42.410 1.00 93.44 371 TYR A C 1
ATOM 3050 O O . TYR A 1 371 ? -39.656 0.552 41.998 1.00 93.44 371 TYR A O 1
ATOM 3058 N N . ASN A 1 372 ? -37.475 0.091 41.933 1.00 91.81 372 ASN A N 1
ATOM 3059 C CA . ASN A 1 372 ? -37.157 1.052 40.885 1.00 91.81 372 ASN A CA 1
ATOM 3060 C C . ASN A 1 372 ? -36.687 0.330 39.622 1.00 91.81 372 ASN A C 1
ATOM 3062 O O . ASN A 1 372 ? -36.011 -0.700 39.688 1.00 91.81 372 ASN A O 1
ATOM 3066 N N . ASN A 1 373 ? -37.044 0.893 38.467 1.00 91.94 373 ASN A N 1
ATOM 3067 C CA . ASN A 1 373 ? -36.563 0.431 37.173 1.00 91.94 373 ASN A CA 1
ATOM 3068 C C . ASN A 1 373 ? -35.320 1.233 36.773 1.00 91.94 373 ASN A C 1
ATOM 3070 O O . ASN A 1 373 ? -35.366 2.462 36.689 1.00 91.94 373 ASN A O 1
ATOM 3074 N N . TYR A 1 374 ? -34.227 0.526 36.520 1.00 91.25 374 TYR A N 1
ATOM 3075 C CA . TYR A 1 374 ? -32.961 1.071 36.067 1.00 91.25 374 TYR A CA 1
ATOM 3076 C C . TYR A 1 374 ? -32.617 0.541 34.692 1.00 91.25 374 TYR A C 1
ATOM 3078 O O . TYR A 1 374 ? -32.810 -0.635 34.393 1.00 91.25 374 TYR A O 1
ATOM 3086 N N . ILE A 1 375 ? -31.980 1.387 33.892 1.00 91.44 375 ILE A N 1
ATOM 3087 C CA . ILE A 1 375 ? -31.322 0.940 32.667 1.00 91.44 375 ILE A CA 1
ATOM 3088 C C . ILE A 1 375 ? -29.834 1.061 32.860 1.00 91.44 375 ILE A C 1
ATOM 3090 O O . ILE A 1 375 ? -29.284 2.159 32.942 1.00 91.44 375 ILE A O 1
ATOM 3094 N N . PHE A 1 376 ? -29.186 -0.088 32.970 1.00 92.56 376 PHE A N 1
ATOM 3095 C CA . PHE A 1 376 ? -27.749 -0.149 33.084 1.00 92.56 376 PHE A CA 1
ATOM 3096 C C . PHE A 1 376 ? -27.142 -0.179 31.694 1.00 92.56 376 PHE A C 1
ATOM 3098 O O . PHE A 1 376 ? -27.329 -1.145 30.961 1.00 92.56 376 PHE A O 1
ATOM 3105 N N . SER A 1 377 ? -26.387 0.860 31.361 1.00 92.50 377 SER A N 1
ATOM 3106 C CA . SER A 1 377 ? -25.636 0.960 30.115 1.00 92.50 377 SER A CA 1
ATOM 3107 C C . SER A 1 377 ? -24.149 0.789 30.378 1.00 92.50 377 SER A C 1
ATOM 3109 O O . SER A 1 377 ? -23.610 1.397 31.299 1.00 92.50 377 SER A O 1
ATOM 3111 N N . LEU A 1 378 ? -23.486 -0.007 29.544 1.00 93.81 378 LEU A N 1
ATOM 3112 C CA . LEU A 1 378 ? -22.085 -0.394 29.657 1.00 93.81 378 LEU A CA 1
ATOM 3113 C C . LEU A 1 378 ? -21.376 -0.199 28.321 1.00 93.81 378 LEU A C 1
ATOM 3115 O O . LEU A 1 378 ? -21.901 -0.578 27.274 1.00 93.81 378 LEU A O 1
ATOM 3119 N N . ARG A 1 379 ? -20.146 0.316 28.351 1.00 92.06 379 ARG A N 1
ATOM 3120 C CA . ARG A 1 379 ? -19.260 0.297 27.181 1.00 92.06 379 ARG A CA 1
ATOM 3121 C C . ARG A 1 379 ? -17.808 0.065 27.568 1.00 92.06 379 ARG A C 1
ATOM 3123 O O . ARG A 1 379 ? -17.369 0.430 28.660 1.00 92.06 379 ARG A O 1
ATOM 3130 N N . ALA A 1 380 ? -17.063 -0.529 26.644 1.00 92.75 380 ALA A N 1
ATOM 3131 C CA . ALA A 1 380 ? -15.618 -0.663 26.745 1.00 92.75 380 ALA A CA 1
ATOM 3132 C C . ALA A 1 380 ? -14.923 0.560 26.134 1.00 92.75 380 ALA A C 1
ATOM 3134 O O . ALA A 1 380 ? -15.423 1.166 25.186 1.00 92.75 380 ALA A O 1
ATOM 3135 N N . LYS A 1 381 ? -13.745 0.904 26.645 1.00 88.94 381 LYS A N 1
ATOM 3136 C CA . LYS A 1 381 ? -12.858 1.914 26.068 1.00 88.94 381 LYS A CA 1
ATOM 3137 C C . LYS A 1 381 ? -11.405 1.459 26.114 1.00 88.94 381 LYS A C 1
ATOM 3139 O O . LYS A 1 381 ? -11.004 0.744 27.036 1.00 88.94 381 LYS A O 1
ATOM 3144 N N . TYR A 1 382 ? -10.613 1.951 25.168 1.00 87.25 382 TYR A N 1
ATOM 3145 C CA . TYR A 1 382 ? -9.156 1.855 25.203 1.00 87.25 382 TYR A CA 1
ATOM 3146 C C . TYR A 1 382 ? -8.544 3.235 25.445 1.00 87.25 382 TYR A C 1
ATOM 3148 O O . TYR A 1 382 ? -8.950 4.222 24.829 1.00 87.25 382 TYR A O 1
ATOM 3156 N N . LEU A 1 383 ? -7.581 3.301 26.368 1.00 77.31 383 LEU A N 1
ATOM 3157 C CA . LEU A 1 383 ? -6.791 4.501 26.647 1.00 77.31 383 LEU A CA 1
ATOM 3158 C C . LEU A 1 383 ? -5.434 4.372 25.967 1.00 77.31 383 LEU A C 1
ATOM 3160 O O . LEU A 1 383 ? -4.675 3.454 26.276 1.00 77.31 383 LEU A O 1
ATOM 3164 N N . PHE A 1 384 ? -5.106 5.320 25.093 1.00 68.50 384 PHE A N 1
ATOM 3165 C CA . PHE A 1 384 ? -3.778 5.412 24.506 1.00 68.50 384 PHE A CA 1
ATOM 3166 C C . PHE A 1 384 ? -3.018 6.584 25.136 1.00 68.50 384 PHE A C 1
ATOM 3168 O O . PHE A 1 384 ? -3.257 7.747 24.811 1.00 68.50 384 PHE A O 1
ATOM 3175 N N . LEU A 1 385 ? -2.106 6.278 26.063 1.00 57.66 385 LEU A N 1
ATOM 3176 C CA . LEU A 1 385 ? -1.111 7.236 26.552 1.00 57.66 385 LEU A CA 1
ATOM 3177 C C . LEU A 1 385 ? 0.011 7.308 25.513 1.00 57.66 385 LEU A C 1
ATOM 3179 O O . LEU A 1 385 ? 0.986 6.560 25.571 1.00 57.66 385 LEU A O 1
ATOM 3183 N N . GLY A 1 386 ? -0.1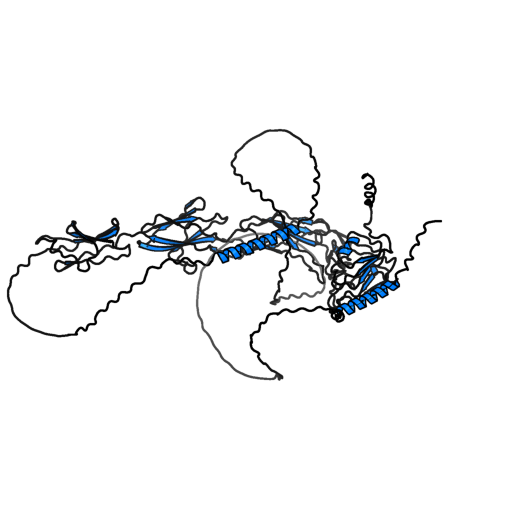71 8.151 24.501 1.00 49.38 386 GLY A N 1
ATOM 3184 C CA . GLY A 1 386 ? 0.824 8.320 23.452 1.00 49.38 386 GLY A CA 1
ATOM 3185 C C . GLY A 1 386 ? 2.090 8.985 23.993 1.00 49.38 386 GLY A C 1
ATOM 3186 O O . GLY A 1 386 ? 2.053 10.145 24.384 1.00 49.38 386 GLY A O 1
ATOM 3187 N N . ASN A 1 387 ? 3.224 8.283 23.945 1.00 46.66 387 ASN A N 1
ATOM 3188 C CA . ASN A 1 387 ? 4.549 8.921 23.884 1.00 46.66 387 ASN A CA 1
ATOM 3189 C C . ASN A 1 387 ? 5.039 9.088 22.432 1.00 46.66 387 ASN A C 1
ATOM 3191 O O . ASN A 1 387 ? 6.145 9.566 22.201 1.00 46.66 387 ASN A O 1
ATOM 3195 N N . ILE A 1 388 ? 4.246 8.656 21.447 1.00 52.22 388 ILE A N 1
ATOM 3196 C CA . ILE A 1 388 ? 4.647 8.565 20.043 1.00 52.22 388 ILE A CA 1
ATOM 3197 C C . ILE A 1 388 ? 3.457 9.032 19.193 1.00 52.22 388 ILE A C 1
ATOM 3199 O O . ILE A 1 388 ? 2.373 8.459 19.284 1.00 52.22 388 ILE A O 1
ATOM 3203 N N . THR A 1 389 ? 3.691 10.062 18.373 1.00 46.25 389 THR A N 1
ATOM 3204 C CA . THR A 1 389 ? 2.776 10.808 17.473 1.00 46.25 389 THR A CA 1
ATOM 3205 C C . THR A 1 389 ? 1.954 11.951 18.091 1.00 46.25 389 THR A C 1
ATOM 3207 O O . THR A 1 389 ? 1.426 11.864 19.195 1.00 46.25 389 THR A O 1
ATOM 3210 N N . ASN A 1 390 ? 1.844 13.044 17.325 1.00 46.50 390 ASN A N 1
ATOM 3211 C CA . ASN A 1 390 ? 1.170 14.319 17.622 1.00 46.50 390 ASN A CA 1
ATOM 3212 C C . ASN A 1 390 ? -0.359 14.221 17.848 1.00 46.50 390 ASN A C 1
ATOM 3214 O O . ASN A 1 390 ? -1.047 15.235 17.769 1.00 46.50 390 ASN A O 1
ATOM 3218 N N . LEU A 1 391 ? -0.914 13.031 18.101 1.00 47.03 391 LEU A N 1
ATOM 3219 C CA . LEU A 1 391 ? -2.361 12.819 18.212 1.00 47.03 391 LEU A CA 1
ATOM 3220 C C . LEU A 1 391 ? -2.933 12.994 19.633 1.00 47.03 391 LEU A C 1
ATOM 3222 O O . LEU A 1 391 ? -4.147 12.945 19.812 1.00 47.03 391 LEU A O 1
ATOM 3226 N N . GLY A 1 392 ? -2.101 13.255 20.644 1.00 49.94 392 GLY A N 1
ATOM 3227 C CA . GLY A 1 392 ? -2.568 13.425 22.024 1.00 49.94 392 GLY A CA 1
ATOM 3228 C C . GLY A 1 392 ? -3.160 12.141 22.627 1.00 49.94 392 GLY A C 1
ATOM 3229 O O . GLY A 1 392 ? -3.055 11.052 22.065 1.00 49.94 392 GLY A O 1
ATOM 3230 N N . ASN A 1 393 ? -3.760 12.259 23.814 1.00 57.16 393 ASN A N 1
ATOM 3231 C CA . ASN A 1 393 ? -4.416 11.135 24.483 1.00 57.16 393 ASN A CA 1
ATOM 3232 C C . ASN A 1 393 ? -5.718 10.787 23.750 1.00 57.16 393 ASN A C 1
ATOM 3234 O O . ASN A 1 393 ? -6.750 11.419 23.983 1.00 57.16 393 ASN A O 1
ATOM 3238 N N . ILE A 1 394 ? -5.681 9.779 22.880 1.00 64.81 394 ILE A N 1
ATOM 3239 C CA . ILE A 1 394 ? -6.879 9.279 22.204 1.00 64.81 394 ILE A CA 1
ATOM 3240 C C . ILE A 1 394 ? -7.589 8.284 23.121 1.00 64.81 394 ILE A C 1
ATOM 3242 O O . ILE A 1 394 ? -6.982 7.356 23.663 1.00 64.81 394 ILE A O 1
ATOM 3246 N N . THR A 1 395 ? -8.895 8.487 23.287 1.00 75.06 395 THR A N 1
ATOM 3247 C CA . THR A 1 395 ? -9.790 7.516 23.920 1.00 75.06 395 THR A CA 1
ATOM 3248 C C . THR A 1 395 ? -10.738 6.989 22.860 1.00 75.06 395 THR A C 1
ATOM 3250 O O . THR A 1 395 ? -11.582 7.739 22.375 1.00 75.06 395 THR A O 1
ATOM 3253 N N . ASN A 1 396 ? -10.617 5.707 22.530 1.00 84.94 396 ASN A N 1
ATOM 3254 C CA . ASN A 1 396 ? -11.541 5.055 21.611 1.00 84.94 396 ASN A CA 1
ATOM 3255 C C . ASN A 1 396 ? -12.652 4.376 22.400 1.00 84.94 396 ASN A C 1
ATOM 3257 O O . ASN A 1 396 ? -12.391 3.656 23.369 1.00 84.94 396 ASN A O 1
ATOM 3261 N N . LEU A 1 397 ? -13.888 4.647 21.992 1.00 89.00 397 LEU A N 1
ATOM 3262 C CA . LEU A 1 397 ? -15.099 4.199 22.663 1.00 89.00 397 LEU A CA 1
ATOM 3263 C C . LEU A 1 397 ? -15.720 3.045 21.875 1.00 89.00 397 LEU A C 1
ATOM 3265 O O . LEU A 1 397 ? -15.854 3.106 20.653 1.00 89.00 397 LEU A O 1
ATOM 3269 N N . GLY A 1 398 ? -16.080 1.986 22.588 1.00 89.12 398 GLY A N 1
ATOM 3270 C CA . GLY A 1 398 ? -16.905 0.907 22.069 1.00 89.12 398 GLY A CA 1
ATOM 3271 C C . GLY A 1 398 ? -18.385 1.276 22.087 1.00 89.12 398 GLY A C 1
ATOM 3272 O O . GLY A 1 398 ? -18.793 2.284 22.669 1.00 89.12 398 GLY A O 1
ATOM 3273 N N . ASN A 1 399 ? -19.193 0.410 21.484 1.00 90.94 399 ASN A N 1
ATOM 3274 C CA . ASN A 1 399 ? -20.643 0.554 21.486 1.00 90.94 399 ASN A CA 1
ATOM 3275 C C . ASN A 1 399 ? -21.225 0.378 22.895 1.00 90.94 399 ASN A C 1
ATOM 3277 O O . ASN A 1 399 ? -20.721 -0.412 23.700 1.00 90.94 399 ASN A O 1
ATOM 3281 N N . ILE A 1 400 ? -22.319 1.090 23.167 1.00 90.81 400 ILE A N 1
ATOM 3282 C CA . ILE A 1 400 ? -23.094 0.934 24.399 1.00 90.81 400 ILE A CA 1
ATOM 3283 C C . ILE A 1 400 ? -23.950 -0.331 24.293 1.00 90.81 400 ILE A C 1
ATOM 3285 O O . ILE A 1 400 ? -24.676 -0.526 23.322 1.00 90.81 400 ILE A O 1
ATOM 3289 N N . THR A 1 401 ? -23.872 -1.178 25.314 1.00 93.75 401 THR A N 1
ATOM 3290 C CA . THR A 1 401 ? -24.757 -2.328 25.536 1.00 93.75 401 THR A CA 1
ATOM 3291 C C . THR A 1 401 ? -25.529 -2.082 26.823 1.00 93.75 401 THR A C 1
ATOM 3293 O O . THR A 1 401 ? -24.929 -1.638 27.799 1.00 93.75 401 THR A O 1
ATOM 3296 N N . PHE A 1 402 ? -26.836 -2.340 26.843 1.00 93.00 402 PHE A N 1
ATOM 3297 C CA . PHE A 1 402 ? -27.669 -2.035 28.004 1.00 93.00 402 PHE A CA 1
ATOM 3298 C C . PHE A 1 402 ? -28.564 -3.197 28.425 1.00 93.00 402 PHE A C 1
ATOM 3300 O O . PHE A 1 402 ? -28.854 -4.089 27.629 1.00 93.00 402 PHE A O 1
ATOM 3307 N N . ILE A 1 403 ? -28.994 -3.168 29.685 1.00 94.38 403 ILE A N 1
ATOM 3308 C CA . ILE A 1 403 ? -29.948 -4.111 30.269 1.00 94.38 403 ILE A CA 1
ATOM 3309 C C . ILE A 1 403 ? -30.868 -3.389 31.262 1.00 94.38 403 ILE A C 1
ATOM 3311 O O . ILE A 1 403 ? -30.432 -2.492 31.987 1.00 94.38 403 ILE A O 1
ATOM 3315 N N . GLU A 1 404 ? -32.142 -3.774 31.283 1.00 94.62 404 GLU A N 1
ATOM 3316 C CA . GLU A 1 404 ? -33.123 -3.306 32.268 1.00 94.62 404 GLU A CA 1
ATOM 3317 C C . GLU A 1 404 ? -33.005 -4.096 33.575 1.00 94.62 404 GLU A C 1
ATOM 3319 O O . GLU A 1 404 ? -32.816 -5.314 33.577 1.00 94.62 404 GLU A O 1
ATOM 3324 N N . ILE A 1 405 ? -33.115 -3.395 34.700 1.00 94.19 405 ILE A N 1
ATOM 3325 C CA . ILE A 1 405 ? -32.991 -3.945 36.047 1.00 94.19 405 ILE A CA 1
ATOM 3326 C C . ILE A 1 405 ? -34.142 -3.391 36.876 1.00 94.19 405 ILE A C 1
ATOM 3328 O O . ILE A 1 405 ? -34.211 -2.191 37.119 1.00 94.19 405 ILE A O 1
ATOM 3332 N N . ILE A 1 406 ? -35.012 -4.270 37.364 1.00 93.81 406 ILE A N 1
ATOM 3333 C CA . ILE A 1 406 ? -36.076 -3.902 38.301 1.00 93.81 406 ILE A CA 1
ATOM 3334 C C . ILE A 1 406 ? -35.683 -4.446 39.668 1.00 93.81 406 ILE A C 1
ATOM 3336 O O . ILE A 1 406 ? -35.601 -5.662 39.840 1.00 93.81 406 ILE A O 1
ATOM 3340 N N . THR A 1 407 ? -35.403 -3.563 40.626 1.00 94.50 407 THR A N 1
ATOM 3341 C CA . THR A 1 407 ? -35.038 -3.977 41.987 1.00 94.50 407 THR A CA 1
ATOM 3342 C C . THR A 1 407 ? -36.230 -4.574 42.726 1.00 94.50 407 THR A C 1
ATOM 3344 O O . THR A 1 407 ? -37.391 -4.232 42.483 1.00 94.50 407 THR A O 1
ATOM 3347 N N . ASN A 1 408 ? -35.948 -5.477 43.666 1.00 94.19 408 ASN A N 1
ATOM 3348 C CA . ASN A 1 408 ? -37.001 -6.077 44.480 1.00 94.19 408 ASN A CA 1
ATOM 3349 C C . ASN A 1 408 ? -37.657 -5.029 45.390 1.00 94.19 408 ASN A C 1
ATOM 3351 O O . ASN A 1 408 ? -37.076 -3.985 45.701 1.00 94.19 408 ASN A O 1
ATOM 3355 N N . VAL A 1 409 ? -38.864 -5.343 45.862 1.00 94.56 409 VAL A N 1
ATOM 3356 C CA . VAL A 1 409 ? -39.547 -4.533 46.875 1.00 94.56 409 VAL A CA 1
ATOM 3357 C C . VAL A 1 409 ? -38.707 -4.433 48.154 1.00 94.56 409 VAL A C 1
ATOM 3359 O O . VAL A 1 409 ? -38.052 -5.391 48.567 1.00 94.56 409 VAL A O 1
ATOM 3362 N N . GLY A 1 410 ? -38.720 -3.256 48.769 1.00 92.94 410 GLY A N 1
ATOM 3363 C CA . GLY A 1 410 ? -38.038 -2.942 50.019 1.00 92.94 410 GLY A CA 1
ATOM 3364 C C . GLY A 1 410 ? -39.004 -2.882 51.194 1.00 92.94 410 GLY A C 1
ATOM 3365 O O . GLY A 1 410 ? -40.194 -3.162 51.065 1.00 92.94 410 GLY A O 1
ATOM 3366 N N . ILE A 1 411 ? -38.497 -2.509 52.366 1.00 93.00 411 ILE A N 1
ATOM 3367 C CA . ILE A 1 411 ? -39.330 -2.305 53.557 1.00 93.00 411 ILE A CA 1
ATOM 3368 C C . ILE A 1 411 ? -40.257 -1.100 53.310 1.00 93.00 411 ILE A C 1
ATOM 3370 O O . ILE A 1 411 ? -39.758 -0.054 52.892 1.00 93.00 411 ILE A O 1
ATOM 3374 N N . PRO A 1 412 ? -41.577 -1.199 53.560 1.00 94.50 412 PRO A N 1
ATOM 3375 C CA . PRO A 1 412 ? -42.477 -0.062 53.380 1.00 94.50 412 PRO A CA 1
ATOM 3376 C C . PRO A 1 412 ? -42.072 1.126 54.264 1.00 94.50 412 PRO A C 1
ATOM 3378 O O . PRO A 1 412 ? -41.523 0.917 55.351 1.00 94.50 412 PRO A O 1
ATOM 3381 N N . PRO A 1 413 ? -42.393 2.370 53.871 1.00 94.69 413 PRO A N 1
ATOM 3382 C CA . PRO A 1 413 ? -42.268 3.521 54.759 1.00 94.69 413 PRO A CA 1
ATOM 3383 C C . PRO A 1 413 ? -42.973 3.276 56.100 1.00 94.69 413 PRO A C 1
ATOM 3385 O O . PRO A 1 413 ? -43.964 2.545 56.177 1.00 94.69 413 PRO A O 1
ATOM 3388 N N . ILE A 1 414 ? -42.446 3.849 57.184 1.00 95.44 414 ILE A N 1
ATOM 3389 C CA . ILE A 1 414 ? -43.041 3.688 58.517 1.00 95.44 414 ILE A CA 1
ATOM 3390 C C . ILE A 1 414 ? -44.413 4.383 58.526 1.00 95.44 414 ILE A C 1
ATOM 3392 O O . ILE A 1 414 ? -44.463 5.585 58.257 1.00 95.44 414 ILE A O 1
ATOM 3396 N N . PRO A 1 415 ? -45.520 3.676 58.835 1.00 94.88 415 PRO A N 1
ATOM 3397 C CA . PRO A 1 415 ? -46.828 4.304 58.910 1.00 94.88 415 PRO A CA 1
ATOM 3398 C C . PRO A 1 415 ? -46.855 5.312 60.059 1.00 94.88 415 PRO A C 1
ATOM 3400 O O . PRO A 1 415 ? -46.281 5.078 61.127 1.00 94.88 415 PRO A O 1
ATOM 3403 N N . ILE A 1 416 ? -47.560 6.422 59.862 1.00 93.69 416 ILE A N 1
ATOM 3404 C CA . ILE A 1 416 ? -47.826 7.386 60.933 1.00 93.69 416 ILE A CA 1
ATOM 3405 C C . ILE A 1 416 ? -48.708 6.705 61.995 1.00 93.69 416 ILE A C 1
ATOM 3407 O O . ILE A 1 416 ? -49.494 5.810 61.672 1.00 93.69 416 ILE A O 1
ATOM 3411 N N . ALA A 1 417 ? -48.556 7.092 63.267 1.00 93.62 417 ALA A N 1
ATOM 3412 C CA . ALA A 1 417 ? -49.400 6.580 64.347 1.00 93.62 417 ALA A CA 1
ATOM 3413 C C . ALA A 1 417 ? -50.892 6.783 64.009 1.00 93.62 417 ALA A C 1
ATOM 3415 O O . ALA A 1 417 ? -51.256 7.867 63.541 1.00 93.62 417 ALA A O 1
ATOM 3416 N N . PRO A 1 418 ? -51.751 5.764 64.207 1.00 93.62 418 PRO A N 1
ATOM 3417 C CA . PRO A 1 418 ? -53.159 5.882 63.865 1.00 93.62 418 PRO A CA 1
ATOM 3418 C C . PRO A 1 418 ? -53.880 6.817 64.843 1.00 93.62 418 PRO A C 1
ATOM 3420 O O . PRO A 1 418 ? -53.509 6.922 66.015 1.00 93.62 418 PRO A O 1
ATOM 3423 N N . ILE A 1 419 ? -54.918 7.487 64.348 1.00 92.38 419 ILE A N 1
ATOM 3424 C CA . ILE A 1 419 ? -55.686 8.504 65.069 1.00 92.38 419 ILE A CA 1
ATOM 3425 C C . ILE A 1 419 ? -57.075 7.946 65.362 1.00 92.38 419 ILE A C 1
ATOM 3427 O O . ILE A 1 419 ? -57.672 7.270 64.524 1.00 92.38 419 ILE A O 1
ATOM 3431 N N . ILE A 1 420 ? -57.593 8.235 66.553 1.00 91.44 420 ILE A N 1
ATOM 3432 C CA . ILE A 1 420 ? -58.901 7.756 66.997 1.00 91.44 420 ILE A CA 1
ATOM 3433 C C . ILE A 1 420 ? -59.803 8.960 67.230 1.00 91.44 420 ILE A C 1
ATOM 3435 O O . ILE A 1 420 ? -59.453 9.862 67.988 1.00 91.44 420 ILE A O 1
ATOM 3439 N N . TYR A 1 421 ? -60.964 8.967 66.583 1.00 86.81 421 TYR A N 1
ATOM 3440 C CA . TYR A 1 421 ? -61.978 10.007 66.741 1.00 86.81 421 TYR A CA 1
ATOM 3441 C C . TYR A 1 421 ? -63.367 9.369 66.668 1.00 86.81 421 TYR A C 1
ATOM 3443 O O . TYR A 1 421 ? -63.626 8.597 65.752 1.00 86.81 421 TYR A O 1
ATOM 3451 N N . ASN A 1 422 ? -64.249 9.649 67.632 1.00 84.75 422 ASN A N 1
ATOM 3452 C CA . ASN A 1 422 ? -65.610 9.088 67.705 1.00 84.75 422 ASN A CA 1
ATOM 3453 C C . ASN A 1 422 ? -65.673 7.558 67.492 1.00 84.75 422 ASN A C 1
ATOM 3455 O O . ASN A 1 422 ? -66.435 7.070 66.663 1.00 84.75 422 ASN A O 1
ATOM 3459 N N . ASN A 1 423 ? -64.848 6.803 68.226 1.00 86.62 423 ASN A N 1
ATOM 3460 C CA . ASN A 1 423 ? -64.736 5.335 68.141 1.00 86.62 423 ASN A CA 1
ATOM 3461 C C . ASN A 1 423 ? -64.313 4.794 66.762 1.00 86.62 423 ASN A C 1
ATOM 3463 O O . ASN A 1 423 ? -64.432 3.598 66.503 1.00 86.62 423 ASN A O 1
ATOM 3467 N N . LEU A 1 424 ? -63.771 5.647 65.893 1.00 90.69 424 LEU A N 1
ATOM 3468 C CA . LEU A 1 424 ? -63.261 5.277 64.582 1.00 90.69 424 LEU A CA 1
ATOM 3469 C C . LEU A 1 424 ? -61.735 5.393 64.563 1.00 90.69 424 LEU A C 1
ATOM 3471 O O . LEU A 1 424 ? -61.183 6.471 64.797 1.00 90.69 424 LEU A O 1
ATOM 3475 N N . LEU A 1 425 ? -61.048 4.285 64.279 1.00 92.88 425 LEU A N 1
ATOM 3476 C CA . LEU A 1 425 ? -59.599 4.253 64.086 1.00 92.88 425 LEU A CA 1
ATOM 3477 C C . LEU A 1 425 ? -59.270 4.554 62.623 1.00 92.88 425 LEU A C 1
ATOM 3479 O O . LEU A 1 425 ? -59.583 3.763 61.736 1.00 92.88 425 LEU A O 1
ATOM 3483 N N . THR A 1 426 ? -58.587 5.662 62.367 1.00 93.44 426 THR A N 1
ATOM 3484 C CA . THR A 1 426 ? -58.128 6.047 61.027 1.00 93.44 426 THR A CA 1
ATOM 3485 C C . THR A 1 426 ? -56.603 6.025 60.957 1.00 93.44 426 THR A C 1
ATOM 3487 O O . THR A 1 426 ? -55.903 6.261 61.943 1.00 93.44 426 THR A O 1
ATOM 3490 N N . TRP A 1 427 ? -56.062 5.712 59.784 1.00 94.56 427 TRP A N 1
ATOM 3491 C CA . TRP A 1 427 ? -54.631 5.814 59.507 1.00 94.56 427 TRP A CA 1
ATOM 3492 C C . TRP A 1 427 ? -54.423 6.342 58.097 1.00 94.56 427 TRP A C 1
ATOM 3494 O O . TRP A 1 427 ? -55.315 6.246 57.263 1.00 94.56 427 TRP A O 1
ATOM 3504 N N . TYR A 1 428 ? -53.251 6.911 57.829 1.00 93.12 428 TYR A N 1
ATOM 3505 C CA . TYR A 1 428 ? -52.911 7.372 56.489 1.00 93.12 428 TYR A CA 1
ATOM 3506 C C . TYR A 1 428 ? -52.469 6.201 55.616 1.00 93.12 428 TYR A C 1
ATOM 3508 O O . TYR A 1 428 ? -51.733 5.315 56.069 1.00 93.12 428 TYR A O 1
ATOM 3516 N N . LYS A 1 429 ? -52.875 6.221 54.343 1.00 94.06 429 LYS A N 1
ATOM 3517 C CA . LYS A 1 429 ? -52.334 5.304 53.340 1.00 94.06 429 LYS A CA 1
ATOM 3518 C C . LYS A 1 429 ? -50.816 5.496 53.261 1.00 94.06 429 LYS A C 1
ATOM 3520 O O . LYS A 1 429 ? -50.327 6.614 53.131 1.00 94.06 429 LYS A O 1
ATOM 3525 N N . VAL A 1 430 ? -50.089 4.390 53.371 1.00 94.88 430 VAL A N 1
ATOM 3526 C CA . VAL A 1 430 ? -48.622 4.369 53.289 1.00 94.88 430 VAL A CA 1
ATOM 3527 C C . VAL A 1 430 ? -48.205 4.461 51.826 1.00 94.88 430 VAL A C 1
ATOM 3529 O O . VAL A 1 430 ? -48.810 3.810 50.975 1.00 94.88 430 VAL A O 1
ATOM 3532 N N . ASP A 1 431 ? -47.191 5.279 51.565 1.00 90.75 431 ASP A N 1
ATOM 3533 C CA . ASP A 1 431 ? -46.610 5.494 50.242 1.00 90.75 431 ASP A CA 1
ATOM 3534 C C . ASP A 1 431 ? -45.928 4.216 49.703 1.00 90.75 431 ASP A C 1
ATOM 3536 O O . ASP A 1 431 ? -45.370 3.426 50.471 1.00 90.75 431 ASP A O 1
ATOM 3540 N N . ASP A 1 432 ? -46.004 3.994 48.391 1.00 90.25 432 ASP A N 1
ATOM 3541 C CA . ASP A 1 432 ? -45.512 2.802 47.697 1.00 90.25 432 ASP A CA 1
ATOM 3542 C C . ASP A 1 432 ? -44.120 2.976 47.056 1.00 90.25 432 ASP A C 1
ATOM 3544 O O . ASP A 1 432 ? -43.701 2.128 46.266 1.00 90.25 432 ASP A O 1
ATOM 3548 N N . ILE A 1 433 ? -43.347 3.999 47.454 1.00 88.75 433 ILE A N 1
ATOM 3549 C CA . ILE A 1 433 ? -41.968 4.259 46.984 1.00 88.75 433 ILE A CA 1
ATOM 3550 C C . ILE A 1 433 ? -41.019 3.057 47.080 1.00 88.75 433 ILE A C 1
ATOM 3552 O O . ILE A 1 433 ? -40.063 2.981 46.317 1.00 88.75 433 ILE A O 1
ATOM 3556 N N . ASN A 1 434 ? -41.264 2.124 48.006 1.00 91.75 434 ASN A N 1
ATOM 3557 C CA . ASN A 1 434 ? -40.455 0.913 48.187 1.00 91.75 434 ASN A CA 1
ATOM 3558 C C . ASN A 1 434 ? -41.149 -0.356 47.663 1.00 91.75 434 ASN A C 1
ATOM 3560 O O . ASN A 1 434 ? -40.667 -1.464 47.902 1.00 91.75 434 ASN A O 1
ATOM 3564 N N . GLY A 1 435 ? -42.284 -0.225 46.981 1.00 92.00 435 GLY A N 1
ATOM 3565 C CA . GLY A 1 435 ? -43.105 -1.333 46.512 1.00 92.00 435 GLY A CA 1
ATOM 3566 C C . GLY A 1 435 ? -44.584 -1.163 46.850 1.00 92.00 435 GLY A C 1
ATOM 3567 O O . GLY A 1 435 ? -44.924 -0.468 47.810 1.00 92.00 435 GLY A O 1
ATOM 3568 N N . PRO A 1 436 ? -45.477 -1.843 46.110 1.00 92.88 436 PRO A N 1
ATOM 3569 C CA . PRO A 1 436 ? -46.909 -1.793 46.363 1.00 92.88 436 PRO A CA 1
ATOM 3570 C C . PRO A 1 436 ? -47.226 -2.347 47.753 1.00 92.88 436 PRO A C 1
ATOM 3572 O O . PRO A 1 436 ? -46.763 -3.427 48.128 1.00 92.88 436 PRO A O 1
ATOM 3575 N N . ILE A 1 437 ? -48.051 -1.624 48.509 1.00 94.75 437 ILE A N 1
ATOM 3576 C CA . ILE A 1 437 ? -48.546 -2.106 49.799 1.00 94.75 437 ILE A CA 1
ATOM 3577 C C . ILE A 1 437 ? -49.608 -3.179 49.552 1.00 94.75 437 ILE A C 1
ATOM 3579 O O . ILE A 1 437 ? -50.670 -2.893 49.001 1.00 94.75 437 ILE A O 1
ATOM 3583 N N . ILE A 1 438 ? -49.322 -4.413 49.966 1.00 93.94 438 ILE A N 1
ATOM 3584 C CA . ILE A 1 438 ? -50.193 -5.568 49.713 1.00 93.94 438 ILE A CA 1
ATOM 3585 C C . ILE A 1 438 ? -51.294 -5.727 50.767 1.00 93.94 438 ILE A C 1
ATOM 3587 O O . ILE A 1 438 ? -52.401 -6.132 50.422 1.00 93.94 438 ILE A O 1
ATOM 3591 N N . PHE A 1 439 ? -51.018 -5.403 52.035 1.00 94.69 439 PHE A N 1
ATOM 3592 C CA . PHE A 1 439 ? -52.007 -5.382 53.119 1.00 94.69 439 PHE A CA 1
ATOM 3593 C C . PHE A 1 439 ? -51.485 -4.625 54.352 1.00 94.69 439 PHE A C 1
ATOM 3595 O O . PHE A 1 439 ? -50.292 -4.324 54.477 1.00 94.69 439 PHE A O 1
ATOM 3602 N N . TYR A 1 440 ? -52.406 -4.337 55.269 1.00 96.25 440 TYR A N 1
ATOM 3603 C CA . TYR A 1 440 ? -52.171 -3.770 56.589 1.00 96.25 440 TYR A CA 1
ATOM 3604 C C . TYR A 1 440 ? -52.589 -4.759 57.671 1.00 96.25 440 TYR A C 1
ATOM 3606 O O . TYR A 1 440 ? -53.602 -5.440 57.523 1.00 96.25 440 TYR A O 1
ATOM 3614 N N . ILE A 1 441 ? -51.850 -4.772 58.780 1.00 96.00 441 ILE A N 1
ATOM 3615 C CA . ILE A 1 441 ? -52.278 -5.391 60.037 1.00 96.00 441 ILE A CA 1
ATOM 3616 C C . ILE A 1 441 ? -52.493 -4.287 61.068 1.00 96.00 441 ILE A C 1
ATOM 3618 O O . ILE A 1 441 ? -51.590 -3.484 61.316 1.00 96.00 441 ILE A O 1
ATOM 3622 N N . VAL A 1 442 ? -53.674 -4.257 61.683 1.00 95.44 442 VAL A N 1
ATOM 3623 C CA . VAL A 1 442 ? -53.958 -3.394 62.836 1.00 95.44 442 VAL A CA 1
ATOM 3624 C C . VAL A 1 442 ? -53.906 -4.245 64.089 1.00 95.44 442 VAL A C 1
ATOM 3626 O O . VAL A 1 442 ? -54.670 -5.201 64.227 1.00 95.44 442 VAL A O 1
ATOM 3629 N N . ASN A 1 443 ? -53.029 -3.865 65.014 1.00 93.81 443 ASN A N 1
ATOM 3630 C CA . ASN A 1 443 ? -52.918 -4.515 66.311 1.00 93.81 443 ASN A CA 1
ATOM 3631 C C . ASN A 1 443 ? -53.521 -3.633 67.399 1.00 93.81 443 ASN A C 1
ATOM 3633 O O . ASN A 1 443 ? -53.125 -2.476 67.531 1.00 93.81 443 ASN A O 1
ATOM 3637 N N . MET A 1 444 ? -54.406 -4.205 68.206 1.00 92.06 444 MET A N 1
ATOM 3638 C CA . MET A 1 444 ? -54.916 -3.635 69.447 1.00 92.06 444 MET A CA 1
ATOM 3639 C C . MET A 1 444 ? -54.236 -4.344 70.617 1.00 92.06 444 MET A C 1
ATOM 3641 O O . MET A 1 444 ? -54.396 -5.552 70.778 1.00 92.06 444 MET A O 1
ATOM 3645 N N . ASN A 1 445 ? -53.462 -3.615 71.426 1.00 90.50 445 ASN A N 1
ATOM 3646 C CA . ASN A 1 445 ? -52.675 -4.192 72.528 1.00 90.50 445 ASN A CA 1
ATOM 3647 C C . ASN A 1 445 ? -51.833 -5.415 72.091 1.00 90.50 445 ASN A C 1
ATOM 3649 O O . ASN A 1 445 ? -51.820 -6.444 72.760 1.00 90.50 445 ASN A O 1
ATOM 3653 N N . ASP A 1 446 ? -51.163 -5.295 70.940 1.00 89.12 446 ASP A N 1
ATOM 3654 C CA . ASP A 1 446 ? -50.369 -6.346 70.277 1.00 89.12 446 ASP A CA 1
ATOM 3655 C C . ASP A 1 446 ? -51.160 -7.574 69.760 1.00 89.12 446 ASP A C 1
ATOM 3657 O O . ASP A 1 446 ? -50.552 -8.547 69.315 1.00 89.12 446 ASP A O 1
ATOM 3661 N N . ILE A 1 447 ? -52.497 -7.526 69.748 1.00 90.44 447 ILE A N 1
ATOM 3662 C CA . ILE A 1 447 ? -53.367 -8.554 69.151 1.00 90.44 447 ILE A CA 1
ATOM 3663 C C . ILE A 1 447 ? -53.915 -8.051 67.813 1.00 90.44 447 ILE A C 1
ATOM 3665 O O . ILE A 1 447 ? -54.474 -6.959 67.748 1.00 90.44 447 ILE A O 1
ATOM 3669 N N . GLU A 1 448 ? -53.792 -8.854 66.756 1.00 93.56 448 GLU A N 1
ATOM 3670 C CA . GLU A 1 448 ? -54.346 -8.554 65.429 1.00 93.56 448 GLU A CA 1
ATOM 3671 C C . GLU A 1 448 ? -55.878 -8.469 65.478 1.00 93.56 448 GLU A C 1
ATOM 3673 O O . GLU A 1 448 ? -56.553 -9.416 65.883 1.00 93.56 448 GLU A O 1
ATOM 3678 N N . ILE A 1 449 ? -56.422 -7.327 65.053 1.00 92.81 449 ILE A N 1
ATOM 3679 C CA . ILE A 1 449 ? -57.870 -7.076 64.957 1.00 92.81 449 ILE A CA 1
ATOM 3680 C C . ILE A 1 449 ? -58.334 -6.781 63.529 1.00 92.81 449 ILE A C 1
ATOM 3682 O O . ILE A 1 449 ? -59.526 -6.846 63.241 1.00 92.81 449 ILE A O 1
ATOM 3686 N N . TYR A 1 450 ? -57.404 -6.466 62.628 1.00 94.56 450 TYR A N 1
ATOM 3687 C CA . TYR A 1 450 ? -57.685 -6.272 61.213 1.00 94.56 450 TYR A CA 1
ATOM 3688 C C . TYR A 1 450 ? -56.500 -6.721 60.372 1.00 94.56 450 TYR A C 1
ATOM 3690 O O . TYR A 1 450 ? -55.351 -6.433 60.710 1.00 94.56 450 TYR A O 1
ATOM 3698 N N . ASN A 1 451 ? -56.815 -7.368 59.255 1.00 94.25 451 ASN A N 1
ATOM 3699 C CA . ASN A 1 451 ? -55.870 -7.800 58.244 1.00 94.25 451 ASN A CA 1
ATOM 3700 C C . ASN A 1 451 ? -56.527 -7.659 56.874 1.00 94.25 451 ASN A C 1
ATOM 3702 O O . ASN A 1 451 ? -57.497 -8.355 56.566 1.00 94.25 451 ASN A O 1
ATOM 3706 N N . GLY A 1 452 ? -56.047 -6.714 56.075 1.00 93.12 452 GLY A N 1
ATOM 3707 C CA . GLY A 1 452 ? -56.667 -6.421 54.791 1.00 93.12 452 GLY A CA 1
ATOM 3708 C C . GLY A 1 452 ? -56.109 -5.180 54.116 1.00 93.12 452 GLY A C 1
ATOM 3709 O O . GLY A 1 452 ? -55.043 -4.676 54.465 1.00 93.12 452 GLY A O 1
ATOM 3710 N N . SER A 1 453 ? -56.831 -4.677 53.120 1.00 93.75 453 SER A N 1
ATOM 3711 C CA . SER A 1 453 ? -56.454 -3.472 52.380 1.00 93.75 453 SER A CA 1
ATOM 3712 C C . SER A 1 453 ? -56.555 -2.205 53.236 1.00 93.75 453 SER A C 1
ATOM 3714 O O . SER A 1 453 ? -57.040 -2.219 54.365 1.00 93.75 453 SER A O 1
ATOM 3716 N N . TYR A 1 454 ? -56.109 -1.076 52.696 1.00 94.50 454 TYR A N 1
ATOM 3717 C CA . TYR A 1 454 ? -56.379 0.224 53.303 1.00 94.50 454 TYR A CA 1
ATOM 3718 C C . TYR A 1 454 ? -57.894 0.461 53.451 1.00 94.50 454 TYR A C 1
ATOM 3720 O O . TYR A 1 454 ? -58.645 0.174 52.515 1.00 94.50 454 TYR A O 1
ATOM 3728 N N . LEU A 1 455 ? -58.330 0.985 54.601 1.00 93.31 455 LEU A N 1
ATOM 3729 C CA . LEU A 1 455 ? -59.718 1.378 54.850 1.00 93.31 455 LEU A CA 1
ATOM 3730 C C . LEU A 1 455 ? -59.827 2.903 54.844 1.00 93.31 455 LEU A C 1
ATOM 3732 O O . LEU A 1 455 ? -59.442 3.557 55.809 1.00 93.31 455 LEU A O 1
ATOM 3736 N N . GLU A 1 456 ? -60.386 3.469 53.774 1.00 90.38 456 GLU A N 1
ATOM 3737 C CA . GLU A 1 456 ? -60.549 4.924 53.636 1.00 90.38 456 GLU A CA 1
ATOM 3738 C C . GLU A 1 456 ? -61.472 5.518 54.708 1.00 90.38 456 GLU A C 1
ATOM 3740 O O . GLU A 1 456 ? -61.205 6.594 55.233 1.00 90.38 456 GLU A O 1
ATOM 3745 N N . ASN A 1 457 ? -62.495 4.760 55.109 1.00 89.69 457 ASN A N 1
ATOM 3746 C CA . ASN A 1 457 ? -63.440 5.153 56.153 1.00 89.69 457 ASN A CA 1
ATOM 3747 C C . ASN A 1 457 ? -62.984 4.764 57.571 1.00 89.69 457 ASN A C 1
ATOM 3749 O O . ASN A 1 457 ? -63.764 4.912 58.501 1.00 89.69 457 ASN A O 1
ATOM 3753 N N . GLY A 1 458 ? -61.762 4.251 57.756 1.00 89.00 458 GLY A N 1
ATOM 3754 C CA . GLY A 1 458 ? -61.279 3.766 59.053 1.00 89.00 458 GLY A CA 1
ATOM 3755 C C . GLY A 1 458 ? -61.919 2.452 59.526 1.00 89.00 458 GLY A C 1
ATOM 3756 O O . GLY A 1 458 ? -62.703 1.818 58.821 1.00 89.00 458 GLY A O 1
ATOM 3757 N N . LEU A 1 459 ? -61.536 2.019 60.730 1.00 92.00 459 LEU A N 1
ATOM 3758 C CA . LEU A 1 459 ? -61.994 0.796 61.392 1.00 92.00 459 LEU A CA 1
ATOM 3759 C C . LEU A 1 459 ? -62.858 1.153 62.612 1.00 92.00 459 LEU A C 1
ATOM 3761 O O . LEU A 1 459 ? -62.380 1.817 63.533 1.00 92.00 459 LEU A O 1
ATOM 3765 N N . ASP A 1 460 ? -64.116 0.709 62.622 1.00 90.06 460 ASP A N 1
ATOM 3766 C CA . ASP A 1 460 ? -65.042 0.908 63.747 1.00 90.06 460 ASP A CA 1
ATOM 3767 C C . ASP A 1 460 ? -64.617 0.062 64.961 1.00 90.06 460 ASP A C 1
ATOM 3769 O O . ASP A 1 460 ? -64.525 -1.165 64.878 1.00 90.06 460 ASP A O 1
ATOM 3773 N N . LEU A 1 461 ? -64.359 0.723 66.094 1.00 87.94 461 LEU A N 1
ATOM 3774 C CA . LEU A 1 461 ? -63.862 0.112 67.327 1.00 87.94 461 LEU A CA 1
ATOM 3775 C C . LEU A 1 461 ? -64.963 -0.425 68.256 1.00 87.94 461 LEU A C 1
ATOM 3777 O O . LEU A 1 461 ? -64.636 -1.107 69.235 1.00 87.94 461 LEU A O 1
ATOM 3781 N N . ASN A 1 462 ? -66.246 -0.172 67.968 1.00 82.69 462 ASN A N 1
ATOM 3782 C CA . ASN A 1 462 ? -67.370 -0.563 68.833 1.00 82.69 462 ASN A CA 1
ATOM 3783 C C . ASN A 1 462 ? -67.455 -2.084 69.063 1.00 82.69 462 ASN A C 1
ATOM 3785 O O . ASN A 1 462 ? -67.934 -2.529 70.102 1.00 82.69 462 ASN A O 1
ATOM 3789 N N . ASN A 1 463 ? -66.946 -2.886 68.123 1.00 77.38 463 ASN A N 1
ATOM 3790 C CA . ASN A 1 463 ? -66.935 -4.351 68.214 1.00 77.38 463 ASN A CA 1
ATOM 3791 C C . ASN A 1 463 ? -65.665 -4.929 68.866 1.00 77.38 463 ASN A C 1
ATOM 3793 O O . ASN A 1 463 ? -65.587 -6.140 69.074 1.00 77.38 463 ASN A O 1
ATOM 3797 N N . PHE A 1 464 ? -64.666 -4.094 69.167 1.00 76.88 464 PHE A N 1
ATOM 3798 C CA . PHE A 1 464 ? -63.344 -4.537 69.628 1.00 76.88 464 PHE A CA 1
ATOM 3799 C C . PHE A 1 464 ? -63.002 -4.068 71.045 1.00 76.88 464 PHE A C 1
ATOM 3801 O O . PHE A 1 464 ? -62.143 -4.660 71.697 1.00 76.88 464 PHE A O 1
ATOM 3808 N N . THR A 1 465 ? -63.653 -3.012 71.533 1.00 76.44 465 THR A N 1
ATOM 3809 C CA . THR A 1 465 ? -63.266 -2.327 72.771 1.00 76.44 465 THR A CA 1
ATOM 3810 C C . THR A 1 465 ? -64.300 -2.515 73.878 1.00 76.44 465 THR A C 1
ATOM 3812 O O . THR A 1 465 ? -65.504 -2.489 73.645 1.00 76.44 465 THR A O 1
ATOM 3815 N N . ASN A 1 466 ? -63.822 -2.719 75.106 1.00 75.81 466 ASN A N 1
ATOM 3816 C CA . ASN A 1 466 ? -64.652 -2.765 76.306 1.00 75.81 466 ASN A CA 1
ATOM 3817 C C . ASN A 1 466 ? -64.544 -1.443 77.066 1.00 75.81 466 ASN A C 1
ATOM 3819 O O . ASN A 1 466 ? -63.500 -0.788 77.077 1.00 75.81 466 ASN A O 1
ATOM 3823 N N . THR A 1 467 ? -65.612 -1.087 77.772 1.00 74.56 467 THR A N 1
ATOM 3824 C CA . THR A 1 467 ? -65.646 0.119 78.600 1.00 74.56 467 THR A CA 1
ATOM 3825 C C . THR A 1 467 ? -64.624 0.044 79.735 1.00 74.56 467 THR A C 1
ATOM 3827 O O . THR A 1 467 ? -64.478 -1.006 80.365 1.00 74.56 467 THR A O 1
ATOM 3830 N N . ASN A 1 468 ? -63.972 1.166 80.046 1.00 71.31 468 ASN A N 1
ATOM 3831 C CA . ASN A 1 468 ? -63.011 1.319 81.150 1.00 71.31 468 ASN A CA 1
ATOM 3832 C C . ASN A 1 468 ? -61.691 0.518 81.031 1.00 71.31 468 ASN A C 1
ATOM 3834 O O . ASN A 1 468 ? -61.009 0.310 82.037 1.00 71.31 468 ASN A O 1
ATOM 3838 N N . ILE A 1 469 ? -61.300 0.089 79.825 1.00 82.31 469 ILE A N 1
ATOM 3839 C CA . ILE A 1 469 ? -59.981 -0.503 79.539 1.00 82.31 469 ILE A CA 1
ATOM 3840 C C . ILE A 1 469 ? -59.204 0.429 78.602 1.00 82.31 469 ILE A C 1
ATOM 3842 O O . ILE A 1 469 ? -59.760 0.936 77.632 1.00 82.31 469 ILE A O 1
ATOM 3846 N N . ASN A 1 470 ? -57.916 0.641 78.890 1.00 84.94 470 ASN A N 1
ATOM 3847 C CA . ASN A 1 470 ? -57.021 1.397 78.014 1.00 84.94 470 ASN A CA 1
ATOM 3848 C C . ASN A 1 470 ? -56.522 0.512 76.864 1.00 84.94 470 ASN A C 1
ATOM 3850 O O . ASN A 1 470 ? -55.958 -0.564 77.093 1.00 84.94 470 ASN A O 1
ATOM 3854 N N . TYR A 1 471 ? -56.666 1.003 75.639 1.00 87.56 471 TYR A N 1
ATOM 3855 C CA . TYR A 1 471 ? -56.170 0.366 74.425 1.00 87.56 471 TYR A CA 1
ATOM 3856 C C . TYR A 1 471 ? -55.145 1.255 73.727 1.00 87.56 471 TYR A C 1
ATOM 3858 O O . TYR A 1 471 ? -55.258 2.477 73.753 1.00 87.56 471 TYR A O 1
ATOM 3866 N N . TYR A 1 472 ? -54.165 0.650 73.066 1.00 90.88 472 TYR A N 1
ATOM 3867 C CA . TYR A 1 472 ? -53.355 1.330 72.060 1.00 90.88 472 TYR A CA 1
ATOM 3868 C C . TYR A 1 472 ? -53.362 0.536 70.761 1.00 90.88 472 TYR A C 1
ATOM 3870 O O . TYR A 1 472 ? -53.468 -0.696 70.759 1.00 90.88 472 TYR A O 1
ATOM 3878 N N . PHE A 1 473 ? -53.201 1.256 69.656 1.00 93.94 473 PHE A N 1
ATOM 3879 C CA . PHE A 1 473 ? -53.261 0.693 68.319 1.00 93.94 473 PHE A CA 1
ATOM 3880 C C . PHE A 1 473 ? -51.942 0.905 67.584 1.00 93.94 473 PHE A C 1
ATOM 3882 O O . PHE A 1 473 ? -51.305 1.951 67.708 1.00 93.94 473 PHE A O 1
ATOM 3889 N N . LYS A 1 474 ? -51.523 -0.096 66.812 1.00 95.75 474 LYS A N 1
ATOM 3890 C CA . LYS A 1 474 ? -50.370 -0.013 65.906 1.00 95.75 474 LYS A CA 1
ATOM 3891 C C . LYS A 1 474 ? -50.793 -0.457 64.517 1.00 95.75 474 LYS A C 1
ATOM 3893 O O . LYS A 1 474 ? -51.487 -1.463 64.381 1.00 95.75 474 LYS A O 1
ATOM 3898 N N . ILE A 1 475 ? -50.312 0.250 63.503 1.00 96.25 475 ILE A N 1
ATOM 3899 C CA . ILE A 1 475 ? -50.476 -0.125 62.100 1.00 96.25 475 ILE A CA 1
ATOM 3900 C C . ILE A 1 475 ? -49.177 -0.753 61.619 1.00 96.25 475 ILE A C 1
ATOM 3902 O O . ILE A 1 475 ? -48.105 -0.169 61.776 1.00 96.25 475 ILE A O 1
ATOM 3906 N N . GLN A 1 476 ? -49.266 -1.932 61.016 1.00 96.25 476 GLN A N 1
ATOM 3907 C CA . GLN A 1 476 ? -48.173 -2.540 60.269 1.00 96.25 476 GLN A CA 1
ATOM 3908 C C . GLN A 1 476 ? -48.528 -2.529 58.787 1.00 96.25 476 GLN A C 1
ATOM 3910 O O . GLN A 1 476 ? -49.627 -2.936 58.421 1.00 96.25 476 GLN A O 1
ATOM 3915 N N . ALA A 1 477 ? -47.609 -2.069 57.945 1.00 96.06 477 ALA A N 1
ATOM 3916 C CA . ALA A 1 477 ? -47.757 -2.099 56.492 1.00 96.06 477 ALA A CA 1
ATOM 3917 C C . ALA A 1 477 ? -46.783 -3.113 55.894 1.00 96.06 477 ALA A C 1
ATOM 3919 O O . ALA A 1 477 ? -45.683 -3.289 56.424 1.00 96.06 477 ALA A O 1
ATOM 3920 N N . PHE A 1 478 ? -47.182 -3.762 54.799 1.00 96.00 478 PHE A N 1
ATOM 3921 C CA . PHE A 1 478 ? -46.416 -4.829 54.157 1.00 96.00 478 PHE A CA 1
ATOM 3922 C C . PHE A 1 478 ? -46.277 -4.575 52.656 1.00 96.00 478 PHE A C 1
ATOM 3924 O O . PHE A 1 478 ? -47.279 -4.391 51.970 1.00 96.00 478 PHE A O 1
ATOM 3931 N N . THR A 1 479 ? -45.049 -4.619 52.137 1.00 94.69 479 THR A N 1
ATOM 3932 C CA . THR A 1 479 ? -44.758 -4.693 50.685 1.00 94.69 479 THR A CA 1
ATOM 3933 C C . THR A 1 479 ? -44.574 -6.139 50.222 1.00 94.69 479 THR A C 1
ATOM 3935 O O . THR A 1 479 ? -44.780 -6.479 49.062 1.00 94.69 479 THR A O 1
ATOM 3938 N N . SER A 1 480 ? -44.201 -7.022 51.149 1.00 91.81 480 SER A N 1
ATOM 3939 C CA . SER A 1 480 ? -44.220 -8.474 51.002 1.00 91.81 480 SER A CA 1
ATOM 3940 C C . SER A 1 480 ? -44.456 -9.104 52.375 1.00 91.81 480 SER A C 1
ATOM 3942 O O . SER A 1 480 ? -44.268 -8.450 53.398 1.00 91.81 480 SER A O 1
ATOM 3944 N N . HIS A 1 481 ? -44.809 -10.388 52.427 1.00 87.75 481 HIS A N 1
ATOM 3945 C CA . HIS A 1 481 ? -45.081 -11.092 53.690 1.00 87.75 481 HIS A CA 1
ATOM 3946 C C . HIS A 1 481 ? -43.934 -11.005 54.718 1.00 87.75 481 HIS A C 1
ATOM 3948 O O . HIS A 1 481 ? -44.186 -11.055 55.919 1.00 87.75 481 HIS A O 1
ATOM 3954 N N . ASN A 1 482 ? -42.689 -10.835 54.257 1.00 90.56 482 ASN A N 1
ATOM 3955 C CA . ASN A 1 482 ? -41.499 -10.769 55.110 1.00 90.56 482 ASN A CA 1
ATOM 3956 C C . ASN A 1 482 ? -40.949 -9.344 55.300 1.00 90.56 482 ASN A C 1
ATOM 3958 O O . ASN A 1 482 ? -40.009 -9.160 56.070 1.00 90.56 482 ASN A O 1
ATOM 3962 N N . LEU A 1 483 ? -41.503 -8.338 54.613 1.00 92.88 483 LEU A N 1
ATOM 3963 C CA . LEU A 1 483 ? -41.036 -6.952 54.667 1.00 92.88 483 LEU A CA 1
ATOM 3964 C C . LEU A 1 483 ? -42.146 -6.062 55.210 1.00 92.88 483 LEU A C 1
ATOM 3966 O O . LEU A 1 483 ? -43.124 -5.774 54.517 1.00 92.88 483 LEU A O 1
ATOM 3970 N N . LYS A 1 484 ? -41.972 -5.623 56.459 1.00 94.44 484 LYS A N 1
ATOM 3971 C CA . LYS A 1 484 ? -42.946 -4.795 57.163 1.00 94.44 484 LYS A CA 1
ATOM 3972 C C . LYS A 1 484 ? -42.311 -3.640 57.909 1.00 94.44 484 LYS A C 1
ATOM 3974 O O . LYS A 1 484 ? -41.195 -3.748 58.413 1.00 94.44 484 LYS A O 1
ATOM 3979 N N . SER A 1 485 ? -43.082 -2.579 58.053 1.00 95.69 485 SER A N 1
ATOM 3980 C CA . SER A 1 485 ? -42.814 -1.460 58.948 1.00 95.69 485 SER A CA 1
ATOM 3981 C C . SER A 1 485 ? -43.971 -1.332 59.935 1.00 95.69 485 SER A C 1
ATOM 3983 O O . SER A 1 485 ? -45.045 -1.902 59.737 1.00 95.69 485 SER A O 1
ATOM 3985 N N . SER A 1 486 ? -43.751 -0.677 61.071 1.00 95.44 486 SER A N 1
ATOM 3986 C CA . SER A 1 486 ? -44.767 -0.546 62.120 1.00 95.44 486 SER A CA 1
ATOM 3987 C C . SER A 1 486 ? -44.789 0.871 62.651 1.00 95.44 486 SER A C 1
ATOM 3989 O O . SER A 1 486 ? -43.731 1.439 62.911 1.00 95.44 486 SER A O 1
ATOM 3991 N N . SER A 1 487 ? -45.988 1.421 62.811 1.00 96.19 487 SER A N 1
ATOM 3992 C CA . SER A 1 487 ? -46.179 2.738 63.399 1.00 96.19 487 SER A CA 1
ATOM 3993 C C . SER A 1 487 ? -45.758 2.754 64.867 1.00 96.19 487 SER A C 1
ATOM 3995 O O . SER A 1 487 ? -45.740 1.722 65.551 1.00 96.19 487 SER A O 1
ATOM 3997 N N . SER A 1 488 ? -45.521 3.955 65.390 1.00 93.31 488 SER A N 1
ATOM 3998 C CA . SER A 1 488 ? -45.615 4.180 66.833 1.00 93.31 488 SER A CA 1
ATOM 3999 C C . SER A 1 488 ? -47.030 3.830 67.333 1.00 93.31 488 SER A C 1
ATOM 4001 O O . SER A 1 488 ? -47.984 3.902 66.544 1.00 93.31 488 SER A O 1
ATOM 4003 N N . PRO A 1 489 ? -47.191 3.441 68.613 1.00 92.06 489 PRO A N 1
ATOM 4004 C CA . PRO A 1 489 ? -48.513 3.285 69.215 1.00 92.06 489 PRO A CA 1
ATOM 4005 C C . PRO A 1 489 ? -49.330 4.577 69.101 1.00 92.06 489 PRO A C 1
ATOM 4007 O O . PRO A 1 489 ? -48.766 5.667 69.211 1.00 92.06 489 PRO A O 1
ATOM 4010 N N . SER A 1 490 ? -50.645 4.452 68.922 1.00 91.62 490 SER A N 1
ATOM 4011 C CA . SER A 1 490 ? -51.583 5.557 69.137 1.00 91.62 490 SER A CA 1
ATOM 4012 C C . SER A 1 490 ? -51.506 6.076 70.575 1.00 91.62 490 SER A C 1
ATOM 4014 O O . SER A 1 490 ? -50.984 5.405 71.472 1.00 91.62 490 SER A O 1
ATOM 4016 N N . GLU A 1 491 ? -52.117 7.233 70.824 1.00 87.38 491 GLU A N 1
ATOM 4017 C CA . GLU A 1 491 ? -52.471 7.616 72.191 1.00 87.38 491 GLU A CA 1
ATOM 4018 C C . GLU A 1 491 ? -53.387 6.558 72.834 1.00 87.38 491 GLU A C 1
ATOM 4020 O O . GLU A 1 491 ? -54.081 5.805 72.136 1.00 87.38 491 GLU A O 1
ATOM 4025 N N . LEU A 1 492 ? -53.346 6.470 74.170 1.00 86.62 492 LEU A N 1
ATOM 4026 C CA . LEU A 1 492 ? -54.183 5.541 74.926 1.00 86.62 492 LEU A CA 1
ATOM 4027 C C . LEU A 1 492 ? -55.654 5.919 74.760 1.00 86.62 492 LEU A C 1
ATOM 4029 O O . LEU A 1 492 ? -56.072 7.014 75.128 1.00 86.62 492 LEU A O 1
ATOM 4033 N N . TYR A 1 493 ? -56.432 4.982 74.241 1.00 84.25 493 TYR A N 1
ATOM 4034 C CA . TYR A 1 493 ? -57.859 5.123 74.023 1.00 84.25 493 TYR A CA 1
ATOM 4035 C C . TYR A 1 493 ? -58.648 4.448 75.141 1.00 84.25 493 TYR A C 1
ATOM 4037 O O . TYR A 1 493 ? -58.397 3.287 75.475 1.00 84.25 493 TYR A O 1
ATOM 4045 N N . LEU A 1 494 ? -59.612 5.180 75.695 1.00 80.12 494 LEU A N 1
ATOM 4046 C CA . LEU A 1 494 ? -60.513 4.725 76.745 1.00 80.12 494 LEU A CA 1
ATOM 4047 C C . LEU A 1 494 ? -61.954 4.931 76.282 1.00 80.12 494 LEU A C 1
ATOM 4049 O O . LEU A 1 494 ? -62.390 6.065 76.091 1.00 80.12 494 LEU A O 1
ATOM 4053 N N . LEU A 1 495 ? -62.705 3.840 76.153 1.00 74.94 495 LEU A N 1
ATOM 4054 C CA . LEU A 1 495 ? -64.140 3.914 75.906 1.00 74.94 495 LEU A CA 1
ATOM 4055 C C . LEU A 1 495 ? -64.861 4.170 77.242 1.00 74.94 495 LEU A C 1
ATOM 4057 O O . LEU A 1 495 ? -64.948 3.276 78.089 1.00 74.94 495 LEU A O 1
ATOM 4061 N N . THR A 1 496 ? -65.351 5.392 77.456 1.00 65.62 496 THR A N 1
ATOM 4062 C CA . THR A 1 496 ? -66.159 5.756 78.632 1.00 65.62 496 THR A CA 1
ATOM 4063 C C . THR A 1 496 ? -67.645 5.632 78.314 1.00 65.62 496 THR A C 1
ATOM 4065 O O . THR A 1 496 ? -68.096 6.104 77.275 1.00 65.62 496 THR A O 1
ATOM 4068 N N . THR A 1 497 ? -68.423 5.022 79.209 1.00 51.59 497 THR A N 1
ATOM 4069 C CA . THR A 1 497 ? -69.888 5.009 79.107 1.00 51.59 497 THR A CA 1
ATOM 4070 C C . THR A 1 497 ? -70.423 6.430 79.237 1.00 51.59 497 THR A C 1
ATOM 4072 O O . THR A 1 497 ? -70.266 7.036 80.298 1.00 51.59 497 THR A O 1
ATOM 4075 N N . GLU A 1 498 ? -71.075 6.954 78.200 1.00 44.97 498 GLU A N 1
ATOM 4076 C CA . GLU A 1 498 ? -71.893 8.159 78.335 1.00 44.97 498 GLU A CA 1
ATOM 4077 C C . GLU A 1 498 ? -73.068 7.857 79.276 1.00 44.97 498 GLU A C 1
ATOM 4079 O O . GLU A 1 498 ? -74.036 7.187 78.917 1.00 44.97 498 GLU A O 1
ATOM 4084 N N . THR A 1 499 ? -72.984 8.338 80.516 1.00 35.50 499 THR A N 1
ATOM 4085 C CA . THR A 1 499 ? -74.167 8.578 81.340 1.00 35.50 499 THR A CA 1
ATOM 4086 C C . THR A 1 499 ? -74.888 9.789 80.772 1.00 35.50 499 THR A C 1
ATOM 4088 O O . THR A 1 499 ? -74.439 10.922 80.929 1.00 35.50 499 THR A O 1
ATOM 4091 N N . THR A 1 500 ? -76.015 9.542 80.112 1.00 34.72 500 THR A N 1
ATOM 4092 C CA . THR A 1 500 ? -77.012 10.561 79.792 1.00 34.72 500 THR A CA 1
ATOM 4093 C C . THR A 1 500 ? -77.583 11.133 81.090 1.00 34.72 500 THR A C 1
ATOM 4095 O O . THR A 1 500 ? -78.502 10.554 81.669 1.00 34.72 500 THR A O 1
ATOM 4098 N N . GLU A 1 501 ? -77.062 12.270 81.547 1.00 33.62 501 GLU A N 1
ATOM 4099 C CA . GLU A 1 501 ? -77.813 13.182 82.408 1.00 33.62 501 GLU A CA 1
ATOM 4100 C C . GLU A 1 501 ? -78.412 14.284 81.535 1.00 33.62 501 GLU A C 1
ATOM 4102 O O . GLU A 1 501 ? -77.752 15.212 81.075 1.00 33.62 501 GLU A O 1
ATOM 4107 N N . THR A 1 502 ? -79.707 14.132 81.279 1.00 32.03 502 THR A N 1
ATOM 4108 C CA . THR A 1 502 ? -80.587 15.197 80.816 1.00 32.03 502 THR A CA 1
ATOM 4109 C C . THR A 1 502 ? -80.683 16.275 81.889 1.00 32.03 502 THR A C 1
ATOM 4111 O O . THR A 1 502 ? -81.321 16.056 82.919 1.00 32.03 502 THR A O 1
ATOM 4114 N N . THR A 1 503 ? -80.147 17.458 81.615 1.00 32.00 503 THR A N 1
ATOM 4115 C CA . THR A 1 503 ? -80.622 18.699 82.234 1.00 32.00 503 THR A CA 1
ATOM 4116 C C . THR A 1 503 ? -80.767 19.773 81.171 1.00 32.00 503 THR A C 1
ATOM 4118 O O . THR A 1 503 ? -79.799 20.183 80.535 1.00 32.00 503 THR A O 1
ATOM 4121 N N . GLU A 1 504 ? -82.019 20.183 80.990 1.00 34.22 504 GLU A N 1
ATOM 4122 C CA . GLU A 1 504 ? -82.468 21.341 80.228 1.00 34.22 504 GLU A CA 1
ATOM 4123 C C . GLU A 1 504 ? -81.710 22.606 80.640 1.00 34.22 504 GLU A C 1
ATOM 4125 O O . GLU A 1 504 ? -81.534 22.871 81.829 1.00 34.22 504 GLU A O 1
ATOM 4130 N N . THR A 1 505 ? -81.341 23.449 79.677 1.00 30.08 505 THR A N 1
ATOM 4131 C CA . THR A 1 505 ? -81.503 24.902 79.821 1.00 30.08 505 THR A CA 1
ATOM 4132 C C . THR A 1 505 ? -81.464 25.604 78.465 1.00 30.08 505 THR A C 1
ATOM 4134 O O . THR A 1 505 ? -80.896 25.130 77.488 1.00 30.08 505 THR A O 1
ATOM 4137 N N . THR A 1 506 ? -82.199 26.703 78.451 1.00 29.28 506 THR A N 1
ATOM 4138 C CA . THR A 1 506 ? -82.799 27.499 77.380 1.00 29.28 506 THR A CA 1
ATOM 4139 C C . THR A 1 506 ? -81.886 28.546 76.732 1.00 29.28 506 THR A C 1
ATOM 4141 O O . THR A 1 506 ? -80.979 29.041 77.390 1.00 29.28 506 THR A O 1
ATOM 4144 N N . GLU A 1 507 ? -82.291 28.979 75.521 1.00 30.83 507 GLU A N 1
ATOM 4145 C CA . GLU A 1 507 ? -82.007 30.278 74.856 1.00 30.83 507 GLU A CA 1
ATOM 4146 C C . GLU A 1 507 ? -80.547 30.512 74.390 1.00 30.83 507 GLU A C 1
ATOM 4148 O O . GLU A 1 507 ? -79.594 30.164 75.062 1.00 30.83 507 GLU A O 1
ATOM 4153 N N . THR A 1 508 ? -80.226 31.098 73.230 1.00 29.05 508 THR A N 1
ATOM 4154 C CA . THR A 1 508 ? -80.952 31.997 72.318 1.00 29.05 508 THR A CA 1
ATOM 4155 C C . THR A 1 508 ? -80.268 31.987 70.938 1.00 29.05 508 THR A C 1
ATOM 4157 O O . THR A 1 508 ? -79.101 31.637 70.801 1.00 29.05 508 THR A O 1
ATOM 4160 N N . THR A 1 509 ? -81.032 32.401 69.933 1.00 32.25 509 THR A N 1
ATOM 4161 C CA . THR A 1 509 ? -80.714 32.676 68.522 1.00 32.25 509 THR A CA 1
ATOM 4162 C C . THR A 1 509 ? -79.474 33.540 68.253 1.00 32.25 509 THR A C 1
ATOM 4164 O O . THR A 1 509 ? -79.331 34.578 68.886 1.00 32.25 509 THR A O 1
ATOM 4167 N N . GLU A 1 510 ? -78.729 33.240 67.181 1.00 31.66 510 GLU A N 1
ATOM 4168 C CA . GLU A 1 510 ? -78.583 34.182 66.055 1.00 31.66 510 GLU A CA 1
ATOM 4169 C C . GLU A 1 510 ? -78.097 33.497 64.763 1.00 31.66 510 GLU A C 1
ATOM 4171 O O . GLU A 1 510 ? -77.173 32.690 64.732 1.00 31.66 510 GLU A O 1
ATOM 4176 N N . THR A 1 511 ? -78.814 33.829 63.697 1.00 29.66 511 THR A N 1
ATOM 4177 C CA . THR A 1 511 ? -78.677 33.455 62.289 1.00 29.66 511 THR A CA 1
ATOM 4178 C C . THR A 1 511 ? -77.483 34.118 61.607 1.00 29.66 511 THR A C 1
ATOM 4180 O O . THR A 1 511 ? -77.263 35.313 61.785 1.00 29.66 511 THR A O 1
ATOM 4183 N N . THR A 1 512 ? -76.833 33.420 60.673 1.00 30.34 512 THR A N 1
ATOM 4184 C CA . THR A 1 512 ? -76.490 34.017 59.369 1.00 30.34 512 THR A CA 1
ATOM 4185 C C . THR A 1 512 ? -76.319 32.942 58.297 1.00 30.34 512 THR A C 1
ATOM 4187 O O . THR A 1 512 ? -75.613 31.952 58.463 1.00 30.34 512 THR A O 1
ATOM 4190 N N . GLU A 1 513 ? -77.057 33.157 57.214 1.00 31.02 513 GLU A N 1
ATOM 4191 C CA . GLU A 1 513 ? -77.135 32.394 55.973 1.00 31.02 513 GLU A CA 1
ATOM 4192 C C . GLU A 1 513 ? -75.796 32.401 55.222 1.00 31.02 513 GLU A C 1
ATOM 4194 O O . GLU A 1 513 ? -75.100 33.411 55.245 1.00 31.02 513 GLU A O 1
ATOM 4199 N N . THR A 1 514 ? -75.491 31.364 54.434 1.00 29.27 514 THR A N 1
ATOM 4200 C CA . THR A 1 514 ? -75.421 31.534 52.968 1.00 29.27 514 THR A CA 1
ATOM 4201 C C . THR A 1 514 ? -75.587 30.183 52.261 1.00 29.27 514 THR A C 1
ATOM 4203 O O . THR A 1 514 ? -74.775 29.272 52.386 1.00 29.27 514 THR A O 1
ATOM 4206 N N . THR A 1 515 ? -76.674 30.087 51.507 1.00 28.78 515 THR A N 1
ATOM 4207 C CA . THR A 1 515 ? -77.010 29.094 50.483 1.00 28.78 515 THR A CA 1
ATOM 4208 C C . THR A 1 515 ? -76.057 29.132 49.287 1.00 28.78 515 THR A C 1
ATOM 4210 O O . THR A 1 515 ? -75.647 30.207 48.859 1.00 28.78 515 THR A O 1
ATOM 4213 N N . THR A 1 516 ? -75.835 27.990 48.636 1.00 30.12 516 THR A N 1
ATOM 4214 C CA . THR A 1 516 ? -76.016 27.888 47.174 1.00 30.12 516 THR A CA 1
ATOM 4215 C C . THR A 1 516 ? -76.277 26.441 46.769 1.00 30.12 516 THR A C 1
ATOM 4217 O O . THR A 1 516 ? -75.612 25.513 47.222 1.00 30.12 516 THR A O 1
ATOM 4220 N N . GLU A 1 517 ? -77.322 26.291 45.963 1.00 30.89 517 GLU A N 1
ATOM 4221 C CA . GLU A 1 517 ? -77.905 25.050 45.477 1.00 30.89 517 GLU A CA 1
ATOM 4222 C C . GLU A 1 517 ? -77.044 24.334 44.430 1.00 30.89 517 GLU A C 1
ATOM 4224 O O . GLU A 1 517 ? -76.409 24.929 43.561 1.00 30.89 517 GLU A O 1
ATOM 4229 N N . THR A 1 518 ? -77.145 23.014 44.518 1.00 31.56 518 THR A N 1
ATOM 4230 C CA . THR A 1 518 ? -77.136 21.999 43.461 1.00 31.56 518 THR A CA 1
ATOM 4231 C C . THR A 1 518 ? -77.711 22.421 42.107 1.00 31.56 518 THR A C 1
ATOM 4233 O O . THR A 1 518 ? -78.738 23.088 42.037 1.00 31.56 518 THR A O 1
ATOM 4236 N N . THR A 1 519 ? -77.185 21.834 41.029 1.00 27.95 519 THR A N 1
ATOM 4237 C CA . THR A 1 519 ? -78.033 21.206 39.999 1.00 27.95 519 THR A CA 1
ATOM 4238 C C . THR A 1 519 ? -77.289 20.079 39.284 1.00 27.95 519 THR A C 1
ATOM 4240 O O . THR A 1 519 ? -76.095 20.153 39.011 1.00 27.95 519 THR A O 1
ATOM 4243 N N . GLU A 1 520 ? -78.049 19.012 39.071 1.00 32.28 520 GLU A N 1
ATOM 4244 C CA . GLU A 1 520 ? -77.724 17.700 38.523 1.00 32.28 520 GLU A CA 1
ATOM 4245 C C . GLU A 1 520 ? -77.231 17.739 37.070 1.00 32.28 520 GLU A C 1
ATOM 4247 O O . GLU A 1 520 ? -77.545 18.655 36.311 1.00 32.28 520 GLU A O 1
ATOM 4252 N N . THR A 1 521 ? -76.589 16.660 36.620 1.00 27.52 521 THR A N 1
ATOM 4253 C CA . THR A 1 521 ? -77.055 15.976 35.402 1.00 27.52 521 THR A CA 1
ATOM 4254 C C . THR A 1 521 ? -76.556 14.535 35.334 1.00 27.52 521 THR A C 1
ATOM 4256 O O . THR A 1 521 ? -75.524 14.163 35.880 1.00 27.52 521 THR A O 1
ATOM 4259 N N . THR A 1 522 ? -77.407 13.740 34.707 1.00 28.39 522 THR A N 1
ATOM 4260 C CA . THR A 1 522 ? -77.615 12.299 34.786 1.00 28.39 522 THR A CA 1
ATOM 4261 C C . THR A 1 522 ? -76.726 11.458 33.871 1.00 28.39 522 THR A C 1
ATOM 4263 O O . THR A 1 522 ? -76.209 11.923 32.860 1.00 28.39 522 THR A O 1
ATOM 4266 N N . GLU A 1 523 ? -76.654 10.180 34.241 1.00 34.03 523 GLU A N 1
ATOM 4267 C CA . GLU A 1 523 ? -76.138 9.009 33.528 1.00 34.03 523 GLU A CA 1
ATOM 4268 C C . GLU A 1 523 ? -76.426 8.956 32.018 1.00 34.03 523 GLU A C 1
ATOM 4270 O O . GLU A 1 523 ? -77.490 9.356 31.552 1.00 34.03 523 GLU A O 1
ATOM 4275 N N . THR A 1 524 ? -75.539 8.287 31.277 1.00 26.33 524 THR A N 1
ATOM 4276 C CA . THR A 1 524 ? -75.936 7.232 30.327 1.00 26.33 524 THR A CA 1
ATOM 4277 C C . THR A 1 524 ? -74.781 6.252 30.119 1.00 26.33 524 THR A C 1
ATOM 4279 O O . THR A 1 524 ? -73.629 6.630 29.923 1.00 26.33 524 THR A O 1
ATOM 4282 N N . THR A 1 525 ? -75.114 4.970 30.216 1.00 34.47 525 THR A N 1
ATOM 4283 C CA . THR A 1 525 ? -74.279 3.807 29.927 1.00 34.47 525 THR A CA 1
ATOM 4284 C C . THR A 1 525 ? -74.400 3.448 28.446 1.00 34.47 525 THR A C 1
ATOM 4286 O O . THR A 1 525 ? -75.511 3.331 27.942 1.00 34.47 525 THR A O 1
ATOM 4289 N N . GLU A 1 526 ? -73.281 3.188 27.765 1.00 28.61 526 GLU A N 1
ATOM 4290 C CA . GLU A 1 526 ? -73.269 2.394 26.531 1.00 28.61 526 GLU A CA 1
ATOM 4291 C C . GLU A 1 526 ? -72.111 1.390 26.548 1.00 28.61 526 GLU A C 1
ATOM 4293 O O . GLU A 1 526 ? -70.928 1.717 26.619 1.00 28.61 526 GLU A O 1
ATOM 4298 N N . THR A 1 527 ? -72.508 0.123 26.510 1.00 36.19 527 THR A N 1
ATOM 4299 C CA . THR A 1 527 ? -71.715 -1.067 26.218 1.00 36.19 527 THR A CA 1
ATOM 4300 C C . THR A 1 527 ? -71.208 -1.065 24.776 1.00 36.19 527 THR A C 1
ATOM 4302 O O . THR A 1 527 ? -72.016 -0.954 23.856 1.00 36.19 527 THR A O 1
ATOM 4305 N N . THR A 1 528 ? -69.921 -1.354 24.558 1.00 27.80 528 THR A N 1
ATOM 4306 C CA . THR A 1 528 ? -69.402 -1.769 23.241 1.00 27.80 528 THR A CA 1
ATOM 4307 C C . THR A 1 528 ? -68.535 -3.027 23.343 1.00 27.80 528 THR A C 1
ATOM 4309 O O . THR A 1 528 ? -67.437 -3.009 23.895 1.00 27.80 528 THR A O 1
ATOM 4312 N N . LEU A 1 529 ? -69.067 -4.114 22.780 1.00 33.94 529 LEU A N 1
ATOM 4313 C CA . LEU A 1 529 ? -68.402 -5.352 22.356 1.00 33.94 529 LEU A CA 1
ATOM 4314 C C . LEU A 1 529 ? -67.617 -5.114 21.055 1.00 33.94 529 LEU A C 1
ATOM 4316 O O . LEU A 1 529 ? -68.236 -4.643 20.108 1.00 33.94 529 LEU A O 1
ATOM 4320 N N . ILE A 1 530 ? -66.343 -5.528 20.977 1.00 28.81 530 ILE A N 1
ATOM 4321 C CA . ILE A 1 530 ? -65.599 -5.864 19.733 1.00 28.81 530 ILE A CA 1
ATOM 4322 C C . ILE A 1 530 ? -64.539 -6.921 20.121 1.00 28.81 530 ILE A C 1
ATOM 4324 O O . ILE A 1 530 ? -63.619 -6.625 20.874 1.00 28.81 530 ILE A O 1
ATOM 4328 N N . GLU A 1 531 ? -64.829 -8.215 19.979 1.00 28.88 531 GLU A N 1
ATOM 4329 C CA . GLU A 1 531 ? -64.565 -9.127 18.844 1.00 28.88 531 GLU A CA 1
ATOM 4330 C C . GLU A 1 531 ? -63.152 -9.744 18.780 1.00 28.88 531 GLU A C 1
ATOM 4332 O O . GLU A 1 531 ? -62.125 -9.091 18.611 1.00 28.88 531 GLU A O 1
ATOM 4337 N N . PHE A 1 532 ? -63.163 -11.076 18.894 1.00 29.88 532 PHE A N 1
ATOM 4338 C CA . PHE A 1 532 ? -62.067 -12.015 18.692 1.00 29.88 532 PHE A CA 1
ATOM 4339 C C . PHE A 1 532 ? -61.573 -11.985 17.238 1.00 29.88 532 PHE A C 1
ATOM 4341 O O . PHE A 1 532 ? -62.338 -12.263 16.315 1.00 29.88 532 PHE A O 1
ATOM 4348 N N . TYR A 1 533 ? -60.272 -11.765 17.033 1.00 27.25 533 TYR A N 1
ATOM 4349 C CA . TYR A 1 533 ? -59.647 -11.940 15.723 1.00 27.25 533 TYR A CA 1
ATOM 4350 C C . TYR A 1 533 ? -59.475 -13.426 15.392 1.00 27.25 533 TYR A C 1
ATOM 4352 O O . TYR A 1 533 ? -58.647 -14.140 15.961 1.00 27.25 533 TYR A O 1
ATOM 4360 N N . SER A 1 534 ? -60.280 -13.880 14.436 1.00 30.36 534 SER A N 1
ATOM 4361 C CA . SER A 1 534 ? -60.182 -15.180 13.790 1.00 30.36 534 SER A CA 1
ATOM 4362 C C . SER A 1 534 ? -58.994 -15.253 12.829 1.00 30.36 534 SER A C 1
ATOM 4364 O O . SER A 1 534 ? -58.781 -14.363 12.004 1.00 30.36 534 SER A O 1
ATOM 4366 N N . ASN A 1 535 ? -58.301 -16.390 12.875 1.00 36.06 535 ASN A N 1
ATOM 4367 C CA . ASN A 1 535 ? -57.404 -16.901 11.843 1.00 36.06 535 ASN A CA 1
ATOM 4368 C C . ASN A 1 535 ? -57.983 -16.744 10.425 1.00 36.06 535 ASN A C 1
ATOM 4370 O O . ASN A 1 535 ? -59.017 -17.332 10.110 1.00 36.06 535 ASN A O 1
ATOM 4374 N N . SER A 1 536 ? -57.243 -16.083 9.533 1.00 31.47 536 SER A N 1
ATOM 4375 C CA . SER A 1 536 ? -57.351 -16.322 8.092 1.00 31.47 536 SER A CA 1
ATOM 4376 C C . SER A 1 536 ? -55.962 -16.591 7.512 1.00 31.47 536 SER A C 1
ATOM 4378 O O . SER A 1 536 ? -55.050 -15.769 7.523 1.00 31.47 536 SER A O 1
ATOM 4380 N N . VAL A 1 537 ? -55.789 -17.835 7.076 1.00 33.38 537 VAL A N 1
ATOM 4381 C CA . VAL A 1 537 ? -54.589 -18.354 6.428 1.00 33.38 537 VAL A CA 1
ATOM 4382 C C . VAL A 1 537 ? -54.510 -17.760 5.024 1.00 33.38 537 VAL A C 1
ATOM 4384 O O . VAL A 1 537 ? -55.356 -18.035 4.173 1.00 33.38 537 VAL A O 1
ATOM 4387 N N . ASN A 1 538 ? -53.468 -16.964 4.780 1.00 36.12 538 ASN A N 1
ATOM 4388 C CA . ASN A 1 538 ? -53.112 -16.438 3.465 1.00 36.12 538 ASN A CA 1
ATOM 4389 C C . ASN A 1 538 ? -52.794 -17.587 2.495 1.00 36.12 538 ASN A C 1
ATOM 4391 O O . ASN A 1 538 ? -51.718 -18.185 2.527 1.00 36.12 538 ASN A O 1
ATOM 4395 N N . LYS A 1 539 ? -53.736 -17.883 1.599 1.00 41.19 539 LYS A N 1
ATOM 4396 C CA . LYS A 1 539 ? -53.609 -18.894 0.545 1.00 41.19 539 LYS A CA 1
ATOM 4397 C C . LYS A 1 539 ? -53.208 -18.264 -0.792 1.00 41.19 539 LYS A C 1
ATOM 4399 O O . LYS A 1 539 ? -53.848 -18.534 -1.792 1.00 41.19 539 LYS A O 1
ATOM 4404 N N . TYR A 1 540 ? -52.160 -17.443 -0.819 1.00 49.78 540 TYR A N 1
ATOM 4405 C CA . TYR A 1 540 ? -51.514 -16.979 -2.057 1.00 49.78 540 TYR A CA 1
ATOM 4406 C C . TYR A 1 540 ? -50.056 -16.597 -1.773 1.00 49.78 540 TYR A C 1
ATOM 4408 O O . TYR A 1 540 ? -49.771 -15.448 -1.467 1.00 49.78 540 TYR A O 1
ATOM 4416 N N . ASN A 1 541 ? -49.129 -17.565 -1.837 1.00 53.88 541 ASN A N 1
ATOM 4417 C CA . ASN A 1 541 ? -47.703 -17.249 -2.062 1.00 53.88 541 ASN A CA 1
ATOM 4418 C C . ASN A 1 541 ? -46.797 -18.434 -2.454 1.00 53.88 541 ASN A C 1
ATOM 4420 O O . ASN A 1 541 ? -45.618 -18.247 -2.741 1.00 53.88 541 ASN A O 1
ATOM 4424 N N . TRP A 1 542 ? -47.311 -19.666 -2.511 1.00 51.47 542 TRP A N 1
ATOM 4425 C CA . TRP A 1 542 ? -46.478 -20.833 -2.833 1.00 51.47 542 TRP A CA 1
ATOM 4426 C C . TRP A 1 542 ? -46.063 -20.903 -4.307 1.00 51.47 542 TRP A C 1
ATOM 4428 O O . TRP A 1 542 ? -44.949 -21.314 -4.618 1.00 51.47 542 TRP A O 1
ATOM 4438 N N . THR A 1 543 ? -46.913 -20.446 -5.226 1.00 58.72 543 THR A N 1
ATOM 4439 C CA . THR A 1 543 ? -46.593 -20.420 -6.660 1.00 58.72 543 THR A CA 1
ATOM 4440 C C . THR A 1 543 ? -45.473 -19.432 -6.981 1.00 58.72 543 THR A C 1
ATOM 4442 O O . THR A 1 543 ? -44.622 -19.732 -7.812 1.00 58.72 543 THR A O 1
ATOM 4445 N N . TYR A 1 544 ? -45.412 -18.298 -6.279 1.00 62.41 544 TYR A N 1
ATOM 4446 C CA . TYR A 1 544 ? -44.385 -17.277 -6.493 1.00 62.41 544 TYR A CA 1
ATOM 4447 C C . TYR A 1 544 ? -42.999 -17.745 -6.022 1.00 62.41 544 TYR A C 1
ATOM 4449 O O . TYR A 1 544 ? -42.007 -17.577 -6.729 1.00 62.41 544 TYR A O 1
ATOM 4457 N N . ILE A 1 545 ? -42.940 -18.435 -4.878 1.00 69.50 545 ILE A N 1
ATOM 4458 C CA . ILE A 1 545 ? -41.696 -19.012 -4.343 1.00 69.50 545 ILE A CA 1
ATOM 4459 C C . ILE A 1 545 ? -41.169 -20.134 -5.253 1.00 69.50 545 ILE A C 1
ATOM 4461 O O . ILE A 1 545 ? -39.967 -20.200 -5.516 1.00 69.50 545 ILE A O 1
ATOM 4465 N N . ILE A 1 546 ? -42.054 -20.979 -5.794 1.00 74.38 546 ILE A N 1
ATOM 4466 C CA . ILE A 1 546 ? -41.665 -22.054 -6.721 1.00 74.38 546 ILE A CA 1
ATOM 4467 C C . ILE A 1 546 ? -41.123 -21.473 -8.035 1.00 74.38 546 ILE A C 1
ATOM 4469 O O . ILE A 1 546 ? -40.090 -21.931 -8.519 1.00 74.38 546 ILE A O 1
ATOM 4473 N N . ILE A 1 547 ? -41.755 -20.430 -8.582 1.00 74.94 547 ILE A N 1
ATOM 4474 C CA . ILE A 1 547 ? -41.297 -19.784 -9.823 1.00 74.94 547 ILE A CA 1
ATOM 4475 C C . ILE A 1 547 ? -39.913 -19.146 -9.634 1.00 74.94 547 ILE A C 1
ATOM 4477 O O . ILE A 1 547 ? -39.033 -19.349 -10.471 1.00 74.94 547 ILE A O 1
ATOM 4481 N N . ILE A 1 548 ? -39.677 -18.447 -8.518 1.00 77.25 548 ILE A N 1
ATOM 4482 C CA . ILE A 1 548 ? -38.364 -17.855 -8.215 1.00 77.25 548 ILE A CA 1
ATOM 4483 C C . ILE A 1 548 ? -37.298 -18.947 -8.053 1.00 77.25 548 ILE A C 1
ATOM 4485 O O . ILE A 1 548 ? -36.204 -18.825 -8.606 1.00 77.25 548 ILE A O 1
ATOM 4489 N N . SER A 1 549 ? -37.622 -20.047 -7.369 1.00 77.25 549 SER A N 1
ATOM 4490 C CA . SER A 1 549 ? -36.697 -21.172 -7.199 1.00 77.25 549 SER A CA 1
ATOM 4491 C C . SER A 1 549 ? -36.331 -21.831 -8.538 1.00 77.25 549 SER A C 1
ATOM 4493 O O . SER A 1 549 ? -35.157 -22.112 -8.789 1.00 77.25 549 SER A O 1
ATOM 4495 N N . CYS A 1 550 ? -37.295 -21.988 -9.454 1.00 80.50 550 CYS A N 1
ATOM 4496 C CA . CYS A 1 550 ? -37.041 -22.508 -10.799 1.00 80.50 550 CYS A CA 1
ATOM 4497 C C . CYS A 1 550 ? -36.154 -21.574 -11.640 1.00 80.50 550 CYS A C 1
ATOM 4499 O O . CYS A 1 550 ? -35.266 -22.056 -12.342 1.00 80.50 550 CYS A O 1
ATOM 4501 N N . ILE A 1 551 ? -36.345 -20.253 -11.551 1.00 85.44 551 ILE A N 1
ATOM 4502 C CA . ILE A 1 551 ? -35.523 -19.274 -12.283 1.00 85.44 551 ILE A CA 1
ATOM 4503 C C . ILE A 1 551 ? -34.070 -19.309 -11.789 1.00 85.44 551 ILE A C 1
ATOM 4505 O O . ILE A 1 551 ? -33.145 -19.362 -12.600 1.00 85.44 551 ILE A O 1
ATOM 4509 N N . VAL A 1 552 ? -33.859 -19.365 -10.470 1.00 87.19 552 VAL A N 1
ATOM 4510 C CA . VAL A 1 552 ? -32.515 -19.474 -9.876 1.00 87.19 552 VAL A CA 1
ATOM 4511 C C . VAL A 1 552 ? -31.821 -20.768 -10.313 1.00 87.19 552 VAL A C 1
ATOM 4513 O O . VAL A 1 552 ? -30.642 -20.752 -10.664 1.00 87.19 552 VAL A O 1
ATOM 4516 N N . PHE A 1 553 ? -32.552 -21.882 -10.375 1.00 87.69 553 PHE A N 1
ATOM 4517 C CA . PHE A 1 553 ? -31.997 -23.166 -10.803 1.00 87.69 553 PHE A CA 1
ATOM 4518 C C . PHE A 1 553 ? -31.559 -23.167 -12.279 1.00 87.69 553 PHE A C 1
ATOM 4520 O O . PHE A 1 553 ? -30.495 -23.692 -12.612 1.00 87.69 553 PHE A O 1
ATOM 4527 N N . VAL A 1 554 ? -32.325 -22.521 -13.166 1.00 86.88 554 VAL A N 1
ATOM 4528 C CA . VAL A 1 554 ? -31.961 -22.377 -14.588 1.00 86.88 554 VAL A CA 1
ATOM 4529 C C . VAL A 1 554 ? -30.711 -21.508 -14.758 1.00 86.88 554 VAL A C 1
ATOM 4531 O O . VAL A 1 554 ? -29.838 -21.854 -15.555 1.00 86.88 554 VAL A O 1
ATOM 4534 N N . ILE A 1 555 ? -30.574 -20.433 -13.974 1.00 83.31 555 ILE A N 1
ATOM 4535 C CA . ILE A 1 555 ? -29.380 -19.571 -13.987 1.00 83.31 555 ILE A CA 1
ATOM 4536 C C . ILE A 1 555 ? -28.137 -20.356 -13.540 1.00 83.31 555 ILE A C 1
ATOM 4538 O O . ILE A 1 555 ? -27.092 -20.266 -14.185 1.00 83.31 555 ILE A O 1
ATOM 4542 N N . ILE A 1 556 ? -28.252 -21.187 -12.499 1.00 83.81 556 ILE A N 1
ATOM 4543 C CA . ILE A 1 556 ? -27.148 -22.038 -12.022 1.00 83.81 556 ILE A CA 1
ATOM 4544 C C . ILE A 1 556 ? -26.725 -23.052 -13.094 1.00 83.81 556 ILE A C 1
ATOM 4546 O O . ILE A 1 556 ? -25.531 -23.214 -13.344 1.00 83.81 556 ILE A O 1
ATOM 4550 N N . ILE A 1 557 ? -27.674 -23.694 -13.783 1.00 83.38 557 ILE A N 1
ATOM 4551 C CA . ILE A 1 557 ? -27.356 -24.617 -14.886 1.00 83.38 557 ILE A CA 1
ATOM 4552 C C . ILE A 1 557 ? -26.646 -23.883 -16.029 1.00 83.38 557 ILE A C 1
ATOM 4554 O O . ILE A 1 557 ? -25.669 -24.398 -16.575 1.00 83.38 557 ILE A O 1
ATOM 4558 N N . PHE A 1 558 ? -27.088 -22.672 -16.371 1.00 78.00 558 PHE A N 1
ATOM 4559 C CA . PHE A 1 558 ? -26.464 -21.879 -17.428 1.00 78.00 558 PHE A CA 1
ATOM 4560 C C . PHE A 1 558 ? -25.018 -21.494 -17.072 1.00 78.00 558 PHE A C 1
ATOM 4562 O O . PHE A 1 558 ? -24.125 -21.607 -17.913 1.00 78.00 558 PHE A O 1
ATOM 4569 N N . LEU A 1 559 ? -24.759 -21.143 -15.808 1.00 68.31 559 LEU A N 1
ATOM 4570 C CA . LEU A 1 559 ? -23.411 -20.872 -15.299 1.00 68.31 559 LEU A CA 1
ATOM 4571 C C . LEU A 1 559 ? -22.521 -22.125 -15.317 1.00 68.31 559 LEU A C 1
ATOM 4573 O O . LEU A 1 559 ? -21.371 -22.045 -15.743 1.00 68.31 559 LEU A O 1
ATOM 4577 N N . ILE A 1 560 ? -23.051 -23.299 -14.959 1.00 75.81 560 ILE A N 1
ATOM 4578 C CA . ILE A 1 560 ? -22.311 -24.572 -15.033 1.00 75.81 560 ILE A CA 1
ATOM 4579 C C . ILE A 1 560 ? -21.945 -24.918 -16.486 1.00 75.81 560 ILE A C 1
ATOM 4581 O O . ILE A 1 560 ? -20.828 -25.368 -16.754 1.00 75.81 560 ILE A O 1
ATOM 4585 N N . ILE A 1 561 ? -22.847 -24.678 -17.442 1.00 72.75 561 ILE A N 1
ATOM 4586 C CA . ILE A 1 561 ? -22.586 -24.910 -18.872 1.00 72.75 561 ILE A CA 1
ATOM 4587 C C . ILE A 1 561 ? -21.504 -23.953 -19.396 1.00 72.75 561 ILE A C 1
ATOM 4589 O O . ILE A 1 561 ? -20.622 -24.384 -20.141 1.00 72.75 561 ILE A O 1
ATOM 4593 N N . ILE A 1 562 ? -21.521 -22.683 -18.977 1.00 67.12 562 ILE A N 1
ATOM 4594 C CA . ILE A 1 562 ? -20.483 -21.700 -19.329 1.00 67.12 562 ILE A CA 1
ATOM 4595 C C . ILE A 1 562 ? -19.126 -22.106 -18.732 1.00 67.12 562 ILE A C 1
ATOM 4597 O O . ILE A 1 562 ? -18.122 -22.104 -19.445 1.00 67.12 562 ILE A O 1
ATOM 4601 N N . CYS A 1 563 ? -19.091 -22.552 -17.472 1.00 50.38 563 CYS A N 1
ATOM 4602 C CA . CYS A 1 563 ? -17.864 -23.026 -16.828 1.00 50.38 563 CYS A CA 1
ATOM 4603 C C . CYS A 1 563 ? -17.295 -24.298 -17.480 1.00 50.38 563 CYS A C 1
ATOM 4605 O O . CYS A 1 563 ? -16.076 -24.435 -17.597 1.00 50.38 563 CYS A O 1
ATOM 4607 N N . ASN A 1 564 ? -18.146 -25.209 -17.961 1.00 52.62 564 ASN A N 1
ATOM 4608 C CA . ASN A 1 564 ? -17.694 -26.431 -18.634 1.00 52.62 564 ASN A CA 1
ATOM 4609 C C . ASN A 1 564 ? -17.183 -26.191 -20.062 1.00 52.62 564 ASN A C 1
ATOM 4611 O O . ASN A 1 564 ? -16.414 -27.004 -20.573 1.00 52.62 564 ASN A O 1
ATOM 4615 N N . LYS A 1 565 ? -17.535 -25.068 -20.701 1.00 48.75 565 LYS A N 1
ATOM 4616 C CA . LYS A 1 565 ? -17.052 -24.730 -22.050 1.00 48.75 565 LYS A CA 1
ATOM 4617 C C . LYS A 1 565 ? -15.613 -24.187 -22.073 1.00 48.75 565 LYS A C 1
ATOM 4619 O O . LYS A 1 565 ? -15.015 -24.133 -23.142 1.00 48.75 565 LYS A O 1
ATOM 4624 N N . HIS A 1 566 ? -15.043 -23.844 -20.912 1.00 46.62 566 HIS A N 1
ATOM 4625 C CA . HIS A 1 566 ? -13.699 -23.261 -20.776 1.00 46.62 566 HIS A CA 1
ATOM 4626 C C . HIS A 1 566 ? -12.607 -24.222 -20.268 1.00 46.62 566 HIS A C 1
ATOM 4628 O O . HIS A 1 566 ? -11.473 -23.798 -20.063 1.00 46.62 566 HIS A O 1
ATOM 4634 N N . LYS A 1 567 ? -12.887 -25.523 -20.108 1.00 39.12 567 LYS A N 1
ATOM 4635 C CA . LYS A 1 567 ? -11.864 -26.528 -19.762 1.00 39.12 567 LYS A CA 1
ATOM 4636 C C . LYS A 1 567 ? -11.571 -27.468 -20.928 1.00 39.12 567 LYS A C 1
ATOM 4638 O O . LYS A 1 567 ? -11.996 -28.619 -20.925 1.00 39.12 567 LYS A O 1
ATOM 4643 N N . VAL A 1 568 ? -10.788 -26.998 -21.897 1.00 34.91 568 VAL A N 1
ATOM 4644 C CA . VAL A 1 568 ? -10.048 -27.873 -22.818 1.00 34.91 568 VAL A CA 1
ATOM 4645 C C . VAL A 1 568 ? -8.613 -27.351 -22.949 1.00 34.91 568 VAL A C 1
ATOM 4647 O O . VAL A 1 568 ? -8.404 -26.202 -23.321 1.00 34.91 568 VAL A O 1
ATOM 4650 N N . ASN A 1 569 ? -7.662 -28.248 -22.660 1.00 36.34 569 ASN A N 1
ATOM 4651 C CA . ASN A 1 569 ? -6.197 -28.176 -22.798 1.00 36.34 569 ASN A CA 1
ATOM 4652 C C . ASN A 1 569 ? -5.383 -27.490 -21.685 1.00 36.34 569 ASN A C 1
ATOM 4654 O O . ASN A 1 569 ? -4.951 -26.352 -21.819 1.00 36.34 569 ASN A O 1
ATOM 4658 N N . ILE A 1 570 ? -5.024 -28.271 -20.656 1.00 31.67 570 ILE A N 1
ATOM 4659 C CA . ILE A 1 570 ? -3.767 -28.085 -19.912 1.00 31.67 570 ILE A CA 1
ATOM 4660 C C . ILE A 1 570 ? -3.014 -29.422 -19.907 1.00 31.67 570 ILE A C 1
ATOM 4662 O O . ILE A 1 570 ? -3.475 -30.418 -19.346 1.00 31.67 570 ILE A O 1
ATOM 4666 N N . ILE A 1 571 ? -1.862 -29.430 -20.577 1.00 33.53 571 ILE A N 1
ATOM 4667 C CA . ILE A 1 571 ? -0.874 -30.514 -20.608 1.00 33.53 571 ILE A CA 1
ATOM 4668 C C . ILE A 1 571 ? -0.105 -30.482 -19.277 1.00 33.53 571 ILE A C 1
ATOM 4670 O O . ILE A 1 571 ? 0.371 -29.428 -18.865 1.00 33.53 571 ILE A O 1
ATOM 4674 N N . ARG A 1 572 ? 0.002 -31.625 -18.585 1.00 28.11 572 ARG A N 1
ATOM 4675 C CA . ARG A 1 572 ? 0.763 -31.760 -17.327 1.00 28.11 572 ARG A CA 1
ATOM 4676 C C . ARG A 1 572 ? 2.269 -31.891 -17.613 1.00 28.11 572 ARG A C 1
ATOM 4678 O O . ARG A 1 572 ? 2.616 -32.696 -18.478 1.00 28.11 572 ARG A O 1
ATOM 4685 N N . PRO A 1 573 ? 3.164 -31.202 -16.881 1.00 29.14 573 PRO A N 1
ATOM 4686 C CA . PRO A 1 573 ? 4.597 -31.458 -16.959 1.00 29.14 573 PRO A CA 1
ATOM 4687 C C . PRO A 1 573 ? 5.000 -32.679 -16.116 1.00 29.14 573 PRO A C 1
ATOM 4689 O O . PRO A 1 573 ? 4.440 -32.950 -15.052 1.00 29.14 573 PRO A O 1
ATOM 4692 N N . VAL A 1 574 ? 5.978 -33.421 -16.635 1.00 29.22 574 VAL A N 1
ATOM 4693 C CA . VAL A 1 574 ? 6.614 -34.603 -16.038 1.00 29.22 574 VAL A CA 1
ATOM 4694 C C . VAL A 1 574 ? 7.571 -34.161 -14.925 1.00 29.22 574 VAL A C 1
ATOM 4696 O O . VAL A 1 574 ? 8.399 -33.278 -15.140 1.00 29.22 574 VAL A O 1
ATOM 4699 N N . ALA A 1 575 ? 7.463 -34.773 -13.744 1.00 27.33 575 ALA A N 1
ATOM 4700 C CA . ALA A 1 575 ? 8.365 -34.542 -12.619 1.00 27.33 575 ALA A CA 1
ATOM 4701 C C . ALA A 1 575 ? 9.671 -35.336 -12.795 1.00 27.33 575 ALA A C 1
ATOM 4703 O O . ALA A 1 575 ? 9.637 -36.550 -12.996 1.00 27.33 575 ALA A O 1
ATOM 4704 N N . TYR A 1 576 ? 10.811 -34.652 -12.689 1.00 26.55 576 TYR A N 1
ATOM 4705 C CA . TYR A 1 576 ? 12.130 -35.268 -12.545 1.00 26.55 576 TYR A CA 1
ATOM 4706 C C . TYR A 1 576 ? 12.379 -35.607 -11.067 1.00 26.55 576 TYR A C 1
ATOM 4708 O O . TYR A 1 576 ? 12.276 -34.737 -10.203 1.00 26.55 576 TYR A O 1
ATOM 4716 N N . GLN A 1 577 ? 12.704 -36.871 -10.783 1.00 25.61 577 GLN A N 1
ATOM 4717 C CA . GLN A 1 577 ? 13.240 -37.325 -9.497 1.00 25.61 577 GLN A CA 1
ATOM 4718 C C . GLN A 1 577 ? 14.725 -36.956 -9.407 1.00 25.61 577 GLN A C 1
ATOM 4720 O O . GLN A 1 577 ? 15.506 -37.335 -10.276 1.00 25.61 577 GLN A O 1
ATOM 4725 N N . HIS A 1 578 ? 15.109 -36.256 -8.340 1.00 31.55 578 HIS A N 1
ATOM 4726 C CA . HIS A 1 578 ? 16.496 -36.171 -7.894 1.00 31.55 578 HIS A CA 1
ATOM 4727 C C . HIS A 1 578 ? 16.634 -36.962 -6.591 1.00 31.55 578 HIS A C 1
ATOM 4729 O O . HIS A 1 578 ? 16.063 -36.588 -5.567 1.00 31.55 578 HIS A O 1
ATOM 4735 N N . ASP A 1 579 ? 17.384 -38.059 -6.660 1.00 26.83 579 ASP A N 1
ATOM 4736 C CA . ASP A 1 579 ? 17.841 -38.834 -5.511 1.00 26.83 579 ASP A CA 1
ATOM 4737 C C . ASP A 1 579 ? 18.950 -38.072 -4.768 1.00 26.83 579 ASP A C 1
ATOM 4739 O O . ASP A 1 579 ? 19.879 -37.560 -5.395 1.00 26.83 579 ASP A O 1
ATOM 4743 N N . ASN A 1 580 ? 18.886 -38.045 -3.434 1.00 26.55 580 ASN A N 1
ATOM 4744 C CA . ASN A 1 580 ? 20.006 -37.670 -2.567 1.00 26.55 580 ASN A CA 1
ATOM 4745 C C . ASN A 1 580 ? 20.329 -38.838 -1.617 1.00 26.55 580 ASN A C 1
ATOM 4747 O O . ASN A 1 580 ? 19.401 -39.419 -1.045 1.00 26.55 580 ASN A O 1
ATOM 4751 N N . PRO A 1 581 ? 21.614 -39.192 -1.425 1.00 30.02 581 PRO A N 1
ATOM 4752 C CA . PRO A 1 581 ? 22.001 -40.335 -0.616 1.00 30.02 581 PRO A CA 1
ATOM 4753 C C . PRO A 1 581 ? 22.092 -40.017 0.882 1.00 30.02 581 PRO A C 1
ATOM 4755 O O . PRO A 1 581 ? 22.342 -38.897 1.322 1.00 30.02 581 PRO A O 1
ATOM 4758 N N . ILE A 1 582 ? 21.889 -41.093 1.633 1.00 25.30 582 ILE A N 1
ATOM 4759 C CA . ILE A 1 582 ? 21.793 -41.244 3.083 1.00 25.30 582 ILE A CA 1
ATOM 4760 C C . ILE A 1 582 ? 23.171 -41.140 3.756 1.00 25.30 582 ILE A C 1
ATOM 4762 O O . ILE A 1 582 ? 24.111 -41.794 3.312 1.00 25.30 582 ILE A O 1
ATOM 4766 N N . TYR A 1 583 ? 23.240 -40.455 4.904 1.00 27.34 583 TYR A N 1
ATOM 4767 C CA . TYR A 1 583 ? 24.152 -40.808 6.001 1.00 27.34 583 TYR A CA 1
ATOM 4768 C C . TYR A 1 583 ? 23.415 -40.762 7.354 1.00 27.34 583 TYR A C 1
ATOM 4770 O O . TYR A 1 583 ? 22.960 -39.717 7.810 1.00 27.34 583 TYR A O 1
ATOM 4778 N N . GLN A 1 584 ? 23.295 -41.947 7.955 1.00 23.78 584 GLN A N 1
ATOM 4779 C CA . GLN A 1 584 ? 23.137 -42.253 9.389 1.00 23.78 584 GLN A CA 1
ATOM 4780 C C . GLN A 1 584 ? 24.530 -42.127 10.067 1.00 23.78 584 GLN A C 1
ATOM 4782 O O . GLN A 1 584 ? 25.523 -42.152 9.345 1.00 23.78 584 GLN A O 1
ATOM 4787 N N . HIS A 1 585 ? 24.794 -42.034 11.375 1.00 27.19 585 HIS A N 1
ATOM 4788 C CA . HIS A 1 585 ? 24.139 -42.269 12.680 1.00 27.19 585 HIS A CA 1
ATOM 4789 C C . HIS A 1 585 ? 25.081 -41.552 13.721 1.00 27.19 585 HIS A C 1
ATOM 4791 O O . HIS A 1 585 ? 26.254 -41.372 13.403 1.00 27.19 585 HIS A O 1
ATOM 4797 N N . ASP A 1 586 ? 24.702 -40.962 14.868 1.00 26.08 586 ASP A N 1
ATOM 4798 C CA . ASP A 1 586 ? 24.398 -41.572 16.184 1.00 26.08 586 ASP A CA 1
ATOM 4799 C C . ASP A 1 586 ? 24.135 -40.444 17.229 1.00 26.08 586 ASP A C 1
ATOM 4801 O O . ASP A 1 586 ? 24.856 -39.450 17.242 1.00 26.08 586 ASP A O 1
ATOM 4805 N N . ASN A 1 587 ? 23.001 -40.444 17.957 1.00 26.39 587 ASN A N 1
ATOM 4806 C CA . ASN A 1 587 ? 22.782 -40.889 19.362 1.00 26.39 587 ASN A CA 1
ATOM 4807 C C . ASN A 1 587 ? 23.700 -40.185 20.405 1.00 26.39 587 ASN A C 1
ATOM 4809 O O . ASN A 1 587 ? 24.912 -40.293 20.301 1.00 26.39 587 ASN A O 1
ATOM 4813 N N . ASN A 1 588 ? 23.261 -39.507 21.486 1.00 28.22 588 ASN A N 1
ATOM 4814 C CA . ASN A 1 588 ? 22.192 -39.780 22.476 1.00 28.22 588 ASN A CA 1
ATOM 4815 C C . ASN A 1 588 ? 22.082 -38.560 23.493 1.00 28.22 588 ASN A C 1
ATOM 4817 O O . ASN A 1 588 ? 22.785 -37.578 23.274 1.00 28.22 588 ASN A O 1
ATOM 4821 N N . PRO A 1 589 ? 21.299 -38.537 24.609 1.00 36.62 589 PRO A N 1
ATOM 4822 C CA . PRO A 1 589 ? 19.931 -37.985 24.642 1.00 36.62 589 PRO A CA 1
ATOM 4823 C C . PRO A 1 589 ? 19.524 -37.094 25.875 1.00 36.62 589 PRO A C 1
ATOM 4825 O O . PRO A 1 589 ? 20.251 -36.984 26.855 1.00 36.62 589 PRO A O 1
ATOM 4828 N N . ILE A 1 590 ? 18.281 -36.569 25.811 1.00 25.66 590 ILE A N 1
ATOM 4829 C CA . ILE A 1 590 ? 17.265 -36.269 26.870 1.00 25.66 590 ILE A CA 1
ATOM 4830 C C . ILE A 1 590 ? 17.507 -35.152 27.919 1.00 25.66 590 ILE A C 1
ATOM 4832 O O . ILE A 1 590 ? 18.305 -35.303 28.834 1.00 25.66 590 ILE A O 1
ATOM 4836 N N . TYR A 1 591 ? 16.638 -34.123 27.885 1.00 27.09 591 TYR A N 1
ATOM 4837 C CA . TYR A 1 591 ? 15.616 -33.859 28.924 1.00 27.09 591 TYR A CA 1
ATOM 4838 C C . TYR A 1 591 ? 14.333 -33.288 28.285 1.00 27.09 591 TYR A C 1
ATOM 4840 O O . TYR A 1 591 ? 14.375 -32.300 27.557 1.00 27.09 591 TYR A O 1
ATOM 4848 N N . GLN A 1 592 ? 13.206 -33.958 28.550 1.00 25.28 592 GLN A N 1
ATOM 4849 C CA . GLN A 1 592 ? 11.835 -33.563 28.210 1.00 25.28 592 GLN A CA 1
ATOM 4850 C C . GLN A 1 592 ? 11.306 -32.504 29.188 1.00 25.28 592 GLN A C 1
ATOM 4852 O O . GLN A 1 592 ? 11.584 -32.586 30.383 1.00 25.28 592 GLN A O 1
ATOM 4857 N N . HIS A 1 593 ? 10.422 -31.627 28.708 1.00 27.84 593 HIS A N 1
ATOM 4858 C CA . HIS A 1 593 ? 9.071 -31.567 29.273 1.00 27.84 593 HIS A CA 1
ATOM 4859 C C . HIS A 1 593 ? 8.068 -30.987 28.266 1.00 27.84 593 HIS A C 1
ATOM 4861 O O . HIS A 1 593 ? 8.207 -29.866 27.785 1.00 27.84 593 HIS A O 1
ATOM 4867 N N . ASP A 1 594 ? 7.073 -31.818 27.966 1.00 27.83 594 ASP A N 1
ATOM 4868 C CA . ASP A 1 594 ? 5.911 -31.586 27.117 1.00 27.83 594 ASP A CA 1
ATOM 4869 C C . ASP A 1 594 ? 4.883 -30.637 27.764 1.00 27.83 594 ASP A C 1
ATOM 4871 O O . ASP A 1 594 ? 4.702 -30.657 28.984 1.00 27.83 594 ASP A O 1
ATOM 4875 N N . ASN A 1 595 ? 4.148 -29.869 26.945 1.00 29.06 595 ASN A N 1
ATOM 4876 C CA . ASN A 1 595 ? 2.700 -30.070 26.762 1.00 29.06 595 ASN A CA 1
ATOM 4877 C C . ASN A 1 595 ? 2.109 -29.189 25.634 1.00 29.06 595 ASN A C 1
ATOM 4879 O O . ASN A 1 595 ? 2.295 -27.979 25.576 1.00 29.06 595 ASN A O 1
ATOM 4883 N N . ASN A 1 596 ? 1.393 -29.886 24.750 1.00 26.86 596 ASN A N 1
ATOM 4884 C CA . ASN A 1 596 ? 0.743 -29.527 23.477 1.00 26.86 596 ASN A CA 1
ATOM 4885 C C . ASN A 1 596 ? -0.601 -28.759 23.697 1.00 26.86 596 ASN A C 1
ATOM 4887 O O . ASN A 1 596 ? -1.054 -28.747 24.843 1.00 26.86 596 ASN A O 1
ATOM 4891 N N . PRO A 1 597 ? -1.301 -28.178 22.679 1.00 31.91 597 PRO A N 1
ATOM 4892 C CA . PRO A 1 597 ? -1.807 -28.940 21.526 1.00 31.91 597 PRO A CA 1
ATOM 4893 C C . PRO A 1 597 ? -1.862 -28.235 20.147 1.00 31.91 597 PRO A C 1
ATOM 4895 O O . PRO A 1 597 ? -2.336 -27.117 19.980 1.00 31.91 597 PRO A O 1
ATOM 4898 N N . ILE A 1 598 ? -1.441 -29.004 19.142 1.00 25.42 598 ILE A N 1
ATOM 4899 C CA . ILE A 1 598 ? -2.069 -29.291 17.835 1.00 25.42 598 ILE A CA 1
ATOM 4900 C C . ILE A 1 598 ? -3.350 -28.497 17.488 1.00 25.42 598 ILE A C 1
ATOM 4902 O O . ILE A 1 598 ? -4.409 -28.733 18.068 1.00 25.42 598 ILE A O 1
ATOM 4906 N N . TYR A 1 599 ? -3.283 -27.728 16.395 1.00 25.45 599 TYR A N 1
ATOM 4907 C CA . TYR A 1 599 ? -4.383 -27.577 15.437 1.00 25.45 599 TYR A CA 1
ATOM 4908 C C . TYR A 1 599 ? -3.867 -27.884 14.027 1.00 25.45 599 TYR A C 1
ATOM 4910 O O . TYR A 1 599 ? -2.972 -27.220 13.508 1.00 25.45 599 TYR A O 1
ATOM 4918 N N . HIS A 1 600 ? -4.435 -28.929 13.430 1.00 24.81 600 HIS A N 1
ATOM 4919 C CA . HIS A 1 600 ? -4.404 -29.174 11.996 1.00 24.81 600 HIS A CA 1
ATOM 4920 C C . HIS A 1 600 ? -5.408 -28.230 11.335 1.00 24.81 600 HIS A C 1
ATOM 4922 O O . HIS A 1 600 ? -6.576 -28.257 11.705 1.00 24.81 600 HIS A O 1
ATOM 4928 N N . ASP A 1 601 ? -4.988 -27.494 10.309 1.00 26.25 601 ASP A N 1
ATOM 4929 C CA . ASP A 1 601 ? -5.894 -27.156 9.215 1.00 26.25 601 ASP A CA 1
ATOM 4930 C C . ASP A 1 601 ? -5.124 -27.069 7.894 1.00 26.25 601 ASP A C 1
ATOM 4932 O O . ASP A 1 601 ? -4.336 -26.161 7.633 1.00 26.25 601 ASP A O 1
ATOM 4936 N N . ASN A 1 602 ? -5.359 -28.077 7.055 1.00 24.91 602 ASN A N 1
ATOM 4937 C CA . ASN A 1 602 ? -4.994 -28.080 5.649 1.00 24.91 602 ASN A CA 1
ATOM 4938 C C . ASN A 1 602 ? -6.010 -27.215 4.897 1.00 24.91 602 ASN A C 1
ATOM 4940 O O . ASN A 1 602 ? -7.145 -27.649 4.695 1.00 24.91 602 ASN A O 1
ATOM 4944 N N . LYS A 1 603 ? -5.599 -26.050 4.391 1.00 27.11 603 LYS A N 1
ATOM 4945 C CA . LYS A 1 603 ? -6.286 -25.415 3.260 1.00 27.11 603 LYS A CA 1
ATOM 4946 C C . LYS A 1 603 ? -5.300 -25.036 2.164 1.00 27.11 603 LYS A C 1
ATOM 4948 O O . LYS A 1 603 ? -4.397 -24.226 2.329 1.00 27.11 603 LYS A O 1
ATOM 4953 N N . ILE A 1 604 ? -5.522 -25.706 1.042 1.00 25.12 604 ILE A N 1
ATOM 4954 C CA . ILE A 1 604 ? -4.894 -25.543 -0.259 1.00 25.12 604 ILE A CA 1
ATOM 4955 C C . ILE A 1 604 ? -5.299 -24.172 -0.812 1.00 25.12 604 ILE A C 1
ATOM 4957 O O . ILE A 1 604 ? -6.486 -23.915 -1.004 1.00 25.12 604 ILE A O 1
ATOM 4961 N N . TYR A 1 605 ? -4.321 -23.310 -1.089 1.00 26.28 605 TYR A N 1
ATOM 4962 C CA . TYR A 1 605 ? -4.524 -22.098 -1.879 1.00 26.28 605 TYR A CA 1
ATOM 4963 C C . TYR A 1 605 ? -4.496 -22.458 -3.367 1.00 26.28 605 TYR A C 1
ATOM 4965 O O . TYR A 1 605 ? -3.458 -22.829 -3.910 1.00 26.28 605 TYR A O 1
ATOM 4973 N N . SER A 1 606 ? -5.644 -22.343 -4.033 1.00 25.88 606 SER A N 1
ATOM 4974 C CA . SER A 1 606 ? -5.718 -22.205 -5.487 1.00 25.88 606 SER A CA 1
ATOM 4975 C C . SER A 1 606 ? -5.783 -20.714 -5.813 1.00 25.88 606 SER A C 1
ATOM 4977 O O . SER A 1 606 ? -6.828 -20.088 -5.628 1.00 25.88 606 SER A O 1
ATOM 4979 N N . GLY A 1 607 ? -4.661 -20.147 -6.251 1.00 25.16 607 GLY A N 1
ATOM 4980 C CA . GLY A 1 607 ? -4.607 -18.795 -6.795 1.00 25.16 607 GLY A CA 1
ATOM 4981 C C . GLY A 1 607 ? -5.253 -18.756 -8.176 1.00 25.16 607 GLY A C 1
ATOM 4982 O O . GLY A 1 607 ? -4.861 -19.517 -9.055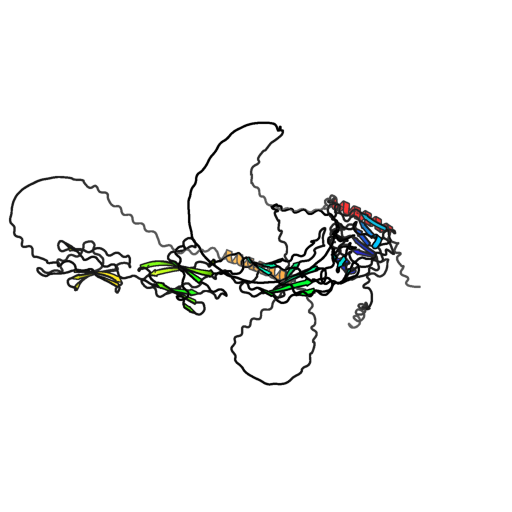 1.00 25.16 607 GLY A O 1
ATOM 4983 N N . ASN A 1 608 ? -6.233 -17.872 -8.344 1.00 24.91 608 ASN A N 1
ATOM 4984 C CA . ASN A 1 608 ? -6.658 -17.367 -9.642 1.00 24.91 608 ASN A CA 1
ATOM 4985 C C . ASN A 1 608 ? -6.528 -15.844 -9.590 1.00 24.91 608 ASN A C 1
ATOM 4987 O O . ASN A 1 608 ? -7.207 -15.183 -8.805 1.00 24.91 608 ASN A O 1
ATOM 4991 N N . GLU A 1 609 ? -5.623 -15.332 -10.416 1.00 25.89 609 GLU A N 1
ATOM 4992 C CA . GLU A 1 609 ? -5.492 -13.929 -10.789 1.00 25.89 609 GLU A CA 1
ATOM 4993 C C . GLU A 1 609 ? -6.771 -13.456 -11.490 1.00 25.89 609 GLU A C 1
ATOM 4995 O O . GLU A 1 609 ? -7.292 -14.142 -12.371 1.00 25.89 609 GLU A O 1
ATOM 5000 N N . LEU A 1 610 ? -7.252 -12.269 -11.125 1.00 25.48 610 LEU A N 1
ATOM 5001 C CA . LEU A 1 610 ? -8.116 -11.450 -11.969 1.00 25.48 610 LEU A CA 1
ATOM 5002 C C . LEU A 1 610 ? -7.721 -9.987 -11.768 1.00 25.48 610 LEU A C 1
ATOM 5004 O O . LEU A 1 610 ? -8.016 -9.374 -10.743 1.00 25.48 610 LEU A O 1
ATOM 5008 N N . ASP A 1 611 ? -7.033 -9.466 -12.779 1.00 27.00 611 ASP A N 1
ATOM 5009 C CA . ASP A 1 611 ? -6.770 -8.053 -13.006 1.00 27.00 611 ASP A CA 1
ATOM 5010 C C . ASP A 1 611 ? -8.075 -7.255 -13.121 1.00 27.00 611 ASP A C 1
ATOM 5012 O O . ASP A 1 611 ? -8.937 -7.554 -13.949 1.00 27.00 611 ASP A O 1
ATOM 5016 N N . ALA A 1 612 ? -8.177 -6.174 -12.351 1.00 24.89 612 ALA A N 1
ATOM 5017 C CA . ALA A 1 612 ? -9.068 -5.056 -12.642 1.00 24.89 612 ALA A CA 1
ATOM 5018 C C . ALA A 1 612 ? -8.530 -3.774 -11.988 1.00 24.89 612 ALA A C 1
ATOM 5020 O O . ALA A 1 612 ? -8.959 -3.363 -10.913 1.00 24.89 612 ALA A O 1
ATOM 5021 N N . CYS A 1 613 ? -7.587 -3.122 -12.669 1.00 22.58 613 CYS A N 1
ATOM 5022 C CA . CYS A 1 613 ? -7.145 -1.765 -12.364 1.00 22.58 613 CYS A CA 1
ATOM 5023 C C . CYS A 1 613 ? -7.790 -0.785 -13.353 1.00 22.58 613 CYS A C 1
ATOM 5025 O O . CYS A 1 613 ? -7.365 -0.708 -14.505 1.00 22.58 613 CYS A O 1
ATOM 5027 N N . ARG A 1 614 ? -8.791 -0.013 -12.902 1.00 23.55 614 ARG A N 1
ATOM 5028 C CA . ARG A 1 614 ? -9.057 1.350 -13.401 1.00 23.55 614 ARG A CA 1
ATOM 5029 C C . ARG A 1 614 ? -9.991 2.108 -12.448 1.00 23.55 614 ARG A C 1
ATOM 5031 O O . ARG A 1 614 ? -11.208 2.001 -12.554 1.00 23.55 614 ARG A O 1
ATOM 5038 N N . ILE A 1 615 ? -9.424 2.909 -11.546 1.00 25.52 615 ILE A N 1
ATOM 5039 C CA . ILE A 1 615 ? -10.149 4.016 -10.907 1.00 25.52 615 ILE A CA 1
ATOM 5040 C C . ILE A 1 615 ? -9.523 5.321 -11.392 1.00 25.52 615 ILE A C 1
ATOM 5042 O O . ILE A 1 615 ? -8.314 5.530 -11.320 1.00 25.52 615 ILE A O 1
ATOM 5046 N N . ILE A 1 616 ? -10.389 6.156 -11.954 1.00 25.14 616 ILE A N 1
ATOM 5047 C CA . ILE A 1 616 ? -10.142 7.521 -12.401 1.00 25.14 616 ILE A CA 1
ATOM 5048 C C . ILE A 1 616 ? -10.072 8.394 -11.147 1.00 25.14 616 ILE A C 1
ATOM 5050 O O . ILE A 1 616 ? -11.072 8.507 -10.444 1.00 25.14 616 ILE A O 1
ATOM 5054 N N . ASN A 1 617 ? -8.932 9.036 -10.888 1.00 26.02 617 ASN A N 1
ATOM 5055 C CA . ASN A 1 617 ? -8.864 10.151 -9.946 1.00 26.02 617 ASN A CA 1
ATOM 5056 C C . ASN A 1 617 ? -8.706 11.458 -10.725 1.00 26.02 617 ASN A C 1
ATOM 5058 O O . ASN A 1 617 ? -7.634 11.777 -11.236 1.00 26.02 617 ASN A O 1
ATOM 5062 N N . ASN A 1 618 ? -9.807 12.207 -10.790 1.00 24.34 618 ASN A N 1
ATOM 5063 C CA . ASN A 1 618 ? -9.815 13.632 -11.087 1.00 24.34 618 ASN A CA 1
ATOM 5064 C C . ASN A 1 618 ? -9.278 14.378 -9.858 1.00 24.34 618 ASN A C 1
ATOM 5066 O O . ASN A 1 618 ? -9.958 14.466 -8.837 1.00 24.34 618 ASN A O 1
ATOM 5070 N N . GLY A 1 619 ? -8.061 14.910 -9.956 1.00 25.75 619 GLY A N 1
ATOM 5071 C CA . GLY A 1 619 ? -7.504 15.841 -8.980 1.00 25.75 619 GLY A CA 1
ATOM 5072 C C . GLY A 1 619 ? -7.894 17.274 -9.329 1.00 25.75 619 GLY A C 1
ATOM 5073 O O . GLY A 1 619 ? -7.346 17.860 -10.259 1.00 25.75 619 GLY A O 1
ATOM 5074 N N . LEU A 1 620 ? -8.841 17.831 -8.573 1.00 25.11 620 LEU A N 1
ATOM 5075 C CA . LEU A 1 620 ? -9.107 19.266 -8.508 1.00 25.11 620 LEU A CA 1
ATOM 5076 C C . LEU A 1 620 ? -7.913 19.965 -7.846 1.00 25.11 620 LEU A C 1
ATOM 5078 O O . LEU A 1 620 ? -7.604 19.734 -6.678 1.00 25.11 620 LEU A O 1
ATOM 5082 N N . TYR A 1 621 ? -7.256 20.824 -8.619 1.00 23.81 621 TYR A N 1
ATOM 5083 C CA . TYR A 1 621 ? -6.278 21.796 -8.149 1.00 23.81 621 TYR A CA 1
ATOM 5084 C C . TYR A 1 621 ? -6.958 22.827 -7.244 1.00 23.81 621 TYR A C 1
ATOM 5086 O O . TYR A 1 621 ? -7.921 23.466 -7.658 1.00 23.81 621 TYR A O 1
ATOM 5094 N N . ASN A 1 622 ? -6.396 23.061 -6.058 1.00 24.59 622 ASN A N 1
ATOM 5095 C CA . ASN A 1 622 ? -6.541 24.340 -5.374 1.00 24.59 622 ASN A CA 1
ATOM 5096 C C . ASN A 1 622 ? -5.175 24.827 -4.891 1.00 24.59 622 ASN A C 1
ATOM 5098 O O . ASN A 1 622 ? -4.465 24.171 -4.132 1.00 24.59 622 ASN A O 1
ATOM 5102 N N . SER A 1 623 ? -4.822 25.996 -5.408 1.00 25.09 623 SER A N 1
ATOM 5103 C CA . SER A 1 623 ? -3.616 26.770 -5.167 1.00 25.09 623 SER A CA 1
ATOM 5104 C C . SER A 1 623 ? -3.629 27.438 -3.793 1.00 25.09 623 SER A C 1
ATOM 5106 O O . SER A 1 623 ? -4.565 28.178 -3.493 1.00 25.09 623 SER A O 1
ATOM 5108 N N . ILE A 1 624 ? -2.539 27.318 -3.030 1.00 24.52 624 ILE A N 1
ATOM 5109 C CA . ILE A 1 624 ? -2.150 28.333 -2.043 1.00 24.52 624 ILE A CA 1
ATOM 5110 C C . ILE A 1 624 ? -0.658 28.637 -2.211 1.00 24.52 624 ILE A C 1
ATOM 5112 O O . ILE A 1 624 ? 0.211 27.825 -1.910 1.00 24.52 624 ILE A O 1
ATOM 5116 N N . ASN A 1 625 ? -0.392 29.849 -2.697 1.00 24.33 625 ASN A N 1
ATOM 5117 C CA . ASN A 1 625 ? 0.898 30.528 -2.654 1.00 24.33 625 ASN A CA 1
ATOM 5118 C C . ASN A 1 625 ? 1.178 31.053 -1.238 1.00 24.33 625 ASN A C 1
ATOM 5120 O O . ASN A 1 625 ? 0.307 31.702 -0.657 1.00 24.33 625 ASN A O 1
ATOM 5124 N N . LYS A 1 626 ? 2.430 30.932 -0.770 1.00 24.73 626 LYS A N 1
ATOM 5125 C CA . LYS A 1 626 ? 3.198 32.071 -0.219 1.00 24.73 626 LYS A CA 1
ATOM 5126 C C . LYS A 1 626 ? 4.681 31.735 0.005 1.00 24.73 626 LYS A C 1
ATOM 5128 O O . LYS A 1 626 ? 5.042 31.018 0.927 1.00 24.73 626 LYS A O 1
ATOM 5133 N N . ASN A 1 627 ? 5.502 32.322 -0.866 1.00 24.91 627 ASN A N 1
ATOM 5134 C CA . ASN A 1 627 ? 6.757 33.043 -0.627 1.00 24.91 627 ASN A CA 1
ATOM 5135 C C . ASN A 1 627 ? 7.567 32.752 0.652 1.00 24.91 627 ASN A C 1
ATOM 5137 O O . ASN A 1 627 ? 7.152 33.111 1.749 1.00 24.91 627 ASN A O 1
ATOM 5141 N N . ASN A 1 628 ? 8.834 32.372 0.454 1.00 25.36 628 ASN A N 1
ATOM 5142 C CA . ASN A 1 628 ? 9.950 33.220 0.883 1.00 25.36 628 ASN A CA 1
ATOM 5143 C C . ASN A 1 628 ? 11.180 33.011 -0.014 1.00 25.36 628 ASN A C 1
ATOM 5145 O O . ASN A 1 628 ? 11.804 31.955 -0.041 1.00 25.36 628 ASN A O 1
ATOM 5149 N N . SER A 1 629 ? 11.501 34.067 -0.754 1.00 23.12 629 SER A N 1
ATOM 5150 C CA . SER A 1 629 ? 12.685 34.255 -1.584 1.00 23.12 629 SER A CA 1
ATOM 5151 C C . SER A 1 629 ? 13.913 34.595 -0.739 1.00 23.12 629 SER A C 1
ATOM 5153 O O . SER A 1 629 ? 13.848 35.529 0.060 1.00 23.12 629 SER A O 1
ATOM 5155 N N . ILE A 1 630 ? 15.061 33.967 -1.006 1.00 24.64 630 ILE A N 1
ATOM 5156 C CA . ILE A 1 630 ? 16.371 34.588 -0.760 1.00 24.64 630 ILE A CA 1
ATOM 5157 C C . ILE A 1 630 ? 17.243 34.400 -2.007 1.00 24.64 630 ILE A C 1
ATOM 5159 O O . ILE A 1 630 ? 17.733 33.312 -2.294 1.00 24.64 630 ILE A O 1
ATOM 5163 N N . ASN A 1 631 ? 17.426 35.507 -2.730 1.00 23.84 631 ASN A N 1
ATOM 5164 C CA . ASN A 1 631 ? 18.424 35.705 -3.779 1.00 23.84 631 ASN A CA 1
ATOM 5165 C C . ASN A 1 631 ? 19.846 35.560 -3.224 1.00 23.84 631 ASN A C 1
ATOM 5167 O O . ASN A 1 631 ? 20.155 36.168 -2.199 1.00 23.84 631 ASN A O 1
ATOM 5171 N N . LYS A 1 632 ? 20.752 34.928 -3.980 1.00 24.86 632 LYS A N 1
ATOM 5172 C CA . LYS A 1 632 ? 22.179 35.291 -3.973 1.00 24.86 632 LYS A CA 1
ATOM 5173 C C . LYS A 1 632 ? 22.772 35.199 -5.379 1.00 24.86 632 LYS A C 1
ATOM 5175 O O . LYS A 1 632 ? 22.982 34.117 -5.911 1.00 24.86 632 LYS A O 1
ATOM 5180 N N . ASN A 1 633 ? 23.053 36.377 -5.935 1.00 24.17 633 ASN A N 1
ATOM 5181 C CA . ASN A 1 633 ? 23.904 36.587 -7.101 1.00 24.17 633 ASN A CA 1
ATOM 5182 C C . ASN A 1 633 ? 25.384 36.351 -6.759 1.00 24.17 633 ASN A C 1
ATOM 5184 O O . ASN A 1 633 ? 25.845 36.653 -5.656 1.00 24.17 633 ASN A O 1
ATOM 5188 N N . ASN A 1 634 ? 26.118 35.875 -7.763 1.00 25.47 634 ASN A N 1
ATOM 5189 C CA . ASN A 1 634 ? 27.576 35.789 -7.831 1.00 25.47 634 ASN A CA 1
ATOM 5190 C C . ASN A 1 634 ? 28.262 37.168 -7.789 1.00 25.47 634 ASN A C 1
ATOM 5192 O O . ASN A 1 634 ? 27.810 38.074 -8.481 1.00 25.47 634 ASN A O 1
ATOM 5196 N N . SER A 1 635 ? 29.419 37.268 -7.110 1.00 23.92 635 SER A N 1
ATOM 5197 C CA . SER A 1 635 ? 30.702 37.703 -7.716 1.00 23.92 635 SER A CA 1
ATOM 5198 C C . SER A 1 635 ? 31.861 37.829 -6.697 1.00 23.92 635 SER A C 1
ATOM 5200 O O . SER A 1 635 ? 31.825 38.674 -5.810 1.00 23.92 635 SER A O 1
ATOM 5202 N N . ILE A 1 636 ? 32.899 36.997 -6.881 1.00 25.05 636 ILE A N 1
ATOM 5203 C CA . ILE A 1 636 ? 34.341 37.329 -7.025 1.00 25.05 636 ILE A CA 1
ATOM 5204 C C . ILE A 1 636 ? 34.971 38.365 -6.050 1.00 25.05 636 ILE A C 1
ATOM 5206 O O . ILE A 1 636 ? 34.760 39.559 -6.211 1.00 25.05 636 ILE A O 1
ATOM 5210 N N . ASN A 1 637 ? 35.880 37.948 -5.143 1.00 22.83 637 ASN A N 1
ATOM 5211 C CA . ASN A 1 637 ? 37.363 37.961 -5.287 1.00 22.83 637 ASN A CA 1
ATOM 5212 C C . ASN A 1 637 ? 38.123 37.882 -3.932 1.00 22.83 637 ASN A C 1
ATOM 5214 O O . ASN A 1 637 ? 37.837 38.629 -3.006 1.00 22.83 637 ASN A O 1
ATOM 5218 N N . LYS A 1 638 ? 39.178 37.046 -3.914 1.00 23.20 638 LYS A N 1
ATOM 5219 C CA . LYS A 1 638 ? 40.505 37.206 -3.259 1.00 23.20 638 LYS A CA 1
ATOM 5220 C C . LYS A 1 638 ? 40.611 37.753 -1.817 1.00 23.20 638 LYS A C 1
ATOM 5222 O O . LYS A 1 638 ? 40.546 38.956 -1.609 1.00 23.20 638 LYS A O 1
ATOM 5227 N N . ASN A 1 639 ? 41.061 36.912 -0.874 1.00 24.14 639 ASN A N 1
ATOM 5228 C CA . ASN A 1 639 ? 42.475 36.804 -0.438 1.00 24.14 639 ASN A CA 1
ATOM 5229 C C . ASN A 1 639 ? 42.641 36.186 0.972 1.00 24.14 639 ASN A C 1
ATOM 5231 O O . ASN A 1 639 ? 42.082 36.658 1.951 1.00 24.14 639 ASN A O 1
ATOM 5235 N N . ASN A 1 640 ? 43.550 35.209 1.039 1.00 24.27 640 ASN A N 1
ATOM 5236 C CA . ASN A 1 640 ? 44.585 34.992 2.059 1.00 24.27 640 ASN A CA 1
ATOM 5237 C C . ASN A 1 640 ? 44.252 34.873 3.567 1.00 24.27 640 ASN A C 1
ATOM 5239 O O . ASN A 1 640 ? 44.298 35.832 4.326 1.00 24.27 640 ASN A O 1
ATOM 5243 N N . SER A 1 641 ? 44.362 33.615 4.004 1.00 24.67 641 SER A N 1
ATOM 5244 C CA . SER A 1 641 ? 45.428 33.123 4.898 1.00 24.67 641 SER A CA 1
ATOM 5245 C C . SER A 1 641 ? 45.159 32.951 6.400 1.00 24.67 641 SER A C 1
ATOM 5247 O O . SER A 1 641 ? 44.760 33.861 7.113 1.00 24.67 641 SER A O 1
ATOM 5249 N N . LYS A 1 642 ? 45.622 31.769 6.836 1.00 25.56 642 LYS A N 1
ATOM 5250 C CA . LYS A 1 642 ? 46.237 31.410 8.122 1.00 25.56 642 LYS A CA 1
ATOM 5251 C C . LYS A 1 642 ? 45.332 31.216 9.343 1.00 25.56 642 LYS A C 1
ATOM 5253 O O . LYS A 1 642 ? 45.068 32.116 10.127 1.00 25.56 642 LYS A O 1
ATOM 5258 N N . ASN A 1 643 ? 45.086 29.926 9.580 1.00 26.94 643 ASN A N 1
ATOM 5259 C CA . ASN A 1 643 ? 45.103 29.275 10.890 1.00 26.94 643 ASN A CA 1
ATOM 5260 C C . ASN A 1 643 ? 46.124 29.892 11.860 1.00 26.94 643 ASN A C 1
ATOM 5262 O O . ASN A 1 643 ? 47.305 29.993 11.513 1.00 26.94 643 ASN A O 1
ATOM 5266 N N . LYS A 1 644 ? 45.711 30.091 13.117 1.00 24.86 644 LYS A N 1
ATOM 5267 C CA . LYS A 1 644 ? 46.327 29.396 14.261 1.00 24.86 644 LYS A CA 1
ATOM 5268 C C . LYS A 1 644 ? 45.577 29.623 15.579 1.00 24.86 644 LYS A C 1
ATOM 5270 O O . LYS A 1 644 ? 45.447 30.744 16.043 1.00 24.86 644 LYS A O 1
ATOM 5275 N N . ASN A 1 645 ? 45.304 28.476 16.197 1.00 25.39 645 ASN A N 1
ATOM 5276 C CA . ASN A 1 645 ? 45.544 28.128 17.594 1.00 25.39 645 ASN A CA 1
ATOM 5277 C C . ASN A 1 645 ? 44.646 28.656 18.719 1.00 25.39 645 ASN A C 1
ATOM 5279 O O . ASN A 1 645 ? 44.631 29.836 19.038 1.00 25.39 645 ASN A O 1
ATOM 5283 N N . ASN A 1 646 ? 44.204 27.633 19.463 1.00 25.02 646 ASN A N 1
ATOM 5284 C CA . ASN A 1 646 ? 44.211 27.509 20.919 1.00 25.02 646 ASN A CA 1
ATOM 5285 C C . ASN A 1 646 ? 43.172 28.317 21.698 1.00 25.02 646 ASN A C 1
ATOM 5287 O O . ASN A 1 646 ? 42.921 29.473 21.418 1.00 25.02 646 ASN A O 1
ATOM 5291 N N . SER A 1 647 ? 42.631 27.857 22.817 1.00 26.44 647 SER A N 1
ATOM 5292 C CA . SER A 1 647 ? 42.454 26.561 23.484 1.00 26.44 647 SER A CA 1
ATOM 5293 C C . SER A 1 647 ? 41.905 26.927 24.877 1.00 26.44 647 SER A C 1
ATOM 5295 O O . SER A 1 647 ? 42.047 28.074 25.292 1.00 26.44 647 SER A O 1
ATOM 5297 N N . ILE A 1 648 ? 41.452 25.930 25.641 1.00 26.34 648 ILE A N 1
ATOM 5298 C CA . ILE A 1 648 ? 41.456 25.925 27.121 1.00 26.34 648 ILE A CA 1
ATOM 5299 C C . ILE A 1 648 ? 40.236 26.583 27.806 1.00 26.34 648 ILE A C 1
ATOM 5301 O O . ILE A 1 648 ? 40.200 27.758 28.136 1.00 26.34 648 ILE A O 1
ATOM 5305 N N . ASN A 1 649 ? 39.306 25.677 28.131 1.00 25.00 649 ASN A N 1
ATOM 5306 C CA . ASN A 1 649 ? 38.935 25.244 29.487 1.00 25.00 649 ASN A CA 1
ATOM 5307 C C . ASN A 1 649 ? 38.068 26.118 30.411 1.00 25.00 649 ASN A C 1
ATOM 5309 O O . ASN A 1 649 ? 38.461 27.174 30.888 1.00 25.00 649 ASN A O 1
ATOM 5313 N N . LYS A 1 650 ? 37.069 25.377 30.907 1.00 25.72 650 LYS A N 1
ATOM 5314 C CA . LYS A 1 650 ? 36.726 25.123 32.315 1.00 25.72 650 LYS A CA 1
ATOM 5315 C C . LYS A 1 650 ? 35.722 26.046 33.004 1.00 25.72 650 LYS A C 1
ATOM 5317 O O . LYS A 1 650 ? 36.044 27.117 33.492 1.00 25.72 650 LYS A O 1
ATOM 5322 N N . ASN A 1 651 ? 34.614 25.361 33.283 1.00 25.80 651 ASN A N 1
ATOM 5323 C CA . ASN A 1 651 ? 34.086 25.067 34.614 1.00 25.80 651 ASN A CA 1
ATOM 5324 C C . ASN A 1 651 ? 33.110 26.056 35.240 1.00 25.80 651 ASN A C 1
ATOM 5326 O O . ASN A 1 651 ? 33.475 27.170 35.582 1.00 25.80 651 ASN A O 1
ATOM 5330 N N . ASN A 1 652 ? 31.987 25.434 35.628 1.00 26.69 652 ASN A N 1
ATOM 5331 C CA . ASN A 1 652 ? 31.299 25.575 36.911 1.00 26.69 652 ASN A CA 1
ATOM 5332 C C . ASN A 1 652 ? 30.605 26.924 37.151 1.00 26.69 652 ASN A C 1
ATOM 5334 O O . ASN A 1 652 ? 31.122 27.983 36.867 1.00 26.69 652 ASN A O 1
ATOM 5338 N N . SER A 1 653 ? 29.441 27.004 37.775 1.00 27.81 653 SER A N 1
ATOM 5339 C CA . SER A 1 653 ? 28.521 26.022 38.331 1.00 27.81 653 SER A CA 1
ATOM 5340 C C . SER A 1 653 ? 27.341 26.812 38.898 1.00 27.81 653 SER A C 1
ATOM 5342 O O . SER A 1 653 ? 27.541 27.927 39.367 1.00 27.81 653 SER A O 1
ATOM 5344 N N . LYS A 1 654 ? 26.207 26.122 39.029 1.00 28.22 654 LYS A N 1
ATOM 5345 C CA . LYS A 1 654 ? 25.261 26.207 40.155 1.00 28.22 654 LYS A CA 1
ATOM 5346 C C . LYS A 1 654 ? 24.448 27.494 40.366 1.00 28.22 654 LYS A C 1
ATOM 5348 O O . LYS A 1 654 ? 24.941 28.502 40.844 1.00 28.22 654 LYS A O 1
ATOM 5353 N N . ASN A 1 655 ? 23.139 27.257 40.242 1.00 26.80 655 ASN A N 1
ATOM 5354 C CA . ASN A 1 655 ? 22.079 27.514 41.224 1.00 26.80 655 ASN A CA 1
ATOM 5355 C C . ASN A 1 655 ? 21.915 28.942 41.769 1.00 26.80 655 ASN A C 1
ATOM 5357 O O . ASN A 1 655 ? 22.721 29.386 42.578 1.00 26.80 655 ASN A O 1
ATOM 5361 N N . LYS A 1 656 ? 20.702 29.491 41.641 1.00 26.48 656 LYS A N 1
ATOM 5362 C CA . LYS A 1 656 ? 19.663 29.349 42.683 1.00 26.48 656 LYS A CA 1
ATOM 5363 C C . LYS A 1 656 ? 18.355 30.046 42.299 1.00 26.48 656 LYS A C 1
ATOM 5365 O O . LYS A 1 656 ? 18.340 31.046 41.595 1.00 26.48 656 LYS A O 1
ATOM 5370 N N . ASN A 1 657 ? 17.296 29.457 42.842 1.00 25.36 657 ASN A N 1
ATOM 5371 C CA . ASN A 1 657 ? 15.888 29.834 42.833 1.00 25.36 657 ASN A CA 1
ATOM 5372 C C . ASN A 1 657 ? 15.578 31.227 43.400 1.00 25.36 657 ASN A C 1
ATOM 5374 O O . ASN A 1 657 ? 16.299 31.706 44.274 1.00 25.36 657 ASN A O 1
ATOM 5378 N N . ASN A 1 658 ? 14.393 31.715 43.008 1.00 26.36 658 ASN A N 1
ATOM 5379 C CA . ASN A 1 658 ? 13.301 32.321 43.806 1.00 26.36 658 ASN A CA 1
ATOM 5380 C C . ASN A 1 658 ? 12.749 33.543 43.053 1.00 26.36 658 ASN A C 1
ATOM 5382 O O . ASN A 1 658 ? 13.486 34.482 42.797 1.00 26.36 658 ASN A O 1
ATOM 5386 N N . SER A 1 659 ? 11.564 33.485 42.441 1.00 27.03 659 SER A N 1
ATOM 5387 C CA . SER A 1 659 ? 10.200 33.411 42.996 1.00 27.03 659 SER A CA 1
ATOM 5388 C C . SER A 1 659 ? 9.629 34.775 43.426 1.00 27.03 659 SER A C 1
ATOM 5390 O O . SER A 1 659 ? 10.298 35.555 44.093 1.00 27.03 659 SER A O 1
ATOM 5392 N N . ILE A 1 660 ? 8.338 34.951 43.085 1.00 27.97 660 ILE A N 1
ATOM 5393 C CA . ILE A 1 660 ? 7.287 35.760 43.747 1.00 27.97 660 ILE A CA 1
ATOM 5394 C C . ILE A 1 660 ? 6.854 37.088 43.069 1.00 27.97 660 ILE A C 1
ATOM 5396 O O . ILE A 1 660 ? 7.545 38.090 43.165 1.00 27.97 660 ILE A O 1
ATOM 5400 N N . ASN A 1 661 ? 5.615 37.036 42.521 1.00 26.56 661 ASN A N 1
ATOM 5401 C CA . ASN A 1 661 ? 4.462 37.982 42.564 1.00 26.56 661 ASN A CA 1
ATOM 5402 C C . ASN A 1 661 ? 4.643 39.466 42.146 1.00 26.56 661 ASN A C 1
ATOM 5404 O O . ASN A 1 661 ? 5.679 40.055 42.380 1.00 26.56 661 ASN A O 1
ATOM 5408 N N . LYS A 1 662 ? 3.653 40.214 41.623 1.00 28.80 662 LYS A N 1
ATOM 5409 C CA . LYS A 1 662 ? 2.173 40.149 41.658 1.00 28.80 662 LYS A CA 1
ATOM 5410 C C . LYS A 1 662 ? 1.601 41.157 40.626 1.00 28.80 662 LYS A C 1
ATOM 5412 O O . LYS A 1 662 ? 2.144 42.246 40.512 1.00 28.80 662 LYS A O 1
ATOM 5417 N N . ASN A 1 663 ? 0.484 40.794 39.984 1.00 27.12 663 ASN A N 1
ATOM 5418 C CA . ASN A 1 663 ? -0.744 41.574 39.715 1.00 27.12 663 ASN A CA 1
ATOM 5419 C C . ASN A 1 663 ? -0.688 43.090 39.387 1.00 27.12 663 ASN A C 1
ATOM 5421 O O . ASN A 1 663 ? -0.271 43.871 40.234 1.00 27.12 663 ASN A O 1
ATOM 5425 N N . ASN A 1 664 ? -1.369 43.543 38.315 1.00 27.73 664 ASN A N 1
ATOM 5426 C CA . ASN A 1 664 ? -2.801 43.940 38.346 1.00 27.73 664 ASN A CA 1
ATOM 5427 C C . ASN A 1 664 ? -3.314 44.635 37.052 1.00 27.73 664 ASN A C 1
ATOM 5429 O O . ASN A 1 664 ? -2.586 45.378 36.408 1.00 27.73 664 ASN A O 1
ATOM 5433 N N . ASN A 1 665 ? -4.633 44.482 36.843 1.00 26.61 665 ASN A N 1
ATOM 5434 C CA . ASN A 1 665 ? -5.621 45.395 36.221 1.00 26.61 665 ASN A CA 1
ATOM 5435 C C . ASN A 1 665 ? -5.888 45.429 34.695 1.00 26.61 665 ASN A C 1
ATOM 5437 O O . ASN A 1 665 ? -5.280 46.178 33.946 1.00 26.61 665 ASN A O 1
ATOM 5441 N N . LYS A 1 666 ? -6.904 44.638 34.304 1.00 29.30 666 LYS A N 1
ATOM 5442 C CA . LYS A 1 666 ? -8.282 44.994 33.857 1.00 29.30 666 LYS A CA 1
ATOM 5443 C C . LYS A 1 666 ? -8.582 46.188 32.914 1.00 29.30 666 LYS A C 1
ATOM 5445 O O . LYS A 1 666 ? -8.340 47.333 33.279 1.00 29.30 666 LYS A O 1
ATOM 5450 N N . ASN A 1 667 ? -9.436 45.830 31.932 1.00 28.34 667 ASN A N 1
ATOM 5451 C CA . ASN A 1 667 ? -10.569 46.545 31.296 1.00 28.34 667 ASN A CA 1
ATOM 5452 C C . ASN A 1 667 ? -10.250 47.638 30.264 1.00 28.34 667 ASN A C 1
ATOM 5454 O O . ASN A 1 667 ? -9.301 48.382 30.449 1.00 28.34 667 ASN A O 1
ATOM 5458 N N . ASN A 1 668 ? -11.112 47.977 29.301 1.00 27.75 668 ASN A N 1
ATOM 5459 C CA . ASN A 1 668 ? -12.092 47.357 28.375 1.00 27.75 668 ASN A CA 1
ATOM 5460 C C . ASN A 1 668 ? -12.664 48.561 27.563 1.00 27.75 668 ASN A C 1
ATOM 5462 O O . ASN A 1 668 ? -12.398 49.697 27.961 1.00 27.75 668 ASN A O 1
ATOM 5466 N N . PHE A 1 669 ? -13.526 48.302 26.569 1.00 25.88 669 PHE A N 1
ATOM 5467 C CA . PHE A 1 669 ? -14.345 49.230 25.746 1.00 25.88 669 PHE A CA 1
ATOM 5468 C C . PHE A 1 669 ? -13.689 49.681 24.422 1.00 25.88 669 PHE A C 1
ATOM 5470 O O . PHE A 1 669 ? -12.594 50.238 24.444 1.00 25.88 669 PHE A O 1
ATOM 5477 N N . ASP A 1 670 ? -14.186 49.247 23.248 1.00 26.73 670 ASP A N 1
ATOM 5478 C CA . ASP A 1 670 ? -15.476 49.554 22.549 1.00 26.73 670 ASP A CA 1
ATOM 5479 C C . ASP A 1 670 ? -15.396 50.934 21.865 1.00 26.73 670 ASP A C 1
ATOM 5481 O O . ASP A 1 670 ? -14.815 51.852 22.433 1.00 26.73 670 ASP A O 1
ATOM 5485 N N . GLU A 1 671 ? -15.960 51.255 20.701 1.00 26.03 671 GLU A N 1
ATOM 5486 C CA . GLU A 1 671 ? -16.575 50.606 19.532 1.00 26.03 671 GLU A CA 1
ATOM 5487 C C . GLU A 1 671 ? -16.910 51.797 18.575 1.00 26.03 671 GLU A C 1
ATOM 5489 O O . GLU A 1 671 ? -16.938 52.939 19.032 1.00 26.03 671 GLU A O 1
ATOM 5494 N N . GLU A 1 672 ? -17.199 51.538 17.288 1.00 26.28 672 GLU A N 1
ATOM 5495 C CA . GLU A 1 672 ? -17.948 52.422 16.345 1.00 26.28 672 GLU A CA 1
ATOM 5496 C C . GLU A 1 672 ? -17.327 53.769 15.862 1.00 26.28 672 GLU A C 1
ATOM 5498 O O . GLU A 1 672 ? -16.521 54.387 16.539 1.00 26.28 672 GLU A O 1
ATOM 5503 N N . SER A 1 673 ? -17.690 54.409 14.737 1.00 24.09 673 SER A N 1
ATOM 5504 C CA . SER A 1 673 ? -18.274 54.097 13.412 1.00 24.09 673 SER A CA 1
ATOM 5505 C C . SER A 1 673 ? -18.332 55.423 12.584 1.00 24.09 673 SER A C 1
ATOM 5507 O O . SER A 1 673 ? -18.156 56.500 13.150 1.00 24.09 673 SER A O 1
ATOM 5509 N N . TYR A 1 674 ? -18.625 55.339 11.268 1.00 22.66 674 TYR A N 1
ATOM 5510 C CA . TYR A 1 674 ? -18.899 56.421 10.272 1.00 22.66 674 TYR A CA 1
ATOM 5511 C C . TYR A 1 674 ? -17.722 57.347 9.870 1.00 22.66 674 TYR A C 1
ATOM 5513 O O . TYR A 1 674 ? -16.911 57.733 10.692 1.00 22.66 674 TYR A O 1
ATOM 5521 N N . GLY A 1 675 ? -17.530 57.819 8.631 1.00 22.67 675 GLY A N 1
ATOM 5522 C CA . GLY A 1 675 ? -18.278 57.763 7.372 1.00 22.67 675 GLY A CA 1
ATOM 5523 C C . GLY A 1 675 ? -17.954 59.007 6.504 1.00 22.67 675 GLY A C 1
ATOM 5524 O O . GLY A 1 675 ? -17.846 60.103 7.039 1.00 22.67 675 GLY A O 1
ATOM 5525 N N . PHE A 1 676 ? -17.888 58.813 5.176 1.00 23.05 676 PHE A N 1
ATOM 5526 C CA . PHE A 1 676 ? -18.069 59.773 4.056 1.00 23.05 676 PHE A CA 1
ATOM 5527 C C . PHE A 1 676 ? -16.936 60.660 3.457 1.00 23.05 676 PHE A C 1
ATOM 5529 O O . PHE A 1 676 ? -16.463 61.598 4.084 1.00 23.05 676 PHE A O 1
ATOM 5536 N N . ASN A 1 677 ? -16.763 60.450 2.127 1.00 24.12 677 ASN A N 1
ATOM 5537 C CA . ASN A 1 677 ? -16.526 61.385 0.990 1.00 24.12 677 ASN A CA 1
ATOM 5538 C C . ASN A 1 677 ? -15.195 62.177 0.919 1.00 24.12 677 ASN A C 1
ATOM 5540 O O . ASN A 1 677 ? -14.683 62.607 1.936 1.00 24.12 677 ASN A O 1
ATOM 5544 N N . ARG A 1 678 ? -14.576 62.489 -0.236 1.00 24.53 678 ARG A N 1
ATOM 5545 C CA . ARG A 1 678 ? -14.942 62.517 -1.674 1.00 24.53 678 ARG A CA 1
ATOM 5546 C C . ARG A 1 678 ? -13.645 62.752 -2.496 1.00 24.53 678 ARG A C 1
ATOM 5548 O O . ARG A 1 678 ? -12.748 63.403 -1.973 1.00 24.53 678 ARG A O 1
ATOM 5555 N N . ASP A 1 679 ? -13.548 62.211 -3.716 1.00 25.06 679 ASP A N 1
ATOM 5556 C CA . ASP A 1 679 ? -13.102 62.841 -4.995 1.00 25.06 679 ASP A CA 1
ATOM 5557 C C . ASP A 1 679 ? -11.966 61.986 -5.610 1.00 25.06 679 ASP A C 1
ATOM 5559 O O . ASP A 1 679 ? -11.146 61.467 -4.864 1.00 25.06 679 ASP A O 1
ATOM 5563 N N . SER A 1 680 ? -11.792 61.730 -6.911 1.00 25.45 680 SER A N 1
ATOM 5564 C CA . SER A 1 680 ? -12.506 62.015 -8.167 1.00 25.45 680 SER A CA 1
ATOM 5565 C C . SER A 1 680 ? -11.735 61.311 -9.316 1.00 25.45 680 SER A C 1
ATOM 5567 O O . SER A 1 680 ? -10.513 61.197 -9.218 1.00 25.45 680 SER A O 1
ATOM 5569 N N . ASN A 1 681 ? -12.436 60.973 -10.412 1.00 26.19 681 ASN A N 1
ATOM 5570 C CA . ASN A 1 681 ? -11.962 60.650 -11.783 1.00 26.19 681 ASN A CA 1
ATOM 5571 C C . ASN A 1 681 ? -11.370 59.247 -12.043 1.00 26.19 681 ASN A C 1
ATOM 5573 O O . ASN A 1 681 ? -10.492 58.792 -11.326 1.00 26.19 681 ASN A O 1
ATOM 5577 N N . GLU A 1 682 ? -11.668 58.529 -13.127 1.00 24.70 682 GLU A N 1
ATOM 5578 C CA . GLU A 1 682 ? -12.745 58.512 -14.130 1.00 24.70 682 GLU A CA 1
ATOM 5579 C C . GLU A 1 682 ? -12.474 57.216 -14.930 1.00 24.70 682 GLU A C 1
ATOM 5581 O O . GLU A 1 682 ? -11.373 57.029 -15.447 1.00 24.70 682 GLU A O 1
ATOM 5586 N N . TYR A 1 683 ? -13.436 56.296 -14.984 1.00 22.62 683 TYR A N 1
ATOM 5587 C CA . TYR A 1 683 ? -13.455 55.124 -15.868 1.00 22.62 683 TYR A CA 1
ATOM 5588 C C . TYR A 1 683 ? -14.825 55.143 -16.555 1.00 22.62 683 TYR A C 1
ATOM 5590 O O . TYR A 1 683 ? -15.849 55.213 -15.877 1.00 22.62 683 TYR A O 1
ATOM 5598 N N . VAL A 1 684 ? -14.841 55.091 -17.885 1.00 25.34 684 VAL A N 1
ATOM 5599 C CA . VAL A 1 684 ? -16.033 54.918 -18.736 1.00 25.34 684 VAL A CA 1
ATOM 5600 C C . VAL A 1 684 ? -15.693 53.744 -19.666 1.00 25.34 684 VAL A C 1
ATOM 5602 O O . VAL A 1 684 ? -14.652 53.787 -20.317 1.00 25.34 684 VAL A O 1
ATOM 5605 N N . HIS A 1 685 ? -16.318 52.567 -19.492 1.00 26.31 685 HIS A N 1
ATOM 5606 C CA . HIS A 1 685 ? -17.597 52.100 -20.083 1.00 26.31 685 HIS A CA 1
ATOM 5607 C C . HIS A 1 685 ? -17.540 52.044 -21.616 1.00 26.31 685 HIS A C 1
ATOM 5609 O O . HIS A 1 685 ? -17.127 52.999 -22.259 1.00 26.31 685 HIS A O 1
ATOM 5615 N N . SER A 1 686 ? -17.950 50.987 -22.314 1.00 26.55 686 SER A N 1
ATOM 5616 C CA . SER A 1 686 ? -19.275 50.324 -22.342 1.00 26.55 686 SER A CA 1
ATOM 5617 C C . SER A 1 686 ? -19.297 49.486 -23.641 1.00 26.55 686 SER A C 1
ATOM 5619 O O . SER A 1 686 ? -18.499 49.783 -24.528 1.00 26.55 686 SER A O 1
ATOM 5621 N N . ASP A 1 687 ? -20.133 48.494 -23.952 1.00 27.64 687 ASP A N 1
ATOM 5622 C CA . ASP A 1 687 ? -21.251 47.711 -23.377 1.00 27.64 687 ASP A CA 1
ATOM 5623 C C . ASP A 1 687 ? -21.480 46.563 -24.417 1.00 27.64 687 ASP A C 1
ATOM 5625 O O . ASP A 1 687 ? -20.895 46.607 -25.499 1.00 27.64 687 ASP A O 1
ATOM 5629 N N . SER A 1 688 ? -22.273 45.491 -24.284 1.00 26.88 688 SER A N 1
ATOM 5630 C CA . SER A 1 688 ? -23.615 45.245 -23.708 1.00 26.88 688 SER A CA 1
ATOM 5631 C C . SER A 1 688 ? -23.865 43.708 -23.768 1.00 26.88 688 SER A C 1
ATOM 5633 O O . SER A 1 688 ? -23.359 43.078 -24.695 1.00 26.88 688 SER A O 1
ATOM 5635 N N . ILE A 1 689 ? -24.386 43.013 -22.734 1.00 25.80 689 ILE A N 1
ATOM 5636 C CA . ILE A 1 689 ? -25.807 42.803 -22.306 1.00 25.80 689 ILE A CA 1
ATOM 5637 C C . ILE A 1 689 ? -26.557 41.885 -23.317 1.00 25.80 689 ILE A C 1
ATOM 5639 O O . ILE A 1 689 ? -26.471 42.134 -24.509 1.00 25.80 689 ILE A O 1
ATOM 5643 N N . GLU A 1 690 ? -27.213 40.756 -22.984 1.00 23.80 690 GLU A N 1
ATOM 5644 C CA . GLU A 1 690 ? -28.282 40.527 -21.990 1.00 23.80 690 GLU A CA 1
ATOM 5645 C C . GLU A 1 690 ? -28.542 39.022 -21.701 1.00 23.80 690 GLU A C 1
ATOM 5647 O O . GLU A 1 690 ? -28.202 38.148 -22.497 1.00 23.80 690 GLU A O 1
ATOM 5652 N N . TYR A 1 691 ? -29.177 38.755 -20.554 1.00 22.08 691 TYR A N 1
ATOM 5653 C CA . TYR A 1 691 ? -29.691 37.473 -20.035 1.00 22.08 691 TYR A CA 1
ATOM 5654 C C . TYR A 1 691 ? -30.972 36.993 -20.749 1.00 22.08 691 TYR A C 1
ATOM 5656 O O . TYR A 1 691 ? -31.758 37.834 -21.171 1.00 22.08 691 TYR A O 1
ATOM 5664 N N . LEU A 1 692 ? -31.255 35.676 -20.734 1.00 22.23 692 LEU A N 1
ATOM 5665 C CA . LEU A 1 692 ? -32.620 35.119 -20.592 1.00 22.23 692 LEU A CA 1
ATOM 5666 C C . LEU A 1 692 ? -32.621 33.615 -20.220 1.00 22.23 692 LEU A C 1
ATOM 5668 O O . LEU A 1 692 ? -31.819 32.829 -20.721 1.00 22.23 692 LEU A O 1
ATOM 5672 N N . GLU A 1 693 ? -33.536 33.267 -19.311 1.00 23.94 693 GLU A N 1
ATOM 5673 C CA . GLU A 1 693 ? -33.849 31.963 -18.695 1.00 23.94 693 GLU A CA 1
ATOM 5674 C C . GLU A 1 693 ? -34.537 30.961 -19.643 1.00 23.94 693 GLU A C 1
ATOM 5676 O O . GLU A 1 693 ? -35.339 31.390 -20.466 1.00 23.94 693 GLU A O 1
ATOM 5681 N N . ILE A 1 694 ? -34.349 29.641 -19.435 1.00 24.31 694 ILE A N 1
ATOM 5682 C CA . ILE A 1 694 ? -35.290 28.543 -19.796 1.00 24.31 694 ILE A CA 1
ATOM 5683 C C . ILE A 1 694 ? -35.018 27.371 -18.812 1.00 24.31 694 ILE A C 1
ATOM 5685 O O . ILE A 1 694 ? -33.902 26.860 -18.803 1.00 24.31 694 ILE A O 1
ATOM 5689 N N . LEU A 1 695 ? -35.816 27.099 -17.769 1.00 23.61 695 LEU A N 1
ATOM 5690 C CA . LEU A 1 695 ? -37.104 26.377 -17.649 1.00 23.61 695 LEU A CA 1
ATOM 5691 C C . LEU A 1 695 ? -37.128 24.887 -18.065 1.00 23.61 695 LEU A C 1
ATOM 5693 O O . LEU A 1 695 ? -36.800 24.520 -19.190 1.00 23.61 695 LEU A O 1
ATOM 5697 N N . ASP A 1 696 ? -37.596 24.073 -17.111 1.00 24.59 696 ASP A N 1
ATOM 5698 C CA . ASP A 1 696 ? -38.005 22.666 -17.198 1.00 24.59 696 ASP A CA 1
ATOM 5699 C C . ASP A 1 696 ? -38.968 22.367 -18.359 1.00 24.59 696 ASP A C 1
ATOM 5701 O O . ASP A 1 696 ? -39.821 23.189 -18.695 1.00 24.59 696 ASP A O 1
ATOM 5705 N N . ASN A 1 697 ? -38.909 21.133 -18.879 1.00 24.50 697 ASN A N 1
ATOM 5706 C CA . ASN A 1 697 ? -40.109 20.301 -19.042 1.00 24.50 697 ASN A CA 1
ATOM 5707 C C . ASN A 1 697 ? -39.777 18.838 -19.378 1.00 24.50 697 ASN A C 1
ATOM 5709 O O . ASN A 1 697 ? -39.148 18.514 -20.387 1.00 24.50 697 ASN A O 1
ATOM 5713 N N . SER A 1 698 ? -40.288 17.960 -18.521 1.00 24.67 698 SER A N 1
ATOM 5714 C CA . SER A 1 698 ? -40.679 16.583 -18.797 1.00 24.67 698 SER A CA 1
ATOM 5715 C C . SER A 1 698 ? -41.884 16.534 -19.750 1.00 24.67 698 SER A C 1
ATOM 5717 O O . SER A 1 698 ? -42.776 17.366 -19.630 1.00 24.67 698 SER A O 1
ATOM 5719 N N . ASP A 1 699 ? -41.932 15.564 -20.674 1.00 26.72 699 ASP A N 1
ATOM 5720 C CA . ASP A 1 699 ? -42.994 14.536 -20.730 1.00 26.72 699 ASP A CA 1
ATOM 5721 C C . ASP A 1 699 ? -43.021 13.713 -22.039 1.00 26.72 699 ASP A C 1
ATOM 5723 O O . ASP A 1 699 ? -42.983 14.234 -23.149 1.00 26.72 699 ASP A O 1
ATOM 5727 N N . LEU A 1 700 ? -43.124 12.391 -21.828 1.00 26.05 700 LEU A N 1
ATOM 5728 C CA . LEU A 1 700 ? -43.860 11.350 -22.567 1.00 26.05 700 LEU A CA 1
ATOM 5729 C C . LEU A 1 700 ? -43.890 11.321 -24.117 1.00 26.05 700 LEU A C 1
ATOM 5731 O O . LEU A 1 700 ? -44.555 12.123 -24.766 1.00 26.05 700 LEU A O 1
ATOM 5735 N N . ASN A 1 701 ? -43.441 10.198 -24.703 1.00 25.70 701 ASN A N 1
ATOM 5736 C CA . ASN A 1 701 ? -44.363 9.095 -25.041 1.00 25.70 701 ASN A CA 1
ATOM 5737 C C . ASN A 1 701 ? -43.670 7.820 -25.568 1.00 25.70 701 ASN A C 1
ATOM 5739 O O . ASN A 1 701 ? -42.691 7.843 -26.310 1.00 25.70 701 ASN A O 1
ATOM 5743 N N . THR A 1 702 ? -44.259 6.706 -25.148 1.00 25.30 702 THR A N 1
ATOM 5744 C CA . THR A 1 702 ? -44.095 5.300 -25.535 1.00 25.30 702 THR A CA 1
ATOM 5745 C C . THR A 1 702 ? -44.531 5.022 -26.983 1.00 25.30 702 THR A C 1
ATOM 5747 O O . THR A 1 702 ? -45.352 5.761 -27.506 1.00 25.30 702 THR A O 1
ATOM 5750 N N . PHE A 1 703 ? -44.027 3.949 -27.621 1.00 24.92 703 PHE A N 1
ATOM 5751 C CA . PHE A 1 703 ? -44.823 2.898 -28.301 1.00 24.92 703 PHE A CA 1
ATOM 5752 C C . PHE A 1 703 ? -43.929 1.797 -28.927 1.00 24.92 703 PHE A C 1
ATOM 5754 O O . PHE A 1 703 ? -42.862 2.062 -29.476 1.00 24.92 703 PHE A O 1
ATOM 5761 N N . GLU A 1 704 ? -44.385 0.550 -28.784 1.00 25.02 704 GLU A N 1
ATOM 5762 C CA . GLU A 1 704 ? -43.774 -0.738 -29.167 1.00 25.02 704 GLU A CA 1
ATOM 5763 C C . GLU A 1 704 ? -43.576 -0.959 -30.687 1.00 25.02 704 GLU A C 1
ATOM 5765 O O . GLU A 1 704 ? -44.246 -0.317 -31.497 1.00 25.02 704 GLU A O 1
ATOM 5770 N N . PRO A 1 705 ? -42.749 -1.944 -31.114 1.00 27.31 705 PRO A N 1
ATOM 5771 C CA . PRO A 1 705 ? -42.648 -2.339 -32.514 1.00 27.31 705 PRO A CA 1
ATOM 5772 C C . PRO A 1 705 ? -43.601 -3.498 -32.855 1.00 27.31 705 PRO A C 1
ATOM 5774 O O . PRO A 1 705 ? -43.413 -4.637 -32.424 1.00 27.31 705 PRO A O 1
ATOM 5777 N N . THR A 1 706 ? -44.577 -3.250 -33.730 1.00 24.88 706 THR A N 1
ATOM 5778 C CA . THR A 1 706 ? -45.294 -4.320 -34.438 1.00 24.88 706 THR A CA 1
ATOM 5779 C C . THR A 1 706 ? -44.505 -4.805 -35.653 1.00 24.88 706 THR A C 1
ATOM 5781 O O . THR A 1 706 ? -44.074 -4.038 -36.510 1.00 24.88 706 THR A O 1
ATOM 5784 N N . THR A 1 707 ? -44.374 -6.123 -35.735 1.00 27.42 707 THR A N 1
ATOM 5785 C CA . THR A 1 707 ? -43.810 -6.925 -36.825 1.00 27.42 707 THR A CA 1
ATOM 5786 C C . THR A 1 707 ? -44.433 -6.658 -38.203 1.00 27.42 707 THR A C 1
ATOM 5788 O O . THR A 1 707 ? -45.655 -6.635 -38.312 1.00 27.42 707 THR A O 1
ATOM 5791 N N . THR A 1 708 ? -43.632 -6.657 -39.281 1.00 25.91 708 THR A N 1
ATOM 5792 C CA . THR A 1 708 ? -43.850 -7.523 -40.470 1.00 25.91 708 THR A CA 1
ATOM 5793 C C . THR A 1 708 ? -42.692 -7.484 -41.487 1.00 25.91 708 THR A C 1
ATOM 5795 O O . THR A 1 708 ? -42.073 -6.464 -41.756 1.00 25.91 708 THR A O 1
ATOM 5798 N N . LYS A 1 709 ? -42.413 -8.673 -42.039 1.00 27.77 709 LYS A N 1
ATOM 5799 C CA . LYS A 1 709 ? -41.388 -9.061 -43.029 1.00 27.77 709 LYS A CA 1
ATOM 5800 C C . LYS A 1 709 ? -41.449 -8.291 -44.363 1.00 27.77 709 LYS A C 1
ATOM 5802 O O . LYS A 1 709 ? -42.527 -8.240 -44.949 1.00 27.77 709 LYS A O 1
ATOM 5807 N N . ARG A 1 710 ? -40.281 -8.014 -44.977 1.00 24.83 710 ARG A N 1
ATOM 5808 C CA . ARG A 1 710 ? -39.846 -8.569 -46.293 1.00 24.83 710 ARG A CA 1
ATOM 5809 C C . ARG A 1 710 ? -38.379 -8.215 -46.645 1.00 24.83 710 ARG A C 1
ATOM 5811 O O . ARG A 1 710 ? -37.798 -7.308 -46.077 1.00 24.83 710 ARG A O 1
ATOM 5818 N N . ARG A 1 711 ? -37.807 -9.061 -47.514 1.00 28.16 711 ARG A N 1
ATOM 5819 C CA . ARG A 1 711 ? -36.393 -9.314 -47.894 1.00 28.16 711 ARG A CA 1
ATOM 5820 C C . ARG A 1 711 ? -35.652 -8.115 -48.545 1.00 28.16 711 ARG A C 1
ATOM 5822 O O . ARG A 1 711 ? -36.300 -7.348 -49.241 1.00 28.16 711 ARG A O 1
ATOM 5829 N N . GLY A 1 712 ? -34.320 -8.034 -48.344 1.00 25.61 712 GLY A N 1
ATOM 5830 C CA . GLY A 1 712 ? -33.368 -7.016 -48.875 1.00 25.61 712 GLY A CA 1
ATOM 5831 C C . GLY A 1 712 ? -32.974 -7.177 -50.360 1.00 25.61 712 GLY A C 1
ATOM 5832 O O . GLY A 1 712 ? -33.776 -7.776 -51.076 1.00 25.61 712 GLY A O 1
ATOM 5833 N N . PRO A 1 713 ? -31.774 -6.755 -50.847 1.00 42.38 713 PRO A N 1
ATOM 5834 C CA . PRO A 1 713 ? -30.634 -6.072 -50.198 1.00 42.38 713 PRO A CA 1
ATOM 5835 C C . PRO A 1 713 ? -30.229 -4.722 -50.857 1.00 42.38 713 PRO A C 1
ATOM 5837 O O . PRO A 1 713 ? -30.513 -4.502 -52.024 1.00 42.38 713 PRO A O 1
ATOM 5840 N N . ASP A 1 714 ? -29.516 -3.857 -50.126 1.00 28.33 714 ASP A N 1
ATOM 5841 C CA . ASP A 1 714 ? -28.331 -3.130 -50.627 1.00 28.33 714 ASP A CA 1
ATOM 5842 C C . ASP A 1 714 ? -27.648 -2.407 -49.456 1.00 28.33 714 ASP A C 1
ATOM 5844 O O . ASP A 1 714 ? -28.218 -1.538 -48.801 1.00 28.33 714 ASP A O 1
ATOM 5848 N N . LEU A 1 715 ? -26.428 -2.833 -49.138 1.00 32.53 715 LEU A N 1
ATOM 5849 C CA . LEU A 1 715 ? -25.635 -2.351 -48.009 1.00 32.53 715 LEU A CA 1
ATOM 5850 C C . LEU A 1 715 ? -24.250 -2.014 -48.560 1.00 32.53 715 LEU A C 1
ATOM 5852 O O . LEU A 1 715 ? -23.326 -2.814 -48.445 1.00 32.53 715 LEU A O 1
ATOM 5856 N N . ASN A 1 716 ? -24.122 -0.876 -49.255 1.00 37.59 716 ASN A N 1
ATOM 5857 C CA . ASN A 1 716 ? -22.813 -0.425 -49.736 1.00 37.59 716 ASN A CA 1
ATOM 5858 C C . ASN A 1 716 ? -22.676 1.086 -50.020 1.00 37.59 716 ASN A C 1
ATOM 5860 O O . ASN A 1 716 ? -22.115 1.463 -51.046 1.00 37.59 716 ASN A O 1
ATOM 5864 N N . GLU A 1 717 ? -23.125 1.964 -49.115 1.00 31.41 717 GLU A N 1
ATOM 5865 C CA . GLU A 1 717 ? -22.850 3.413 -49.259 1.00 31.41 717 GLU A CA 1
ATOM 5866 C C . GLU A 1 717 ? -22.222 4.115 -48.044 1.00 31.41 717 GLU A C 1
ATOM 5868 O O . GLU A 1 717 ? -21.615 5.169 -48.210 1.00 31.41 717 GLU A O 1
ATOM 5873 N N . ASN A 1 718 ? -22.196 3.512 -46.851 1.00 33.19 718 ASN A N 1
ATOM 5874 C CA . ASN A 1 718 ? -21.699 4.215 -45.654 1.00 33.19 718 ASN A CA 1
ATOM 5875 C C . ASN A 1 718 ? -20.207 4.015 -45.320 1.00 33.19 718 ASN A C 1
ATOM 5877 O O . ASN A 1 718 ? -19.719 4.596 -44.358 1.00 33.19 718 ASN A O 1
ATOM 5881 N N . LEU A 1 719 ? -19.448 3.261 -46.123 1.00 35.09 719 LEU A N 1
ATOM 5882 C CA . LEU A 1 719 ? -17.989 3.113 -45.949 1.00 35.09 719 LEU A CA 1
ATOM 5883 C C . LEU A 1 719 ? -17.159 4.099 -46.792 1.00 35.09 719 LEU A C 1
ATOM 5885 O O . LEU A 1 719 ? -15.958 4.225 -46.571 1.00 35.09 719 LEU A O 1
ATOM 5889 N N . LYS A 1 720 ? -17.771 4.830 -47.738 1.00 34.19 720 LYS A N 1
ATOM 5890 C CA . LYS A 1 720 ? -17.050 5.762 -48.629 1.00 34.19 720 LYS A CA 1
ATOM 5891 C C . LYS A 1 720 ? -16.875 7.178 -48.077 1.00 34.19 720 LYS A C 1
ATOM 5893 O O . LYS A 1 720 ? -15.987 7.876 -48.559 1.00 34.19 720 LYS A O 1
ATOM 5898 N N . ASN A 1 721 ? -17.642 7.574 -47.061 1.00 34.66 721 ASN A N 1
ATOM 5899 C CA . ASN A 1 721 ? -17.644 8.947 -46.537 1.00 34.66 721 ASN A CA 1
ATOM 5900 C C . ASN A 1 721 ? -16.822 9.137 -45.253 1.00 34.66 721 ASN A C 1
ATOM 5902 O O . ASN A 1 721 ? -16.852 10.214 -44.666 1.00 34.66 721 ASN A O 1
ATOM 5906 N N . ASN A 1 722 ? -16.064 8.125 -44.821 1.00 38.00 722 ASN A N 1
ATOM 5907 C CA . ASN A 1 722 ? -15.136 8.286 -43.708 1.00 38.00 722 ASN A CA 1
ATOM 5908 C C . ASN A 1 722 ? -13.803 8.858 -44.230 1.00 38.00 722 ASN A C 1
ATOM 5910 O O . ASN A 1 722 ? -13.037 8.165 -44.907 1.00 38.00 722 ASN A O 1
ATOM 5914 N N . THR A 1 723 ? -13.548 10.137 -43.952 1.00 42.28 723 THR A N 1
ATOM 5915 C CA . THR A 1 723 ? -12.332 10.869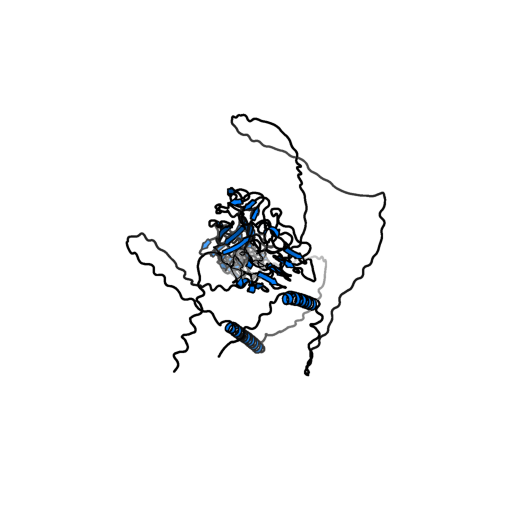 -44.353 1.00 42.28 723 THR A CA 1
ATOM 5916 C C . THR A 1 723 ? -11.059 10.207 -43.826 1.00 42.28 723 THR A C 1
ATOM 5918 O O . THR A 1 723 ? -10.052 10.194 -44.537 1.00 42.28 723 THR A O 1
ATOM 5921 N N . GLY A 1 724 ? -11.119 9.567 -42.652 1.00 43.38 724 GLY A N 1
ATOM 5922 C CA . GLY A 1 724 ? -10.035 8.738 -42.122 1.00 43.38 724 GLY A CA 1
ATOM 5923 C C . GLY A 1 724 ? -9.715 7.553 -43.034 1.00 43.38 724 GLY A C 1
ATOM 5924 O O . GLY A 1 724 ? -8.582 7.397 -43.476 1.00 43.38 724 GLY A O 1
ATOM 5925 N N . TYR A 1 725 ? -10.730 6.786 -43.444 1.00 40.38 725 TYR A N 1
ATOM 5926 C CA . TYR A 1 725 ? -10.553 5.612 -44.312 1.00 40.38 725 TYR A CA 1
ATOM 5927 C C . TYR A 1 725 ? -10.035 5.978 -45.714 1.00 40.38 725 TYR A C 1
ATOM 5929 O O . TYR A 1 725 ? -9.183 5.283 -46.267 1.00 40.38 725 TYR A O 1
ATOM 5937 N N . GLN A 1 726 ? -10.505 7.094 -46.280 1.00 37.03 726 GLN A N 1
ATOM 5938 C CA . GLN A 1 726 ? -10.050 7.621 -47.575 1.00 37.03 726 GLN A CA 1
ATOM 5939 C C . GLN A 1 726 ? -8.577 8.066 -47.528 1.00 37.03 726 GLN A C 1
ATOM 5941 O O . GLN A 1 726 ? -7.818 7.794 -48.460 1.00 37.03 726 GLN A O 1
ATOM 5946 N N . ASN A 1 727 ? -8.144 8.698 -46.433 1.00 48.53 727 ASN A N 1
ATOM 5947 C CA . ASN A 1 727 ? -6.760 9.135 -46.254 1.00 48.53 727 ASN A CA 1
ATOM 5948 C C . ASN A 1 727 ? -5.812 7.960 -45.981 1.00 48.53 727 ASN A C 1
ATOM 5950 O O . ASN A 1 727 ? -4.744 7.901 -46.593 1.00 48.53 727 ASN A O 1
ATOM 5954 N N . THR A 1 728 ? -6.220 6.981 -45.167 1.00 44.44 728 THR A N 1
ATOM 5955 C CA . THR A 1 728 ? -5.475 5.725 -44.973 1.00 44.44 728 THR A CA 1
ATOM 5956 C C . THR A 1 728 ? -5.378 4.933 -46.279 1.00 44.44 728 THR A C 1
ATOM 5958 O O . THR A 1 728 ? -4.315 4.415 -46.608 1.00 44.44 728 THR A O 1
ATOM 5961 N N . ALA A 1 729 ? -6.444 4.879 -47.086 1.00 42.84 729 ALA A N 1
ATOM 5962 C CA . ALA A 1 729 ? -6.424 4.233 -48.400 1.00 42.84 729 ALA A CA 1
ATOM 5963 C C . ALA A 1 729 ? -5.504 4.960 -49.397 1.00 42.84 729 ALA A C 1
ATOM 5965 O O . ALA A 1 729 ? -4.743 4.309 -50.110 1.00 42.84 729 ALA A O 1
ATOM 5966 N N . LYS A 1 730 ? -5.510 6.299 -49.410 1.00 43.25 730 LYS A N 1
ATOM 5967 C CA . LYS A 1 730 ? -4.639 7.125 -50.263 1.00 43.25 730 LYS A CA 1
ATOM 5968 C C . LYS A 1 730 ? -3.161 7.015 -49.867 1.00 43.25 730 LYS A C 1
ATOM 5970 O O . LYS A 1 730 ? -2.302 6.931 -50.741 1.00 43.25 730 LYS A O 1
ATOM 5975 N N . ARG A 1 731 ? -2.858 6.939 -48.566 1.00 53.19 731 ARG A N 1
ATOM 5976 C CA . ARG A 1 731 ? -1.502 6.675 -48.050 1.00 53.19 731 ARG A CA 1
ATOM 5977 C C . ARG A 1 731 ? -1.050 5.243 -48.328 1.00 53.19 731 ARG A C 1
ATOM 5979 O O . ARG A 1 731 ? 0.067 5.058 -48.798 1.00 53.19 731 ARG A O 1
ATOM 5986 N N . LYS A 1 732 ? -1.928 4.246 -48.162 1.00 46.81 732 LYS A N 1
ATOM 5987 C CA . LYS A 1 732 ? -1.671 2.857 -48.589 1.00 46.81 732 LYS A CA 1
ATOM 5988 C C . LYS A 1 732 ? -1.430 2.754 -50.098 1.00 46.81 732 LYS A C 1
ATOM 5990 O O . LYS A 1 732 ? -0.590 1.961 -50.507 1.00 46.81 732 LYS A O 1
ATOM 5995 N N . MET A 1 733 ? -2.100 3.571 -50.915 1.00 42.47 733 MET A N 1
ATOM 5996 C CA . MET A 1 733 ? -1.828 3.689 -52.354 1.00 42.47 733 MET A CA 1
ATOM 5997 C C . MET A 1 733 ? -0.429 4.256 -52.623 1.00 42.47 733 MET A C 1
ATOM 5999 O O . MET A 1 733 ? 0.337 3.617 -53.335 1.00 42.47 733 MET A O 1
ATOM 6003 N N . ASN A 1 734 ? -0.055 5.371 -51.985 1.00 50.31 734 ASN A N 1
ATOM 6004 C CA . ASN A 1 734 ? 1.290 5.947 -52.112 1.00 50.31 734 ASN A CA 1
ATOM 6005 C C . ASN A 1 734 ? 2.391 4.991 -51.623 1.00 50.31 734 ASN A C 1
ATOM 6007 O O . ASN A 1 734 ? 3.435 4.895 -52.257 1.00 50.31 734 ASN A O 1
ATOM 6011 N N . LEU A 1 735 ? 2.153 4.247 -50.537 1.00 50.75 735 LEU A N 1
ATOM 6012 C CA . LEU A 1 735 ? 3.064 3.211 -50.046 1.00 50.75 735 LEU A CA 1
ATOM 6013 C C . LEU A 1 735 ? 3.186 2.061 -51.048 1.00 50.75 735 LEU A C 1
ATOM 6015 O O . LEU A 1 735 ? 4.285 1.586 -51.308 1.00 50.75 735 LEU A O 1
ATOM 6019 N N . MET A 1 736 ? 2.075 1.609 -51.631 1.00 48.75 736 MET A N 1
ATOM 6020 C CA . MET A 1 736 ? 2.099 0.525 -52.608 1.00 48.75 736 MET A CA 1
ATOM 6021 C C . MET A 1 736 ? 2.749 0.964 -53.929 1.00 48.75 736 MET A C 1
ATOM 6023 O O . MET A 1 736 ? 3.364 0.144 -54.602 1.00 48.75 736 MET A O 1
ATOM 6027 N N . ASP A 1 737 ? 2.687 2.248 -54.276 1.00 51.41 737 ASP A N 1
ATOM 6028 C CA . ASP A 1 737 ? 3.411 2.822 -55.411 1.00 51.41 737 ASP A CA 1
ATOM 6029 C C . ASP A 1 737 ? 4.908 3.066 -55.095 1.00 51.41 737 ASP A C 1
ATOM 6031 O O . ASP A 1 737 ? 5.748 2.796 -55.955 1.00 51.41 737 ASP A O 1
ATOM 6035 N N . GLU A 1 738 ? 5.275 3.431 -53.854 1.00 54.00 738 GLU A N 1
ATOM 6036 C CA . GLU A 1 738 ? 6.671 3.438 -53.357 1.00 54.00 738 GLU A CA 1
ATOM 6037 C C . GLU A 1 738 ? 7.274 2.012 -53.328 1.00 54.00 738 GLU A C 1
ATOM 6039 O O . GLU A 1 738 ? 8.422 1.815 -53.729 1.00 54.00 738 GLU A O 1
ATOM 6044 N N . LEU A 1 739 ? 6.505 0.993 -52.922 1.00 46.75 739 LEU A N 1
ATOM 6045 C CA . LEU A 1 739 ? 6.934 -0.415 -52.881 1.00 46.75 739 LEU A CA 1
ATOM 6046 C C . LEU A 1 739 ? 7.048 -1.039 -54.283 1.00 46.75 739 LEU A C 1
ATOM 6048 O O . LEU A 1 739 ? 7.969 -1.817 -54.544 1.00 46.75 739 LEU A O 1
ATOM 6052 N N . LYS A 1 740 ? 6.161 -0.678 -55.223 1.00 45.84 740 LYS A N 1
ATOM 6053 C CA . LYS A 1 740 ? 6.225 -1.130 -56.630 1.00 45.84 740 LYS A CA 1
ATOM 6054 C C . LYS A 1 740 ? 7.487 -0.665 -57.359 1.00 45.84 740 LYS A C 1
ATOM 6056 O O . LYS A 1 740 ? 7.900 -1.334 -58.304 1.00 45.84 740 LYS A O 1
ATOM 6061 N N . LEU A 1 741 ? 8.120 0.427 -56.927 1.00 44.34 741 LEU A N 1
ATOM 6062 C CA . LEU A 1 741 ? 9.383 0.912 -57.496 1.00 44.34 741 LEU A CA 1
ATOM 6063 C C . LEU A 1 741 ? 10.597 0.029 -57.144 1.00 44.34 741 LEU A C 1
ATOM 6065 O O . LEU A 1 741 ? 11.675 0.248 -57.696 1.00 44.34 741 LEU A O 1
ATOM 6069 N N . LYS A 1 742 ? 10.448 -0.973 -56.262 1.00 48.75 742 LYS A N 1
ATOM 6070 C CA . LYS A 1 742 ? 11.575 -1.761 -55.736 1.00 48.75 742 LYS A CA 1
ATOM 6071 C C . LYS A 1 742 ? 11.391 -3.279 -55.655 1.00 48.75 742 LYS A C 1
ATOM 6073 O O . LYS A 1 742 ? 12.274 -3.937 -55.118 1.00 48.75 742 LYS A O 1
ATOM 6078 N N . ILE A 1 743 ? 10.343 -3.880 -56.222 1.00 35.59 743 ILE A N 1
ATOM 6079 C CA . ILE A 1 743 ? 10.320 -5.349 -56.368 1.00 35.59 743 ILE A CA 1
ATOM 6080 C C . ILE A 1 743 ? 11.194 -5.719 -57.582 1.00 35.59 743 ILE A C 1
ATOM 6082 O O . ILE A 1 743 ? 10.759 -5.480 -58.714 1.00 35.59 743 ILE A O 1
ATOM 6086 N N . PRO A 1 744 ? 12.401 -6.313 -57.435 1.00 35.44 744 PRO A N 1
ATOM 6087 C CA . PRO A 1 744 ? 13.016 -6.983 -58.570 1.00 35.44 744 PRO A CA 1
ATOM 6088 C C . PRO A 1 744 ? 12.068 -8.110 -58.975 1.00 35.44 744 PRO A C 1
ATOM 6090 O O . PRO A 1 744 ? 11.654 -8.906 -58.133 1.00 35.44 744 PRO A O 1
ATOM 6093 N N . LYS A 1 745 ? 11.677 -8.152 -60.254 1.00 32.50 745 LYS A N 1
ATOM 6094 C CA . LYS A 1 745 ? 10.849 -9.227 -60.816 1.00 32.50 745 LYS A CA 1
ATOM 6095 C C . LYS A 1 745 ? 11.409 -10.576 -60.352 1.00 32.50 745 LYS A C 1
ATOM 6097 O O . LYS A 1 745 ? 12.443 -11.013 -60.854 1.00 32.50 745 LYS A O 1
ATOM 6102 N N . MET A 1 746 ? 10.733 -11.232 -59.411 1.00 30.44 746 MET A N 1
ATOM 6103 C CA . MET A 1 746 ? 10.969 -12.641 -59.132 1.00 30.44 746 MET A CA 1
ATOM 6104 C C . MET A 1 746 ? 10.603 -13.395 -60.409 1.00 30.44 746 MET A C 1
ATOM 6106 O O . MET A 1 746 ? 9.428 -13.523 -60.752 1.00 30.44 746 MET A O 1
ATOM 6110 N N . TYR A 1 747 ? 11.611 -13.828 -61.164 1.00 30.69 747 TYR A N 1
ATOM 6111 C CA . TYR A 1 747 ? 11.392 -14.761 -62.259 1.00 30.69 747 TYR A CA 1
ATOM 6112 C C . TYR A 1 747 ? 10.958 -16.104 -61.659 1.00 30.69 747 TYR A C 1
ATOM 6114 O O . TYR A 1 747 ? 11.649 -16.612 -60.771 1.00 30.69 747 TYR A O 1
ATOM 6122 N N . PRO A 1 748 ? 9.854 -16.711 -62.127 1.00 26.94 748 PRO A N 1
ATOM 6123 C CA . PRO A 1 748 ? 9.536 -18.077 -61.755 1.00 26.94 748 PRO A CA 1
ATOM 6124 C C . PRO A 1 748 ? 10.644 -18.984 -62.300 1.00 26.94 748 PRO A C 1
ATOM 6126 O O . PRO A 1 748 ? 10.897 -19.036 -63.504 1.00 26.94 748 PRO A O 1
ATOM 6129 N N . ARG A 1 749 ? 11.350 -19.674 -61.400 1.00 31.17 749 ARG A N 1
ATOM 6130 C CA . ARG A 1 749 ? 12.311 -20.711 -61.778 1.00 31.17 749 ARG A CA 1
ATOM 6131 C C . ARG A 1 749 ? 11.499 -21.880 -62.331 1.00 31.17 749 ARG A C 1
ATOM 6133 O O . ARG A 1 749 ? 10.774 -22.532 -61.584 1.00 31.17 749 ARG A O 1
ATOM 6140 N N . ASN A 1 750 ? 11.587 -22.082 -63.643 1.00 30.84 750 ASN A N 1
ATOM 6141 C CA . ASN A 1 750 ? 10.991 -23.216 -64.333 1.00 30.84 750 ASN A CA 1
ATOM 6142 C C . ASN A 1 750 ? 11.339 -24.526 -63.616 1.00 30.84 750 ASN A C 1
ATOM 6144 O O . ASN A 1 750 ? 12.507 -24.803 -63.335 1.00 30.84 750 ASN A O 1
ATOM 6148 N N . MET A 1 751 ? 10.303 -25.331 -63.380 1.00 32.22 751 MET A N 1
ATOM 6149 C CA . MET A 1 751 ? 10.417 -26.781 -63.307 1.00 32.22 751 MET A CA 1
ATOM 6150 C C . MET A 1 751 ? 11.171 -27.262 -64.547 1.00 32.22 751 MET A C 1
ATOM 6152 O O . MET A 1 751 ? 10.749 -27.001 -65.673 1.00 32.22 751 MET A O 1
ATOM 6156 N N . MET A 1 752 ? 12.276 -27.963 -64.332 1.00 28.95 752 MET A N 1
ATOM 6157 C CA . MET A 1 752 ? 12.912 -28.779 -65.352 1.00 28.95 752 MET A CA 1
ATOM 6158 C C . MET A 1 752 ? 12.909 -30.206 -64.808 1.00 28.95 752 MET A C 1
ATOM 6160 O O . MET A 1 752 ? 13.705 -30.555 -63.940 1.00 28.95 752 MET A O 1
ATOM 6164 N N . THR A 1 753 ? 11.936 -30.984 -65.274 1.00 34.72 753 THR A N 1
ATOM 6165 C CA . THR A 1 753 ? 11.924 -32.447 -65.231 1.00 34.72 753 THR A CA 1
ATOM 6166 C C . THR A 1 753 ? 11.855 -32.938 -66.676 1.00 34.72 753 THR A C 1
ATOM 6168 O O . THR A 1 753 ? 10.984 -32.495 -67.424 1.00 34.72 753 THR A O 1
ATOM 6171 N N . ASP A 1 754 ? 12.785 -33.837 -66.998 1.00 36.19 754 ASP A N 1
ATOM 6172 C CA . ASP A 1 754 ? 12.816 -34.818 -68.094 1.00 36.19 754 ASP A CA 1
ATOM 6173 C C . ASP A 1 754 ? 13.042 -34.349 -69.548 1.00 36.19 754 ASP A C 1
ATOM 6175 O O . ASP A 1 754 ? 12.100 -34.068 -70.290 1.00 36.19 754 ASP A O 1
ATOM 6179 N N . LEU A 1 755 ? 14.317 -34.371 -69.974 1.00 33.69 755 LEU A N 1
ATOM 6180 C CA . LEU A 1 755 ? 14.883 -35.300 -70.982 1.00 33.69 755 LEU A CA 1
ATOM 6181 C C . LEU A 1 755 ? 16.413 -35.178 -71.060 1.00 33.69 755 LEU A C 1
ATOM 6183 O O . LEU A 1 755 ? 16.910 -34.028 -71.081 1.00 33.69 755 LEU A O 1
#

Secondary structure (DSSP, 8-state):
---SSSSSSSSS-------SS--EESSSTT-EEEE-STTGGGGTTT-SEESSEEEEEEETT----GGGTT--EESS-EEEEEETT----TT-TT--EE--SS-BTTTEEEEEE--EETTEEEEE--STTSS-GGGT-SSEEEEES--SSPPPPPTTEEEESSSSTTSEEEESSEEETTEEESSPPTTPEEETTEEE------PPPEEEEEEETTEEEEEEPPPS--SS---EEEEEETTEEEEEEE---SSS---SS---EEEEEPSSSSEEEEEEEEEE-SS-EEEPPPEEEEE---SPPPEEEEEEES--SS-EEEEEEE---SSPPEEEEEES--STTTTTSEEE--GGGEEEETTEEEEEE--PPTT-EEEEEEEEEEEE--SSSTT-SEEEEPPPEEEEEEPPP-PPPPPPPPEEETTEEE-PPPP-TTS---EEEEEETTEEEEEES--TT-EE-TTT--TT-EE-EEEEEEEETTEEEEPPPPPPEE-----------------------------------------------HHHHHHHHHHHHHHHHHHHHHHHTT----PPPPPPP-------------------------------------------------------------------------------------------------------------------------------------------STTSS-HHHHHHHHHHHHHHHHHHTS-------------

pLDDT: mean 70.0, std 29.82, range [22.08, 98.56]